Protein 3GR3 (pdb70)

Sequence (436 aa):
APIIDIFQSSSILSRKSIRAFTDQPVTQETIREEILKLAARAPSGTNLQPWQVIVLTGKILQQKVGQELSSSQLVLSGIKKGEREYHYYPRRQWREPYLLSSRRRRRKVGLDLYKSLGIQKGDQEKLHHQKAKNFLFYGAPVGLLFTIIDDHDEGSSWLDLGFQTILAARGFGLDTCAQAAFADYHKKQIRSSLLSVPSDRHIICCGALGYRDNAPPENNFEETEREPPIDNFVHFIKKSYPAPIDIFQSSSILSRKSIRAFTDDQPVTQETIREEILKLAARAPSGTNLQPWQVIVLTGKILQKVGQELSQLVLSGIKGEREYHYYPRRQWREPYLLSSRRRRRKVGLDLYKKSLLGIQKGDQQEKLHQKAKNFLFYGAPVGLLFTIIDDHDEGSSWLDLGFQTILAARGFGLDTCAQAAFADYHKQIRSSLLSVPSDRHIICCGALGYRDNAPENNFETEREPIIDNNFFVHFIKSYP

Structure (mmCIF, N/CA/C/O backbone):
data_3GR3
#
_entry.id   3GR3
#
_cell.length_a   47.064
_cell.length_b   94.778
_cell.length_c   103.945
_cell.angle_alpha   90.000
_cell.angle_beta   90.000
_cell.angle_gamma   90.000
#
_symmetry.space_group_name_H-M   'P 21 21 21'
#
loop_
_entity.id
_entity.type
_entity.pdbx_description
1 polymer Nitroreductase
2 non-polymer 'FLAVIN MONONUCLEOTIDE'
3 non-polymer 'UNKNOWN LIGAND'
4 non-polymer 'CHLORIDE ION'
5 non-polymer 1,2-ETHANEDIOL
6 non-polymer 'ACETATE ION'
7 water water
#
loop_
_atom_site.group_PDB
_atom_site.id
_atom_site.type_symbol
_atom_site.label_atom_id
_atom_site.label_alt_id
_atom_site.label_comp_id
_atom_site.label_asym_id
_atom_site.label_entity_id
_atom_site.label_seq_id
_atom_site.pdbx_PDB_ins_code
_atom_site.Cartn_x
_atom_site.Cartn_y
_atom_site.Cartn_z
_atom_site.occupancy
_atom_site.B_iso_or_equiv
_atom_site.auth_seq_id
_atom_site.auth_comp_id
_atom_site.auth_asym_id
_atom_site.auth_atom_id
_atom_site.pdbx_PDB_model_num
ATOM 1 N N . ALA A 1 5 ? 5.124 37.401 15.405 1.00 46.78 4 ALA A N 1
ATOM 2 C CA . ALA A 1 5 ? 6.337 37.573 16.270 1.00 46.47 4 ALA A CA 1
ATOM 3 C C . ALA A 1 5 ? 6.557 39.048 16.658 1.00 44.51 4 ALA A C 1
ATOM 4 O O . ALA A 1 5 ? 7.220 39.792 15.922 1.00 45.82 4 ALA A O 1
ATOM 6 N N . PRO A 1 6 ? 5.996 39.483 17.809 1.00 40.00 5 PRO A N 1
ATOM 7 C CA . PRO A 1 6 ? 6.294 40.849 18.218 1.00 35.17 5 PRO A CA 1
ATOM 8 C C . PRO A 1 6 ? 7.736 41.018 18.679 1.00 25.62 5 PRO A C 1
ATOM 9 O O . PRO A 1 6 ? 8.441 40.049 19.019 1.00 32.54 5 PRO A O 1
ATOM 13 N N . ILE A 1 7 ? 8.135 42.268 18.684 1.00 12.19 6 ILE A N 1
ATOM 14 C CA A ILE A 1 7 ? 9.477 42.606 19.135 0.50 6.87 6 ILE A CA 1
ATOM 15 C CA B ILE A 1 7 ? 9.412 42.769 19.156 0.50 7.00 6 ILE A CA 1
ATOM 16 C C . ILE A 1 7 ? 9.612 42.325 20.620 1.00 7.32 6 ILE A C 1
ATOM 17 O O . ILE A 1 7 ? 8.624 42.291 21.390 1.00 6.40 6 ILE A O 1
ATOM 26 N N . ASP A 1 8 ? 10.850 42.061 21.012 1.00 5.27 7 ASP A N 1
ATOM 27 C CA . ASP A 1 8 ? 11.094 41.656 22.390 1.00 6.53 7 ASP A CA 1
ATOM 28 C C . ASP A 1 8 ? 11.252 42.845 23.288 1.00 4.30 7 ASP A C 1
ATOM 29 O O . ASP A 1 8 ? 11.302 44.004 22.864 1.00 4.23 7 ASP A O 1
ATOM 34 N N . ILE A 1 9 ? 11.152 42.577 24.586 1.00 4.75 8 ILE A N 1
ATOM 35 C CA . ILE A 1 9 ? 11.217 43.644 25.542 1.00 4.48 8 ILE A CA 1
ATOM 36 C C . ILE A 1 9 ? 12.522 44.543 25.367 1.00 3.52 8 ILE A C 1
ATOM 37 O O . ILE A 1 9 ? 12.489 45.790 25.443 1.00 5.79 8 ILE A O 1
ATOM 42 N N . PHE A 1 10 ? 13.683 43.908 25.196 1.00 3.69 9 PHE A N 1
ATOM 43 C CA . PHE A 1 10 ? 14.922 44.634 25.060 1.00 3.77 9 PHE A CA 1
ATOM 44 C C . PHE A 1 10 ? 14.938 45.456 23.778 1.00 4.95 9 PHE A C 1
ATOM 45 O O . PHE A 1 10 ? 15.399 46.596 23.769 1.00 4.65 9 PHE A O 1
ATOM 53 N N . GLN A 1 11 ? 14.421 44.893 22.690 1.00 4.50 10 GLN A N 1
ATOM 54 C CA . GLN A 1 11 ? 14.298 45.619 21.431 1.00 3.93 10 GLN A CA 1
ATOM 55 C C . GLN A 1 11 ? 13.398 46.832 21.555 1.00 3.70 10 GLN A C 1
ATOM 56 O O . GLN A 1 11 ? 13.660 47.873 20.930 1.00 4.81 10 GLN A O 1
ATOM 62 N N . SER A 1 12 ? 1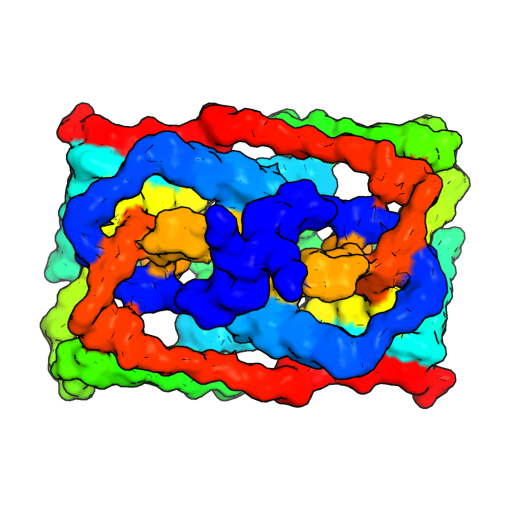2.333 46.720 22.330 1.00 3.77 11 SER A N 1
ATOM 63 C CA A SER A 1 12 ? 11.445 47.854 22.550 0.33 5.21 11 SER A CA 1
ATOM 64 C CA B SER A 1 12 ? 11.439 47.841 22.545 0.33 5.40 11 SER A CA 1
ATOM 65 C CA C SER A 1 12 ? 11.447 47.842 22.557 0.34 4.92 11 SER A CA 1
ATOM 66 C C . SER A 1 12 ? 12.172 48.960 23.303 1.00 5.15 11 SER A C 1
ATOM 67 O O . SER A 1 12 ? 12.116 50.129 22.901 1.00 4.76 11 SER A O 1
ATOM 74 N N . ILE A 1 13 ? 12.898 48.592 24.369 1.00 4.33 12 ILE A N 1
ATOM 75 C CA . ILE A 1 13 ? 13.593 49.585 25.186 1.00 4.31 12 ILE A CA 1
ATOM 76 C C . ILE A 1 13 ? 14.639 50.304 24.378 1.00 5.00 12 ILE A C 1
ATOM 77 O O . ILE A 1 13 ? 14.774 51.531 24.456 1.00 6.06 12 ILE A O 1
ATOM 82 N N . LEU A 1 14 ? 15.385 49.558 23.577 1.00 4.62 13 LEU A N 1
ATOM 83 C CA . LEU A 1 14 ? 16.575 50.111 22.889 1.00 4.48 13 LEU A CA 1
ATOM 84 C C . LEU A 1 14 ? 16.124 50.907 21.640 1.00 7.96 13 LEU A C 1
ATOM 85 O O . LEU A 1 14 ? 16.823 51.843 21.237 1.00 9.62 13 LEU A O 1
ATOM 90 N N . SER A 1 15 ? 15.003 50.525 21.007 1.00 4.25 14 SER A N 1
ATOM 91 C CA . SER A 1 15 ? 14.562 51.194 19.790 1.00 3.14 14 SER A CA 1
ATOM 92 C C . SER A 1 15 ? 13.674 52.412 20.015 1.00 4.69 14 SER A C 1
ATOM 93 O O . SER A 1 15 ? 13.512 53.242 19.087 1.00 6.13 14 SER A O 1
ATOM 96 N N . ARG A 1 16 ? 13.111 52.525 21.211 1.00 5.83 15 ARG A N 1
ATOM 97 C CA . ARG A 1 16 ? 12.344 53.711 21.564 1.00 4.56 15 ARG A CA 1
ATOM 98 C C . ARG A 1 16 ? 13.216 54.926 21.497 1.00 4.39 15 ARG A C 1
ATOM 99 O O . ARG A 1 16 ? 14.305 54.963 22.039 1.00 6.94 15 ARG A O 1
ATOM 107 N N . LYS A 1 17 ? 12.757 55.958 20.819 1.00 4.50 16 LYS A N 1
ATOM 108 C CA . LYS A 1 17 ? 13.394 57.275 20.873 1.00 4.61 16 LYS A CA 1
ATOM 109 C C . LYS A 1 17 ? 12.301 58.316 20.775 1.00 4.18 16 LYS A C 1
ATOM 110 O O . LYS A 1 17 ? 11.149 58.051 20.409 1.00 4.13 16 LYS A O 1
ATOM 116 N N . SER A 1 18 ? 12.650 59.568 21.113 1.00 2.00 17 SER A N 1
ATOM 117 C CA . SER A 1 18 ? 11.756 60.679 20.964 1.00 3.02 17 SER A CA 1
ATOM 118 C C . SER A 1 18 ? 11.718 61.047 19.476 1.00 5.24 17 SER A C 1
ATOM 119 O O . SER A 1 18 ? 12.737 61.476 18.889 1.00 6.24 17 SER A O 1
ATOM 122 N N . ILE A 1 19 ? 10.564 60.860 18.884 1.00 3.48 18 ILE A N 1
ATOM 123 C CA . ILE A 1 19 ? 10.316 61.136 17.454 1.00 3.92 18 ILE A CA 1
ATOM 124 C C . ILE A 1 19 ? 9.542 62.408 17.307 1.00 4.46 18 ILE A C 1
ATOM 125 O O . ILE A 1 19 ? 8.510 62.639 17.968 1.00 4.34 18 ILE A O 1
ATOM 130 N N . ARG A 1 20 ? 10.044 63.284 16.458 1.00 3.10 19 ARG A N 1
ATOM 131 C CA . ARG A 1 20 ? 9.546 64.647 16.302 1.00 3.28 19 ARG A CA 1
ATOM 132 C C . ARG A 1 20 ? 9.119 64.998 14.913 1.00 3.93 19 ARG A C 1
ATOM 133 O O . ARG A 1 20 ? 8.953 66.176 14.570 1.00 4.25 19 ARG A O 1
ATOM 141 N N . ALA A 1 21 ? 8.927 63.975 14.084 1.00 3.67 20 ALA A N 1
ATOM 142 C CA . ALA A 1 21 ? 8.350 64.148 12.770 1.00 2.24 20 ALA A CA 1
ATOM 143 C C . ALA A 1 21 ? 7.680 62.822 12.435 1.00 2.94 20 ALA A C 1
ATOM 144 O O . ALA A 1 21 ? 8.278 61.782 12.588 1.00 4.12 20 ALA A O 1
ATOM 146 N N . PHE A 1 22 ? 6.432 62.907 11.967 1.00 3.79 21 PHE A N 1
ATOM 147 C CA . PHE A 1 22 ? 5.566 61.744 11.722 1.00 5.00 21 PHE A CA 1
ATOM 148 C C . PHE A 1 22 ? 5.003 61.795 10.333 1.00 6.25 21 PHE A C 1
ATOM 149 O O . PHE A 1 22 ? 4.897 62.874 9.721 1.00 6.71 21 PHE A O 1
ATOM 157 N N . THR A 1 23 ? 4.668 60.623 9.789 1.00 4.35 22 THR A N 1
ATOM 158 C CA . THR A 1 23 ? 3.923 60.586 8.506 1.00 4.07 22 THR A CA 1
ATOM 159 C C . THR A 1 23 ? 2.432 60.798 8.790 1.00 5.35 22 THR A C 1
ATOM 160 O O . THR A 1 23 ? 2.006 60.829 9.981 1.00 4.66 22 THR A O 1
ATOM 164 N N . ASP A 1 24 ? 1.626 60.859 7.709 1.00 3.69 23 ASP A N 1
ATOM 165 C CA . ASP A 1 24 ? 0.187 60.928 7.862 1.00 2.88 23 ASP A CA 1
ATOM 166 C C . ASP A 1 24 ? -0.507 59.576 7.963 1.00 4.05 23 ASP A C 1
ATOM 167 O O . ASP A 1 24 ? -1.726 59.504 7.902 1.00 4.88 23 ASP A O 1
ATOM 172 N N . GLN A 1 25 ? 0.250 58.509 8.190 1.00 2.35 24 GLN A N 1
ATOM 173 C CA . GLN A 1 25 ? -0.350 57.183 8.342 1.00 2.39 24 GLN A CA 1
ATOM 174 C C . GLN A 1 25 ? -1.239 57.211 9.607 1.00 4.22 24 GLN A C 1
ATOM 175 O O . GLN A 1 25 ? -0.768 57.542 10.692 1.00 4.15 24 GLN A O 1
ATOM 181 N N . PRO A 1 26 ? -2.516 56.860 9.469 1.00 3.36 25 PRO A N 1
ATOM 182 C CA . PRO A 1 26 ? -3.393 56.935 10.652 1.00 4.11 25 PRO A CA 1
ATOM 183 C C . PRO A 1 26 ? -3.141 55.784 11.618 1.00 4.44 25 PRO A C 1
ATOM 184 O O . PRO A 1 26 ? -2.647 54.717 11.240 1.00 4.98 25 PRO A O 1
ATOM 188 N N . VAL A 1 27 ? -3.488 55.981 12.901 1.00 3.93 26 VAL A N 1
ATOM 189 C CA . VAL A 1 27 ? -3.436 54.899 13.919 1.00 3.93 26 VAL A CA 1
ATOM 190 C C . VAL A 1 27 ? -4.872 54.439 14.165 1.00 6.74 26 VAL A C 1
ATOM 191 O O . VAL A 1 27 ? -5.736 55.254 14.415 1.00 8.23 26 VAL A O 1
ATOM 195 N N . THR A 1 28 ? -5.136 53.152 13.998 1.00 4.66 27 THR A N 1
ATOM 196 C CA . THR A 1 28 ? -6.467 52.674 14.194 1.00 6.55 27 THR A CA 1
ATOM 197 C C . THR A 1 28 ? -6.902 52.848 15.660 1.00 7.65 27 THR A C 1
ATOM 198 O O . THR A 1 28 ? -6.095 52.775 16.616 1.00 6.07 27 THR A O 1
ATOM 202 N N . GLN A 1 29 ? -8.194 53.063 15.837 1.00 5.60 28 GLN A N 1
ATOM 203 C CA . GLN A 1 29 ? -8.765 53.196 17.172 1.00 7.64 28 GLN A CA 1
ATOM 204 C C . GLN A 1 29 ? -8.500 51.946 18.008 1.00 3.04 28 GLN A C 1
ATOM 205 O O . GLN A 1 29 ? -8.147 52.070 19.207 1.00 4.60 28 GLN A O 1
ATOM 211 N N . GLU A 1 30 ? -8.569 50.778 17.380 1.00 4.86 29 GLU A N 1
ATOM 212 C CA . GLU A 1 30 ? -8.299 49.530 18.105 1.00 4.29 29 GLU A CA 1
ATOM 213 C C . GLU A 1 30 ? -6.863 49.469 18.626 1.00 3.79 29 GLU A C 1
ATOM 214 O O . GLU A 1 30 ? -6.622 48.981 19.755 1.00 3.72 29 GLU A O 1
ATOM 217 N N . THR A 1 31 ? -5.900 49.935 17.828 1.00 2.50 30 THR A N 1
ATOM 218 C CA . THR A 1 31 ? -4.514 49.979 18.273 1.00 3.11 30 THR A CA 1
ATOM 219 C C . THR A 1 31 ? -4.326 50.969 19.456 1.00 2.14 30 THR A C 1
ATOM 220 O O . THR A 1 31 ? -3.622 50.656 20.423 1.00 2.07 30 THR A O 1
ATOM 224 N N . ILE A 1 32 ? -4.914 52.154 19.354 1.00 2.61 31 ILE A N 1
ATOM 225 C CA . ILE A 1 32 ? -4.838 53.115 20.455 1.00 2.93 31 ILE A CA 1
ATOM 226 C C . ILE A 1 32 ? -5.396 52.468 21.735 1.00 2.15 31 ILE A C 1
ATOM 227 O O . ILE A 1 32 ? -4.794 52.529 22.808 1.00 3.74 31 ILE A O 1
ATOM 232 N N . ARG A 1 33 ? -6.574 51.819 21.615 1.00 2.00 32 ARG A N 1
ATOM 233 C CA . ARG A 1 33 ? -7.214 51.172 22.781 1.00 2.59 32 ARG A CA 1
ATOM 234 C C . ARG A 1 33 ? -6.344 50.083 23.376 1.00 2.32 32 ARG A C 1
ATOM 235 O O . ARG A 1 33 ? -6.180 50.020 24.600 1.00 3.46 32 ARG A O 1
ATOM 243 N N . GLU A 1 34 ? -5.709 49.285 22.511 1.00 2.38 33 GLU A N 1
ATOM 244 C CA A GLU A 1 34 ? -4.871 48.211 23.041 0.55 2.00 33 GLU A CA 1
ATOM 245 C CA B GLU A 1 34 ? -4.817 48.195 22.953 0.45 2.00 33 GLU A CA 1
ATOM 246 C C . GLU A 1 34 ? -3.617 48.725 23.726 1.00 3.09 33 GLU A C 1
ATOM 247 O O . GLU A 1 34 ? -3.232 48.210 24.779 1.00 4.62 33 GLU A O 1
ATOM 258 N N . ILE A 1 35 ? -3.038 49.763 23.200 1.00 3.13 34 ILE A N 1
ATOM 259 C CA . ILE A 1 35 ? -1.893 50.407 23.834 1.00 2.51 34 ILE A CA 1
ATOM 260 C C . ILE A 1 35 ? -2.269 50.911 25.232 1.00 3.99 34 ILE A C 1
ATOM 261 O O . ILE A 1 35 ? -1.531 50.741 26.201 1.00 4.27 34 ILE A O 1
ATOM 266 N N . LEU A 1 36 ? -3.420 51.567 25.327 1.00 4.12 35 LEU A N 1
ATOM 267 C CA . LEU A 1 36 ? -3.837 52.126 26.611 1.00 3.97 35 LEU A CA 1
ATOM 268 C C . LEU A 1 36 ? -4.246 50.997 27.591 1.00 4.66 35 LEU A C 1
ATOM 269 O O . LEU A 1 36 ? -4.007 51.178 28.791 1.00 5.36 35 LEU A O 1
ATOM 274 N N . LYS A 1 37 ? -4.829 49.900 27.094 1.00 3.51 36 LYS A N 1
ATOM 275 C CA . LYS A 1 37 ? -5.146 48.772 28.000 1.00 4.18 36 LYS A CA 1
ATOM 276 C C . LYS A 1 37 ? -3.832 48.177 28.559 1.00 5.46 36 LYS A C 1
ATOM 277 O O . LYS A 1 37 ? -3.768 47.764 29.715 1.00 5.63 36 LYS A O 1
ATOM 283 N N . LEU A 1 38 ? -2.795 48.078 27.708 1.00 3.10 37 LEU A N 1
ATOM 284 C CA . LEU A 1 38 ? -1.495 47.602 28.174 1.00 2.80 37 LEU A CA 1
ATOM 285 C C . LEU A 1 38 ? -0.904 48.557 29.197 1.00 3.66 37 LEU A C 1
ATOM 286 O O . LEU A 1 38 ? -0.381 48.126 30.210 1.00 4.93 37 LEU A O 1
ATOM 291 N N . ALA A 1 39 ? -0.939 49.854 28.902 1.00 4.17 38 ALA A N 1
ATOM 292 C CA . ALA A 1 39 ? -0.363 50.842 29.813 1.00 4.61 38 ALA A CA 1
ATOM 293 C C . ALA A 1 39 ? -1.064 50.831 31.172 1.00 4.37 38 ALA A C 1
ATOM 294 O O . ALA A 1 39 ? -0.373 51.055 32.199 1.00 7.24 38 ALA A O 1
ATOM 296 N N . ALA A 1 40 ? -2.373 50.563 31.170 1.00 4.75 39 ALA A N 1
ATOM 297 C CA . ALA A 1 40 ? -3.174 50.529 32.430 1.00 4.02 39 ALA A CA 1
ATOM 298 C C . ALA A 1 40 ? -2.629 49.417 33.341 1.00 5.25 39 ALA A C 1
ATOM 299 O O . ALA A 1 40 ? -2.872 49.473 34.531 1.00 5.60 39 ALA A O 1
ATOM 301 N N . ARG A 1 41 ? -1.883 48.448 32.796 1.00 3.78 40 ARG A N 1
ATOM 302 C CA . ARG A 1 41 ? -1.234 47.404 33.622 1.00 3.17 40 ARG A CA 1
ATOM 303 C C . ARG A 1 41 ? 0.089 47.806 34.220 1.00 5.84 40 ARG A C 1
ATOM 304 O O . ARG A 1 41 ? 0.742 47.010 34.906 1.00 5.82 40 ARG A O 1
ATOM 312 N N . ALA A 1 42 ? 0.457 49.060 34.067 1.00 4.81 41 ALA A N 1
ATOM 313 C CA . ALA A 1 42 ? 1.530 49.656 34.889 1.00 4.53 41 ALA A CA 1
ATOM 314 C C . ALA A 1 42 ? 1.136 49.459 36.384 1.00 4.08 41 ALA A C 1
ATOM 315 O O . ALA A 1 42 ? -0.068 49.473 36.745 1.00 5.16 41 ALA A O 1
ATOM 317 N N . PRO A 1 43 ? 2.156 49.332 37.252 1.00 3.55 42 PRO A N 1
ATOM 318 C CA . PRO A 1 43 ? 1.891 49.384 38.668 1.00 2.44 42 PRO A CA 1
ATOM 319 C C . PRO A 1 43 ? 1.650 50.824 39.115 1.00 3.47 42 PRO A C 1
ATOM 320 O O . PRO A 1 43 ? 1.951 51.780 38.416 1.00 4.23 42 PRO A O 1
ATOM 324 N N . SER A 1 44 ? 1.056 50.980 40.295 1.00 3.34 43 SER A N 1
ATOM 325 C CA . SER A 1 44 ? 0.843 52.241 40.932 1.00 2.82 43 SER A CA 1
ATOM 326 C C . SER A 1 44 ? 0.673 52.000 42.426 1.00 3.16 43 SER A C 1
ATOM 327 O O . SER A 1 44 ? 0.258 50.927 42.879 1.00 3.00 43 SER A O 1
ATOM 330 N N . GLY A 1 45 ? 1.030 52.993 43.244 1.00 5.13 44 GLY A N 1
ATOM 331 C CA . GLY A 1 45 ? 0.887 52.838 44.702 1.00 5.03 44 GLY A CA 1
ATOM 332 C C . GLY A 1 45 ? -0.526 52.489 45.062 1.00 2.92 44 GLY A C 1
ATOM 333 O O . GLY A 1 45 ? -1.453 53.139 44.623 1.00 5.22 44 GLY A O 1
ATOM 334 N N . THR A 1 46 ? -0.678 51.445 45.882 1.00 2.72 45 THR A N 1
ATOM 335 C CA . THR A 1 46 ? -1.949 50.796 46.291 1.00 3.92 45 THR A CA 1
ATOM 336 C C . THR A 1 46 ? -2.943 50.679 45.115 1.00 4.11 45 THR A C 1
ATOM 337 O O . THR A 1 46 ? -4.120 50.786 45.318 1.00 4.37 45 THR A O 1
ATOM 341 N N . ASN A 1 47 ? -2.420 50.452 43.917 1.00 4.06 46 ASN A N 1
ATOM 342 C CA . ASN A 1 47 ? -3.225 50.270 42.709 1.00 3.74 46 ASN A CA 1
ATOM 343 C C . ASN A 1 47 ? -4.212 51.441 42.489 1.00 3.81 46 ASN A C 1
ATOM 344 O O . ASN A 1 47 ? -5.298 51.245 41.932 1.00 4.21 46 ASN A O 1
ATOM 349 N N . LEU A 1 48 ? -3.798 52.657 42.858 1.00 3.47 47 LEU A N 1
ATOM 350 C CA . LEU A 1 48 ? -4.679 53.786 42.695 1.00 2.17 47 LEU A CA 1
ATOM 351 C C . LEU A 1 48 ? -4.918 54.169 41.243 1.00 3.75 47 LEU A C 1
ATOM 352 O O . LEU A 1 48 ? -5.930 54.847 40.960 1.00 4.49 47 LEU A O 1
ATOM 357 N N . GLN A 1 49 ? -4.053 53.769 40.298 1.00 4.19 48 GLN A N 1
ATOM 358 C CA . GLN A 1 49 ? -4.226 54.064 38.886 1.00 3.83 48 GLN A CA 1
ATOM 359 C C . GLN A 1 49 ? -4.642 55.525 38.640 1.00 5.34 48 GLN A C 1
ATOM 360 O O . GLN A 1 49 ? -5.735 55.821 38.102 1.00 4.38 48 GLN A O 1
ATOM 366 N N . PRO A 1 50 ? -3.796 56.493 39.071 1.00 4.64 49 PRO A N 1
ATOM 367 C CA . PRO A 1 50 ? -4.277 57.868 39.026 1.00 5.08 49 PRO A CA 1
ATOM 368 C C . PRO A 1 50 ? -4.379 58.499 37.624 1.00 4.87 49 PRO A C 1
ATOM 369 O O . PRO A 1 50 ? -4.958 59.573 37.457 1.00 5.96 49 PRO A O 1
ATOM 373 N N . TRP A 1 51 ? -3.791 57.845 36.628 1.00 3.59 50 TRP A N 1
ATOM 374 C CA . TRP A 1 51 ? -3.728 58.365 35.274 1.00 3.02 50 TRP A CA 1
ATOM 375 C C . TRP A 1 51 ? -5.084 58.526 34.633 1.00 6.31 50 TRP A C 1
ATOM 376 O O . TRP A 1 51 ? -5.987 57.690 34.749 1.00 6.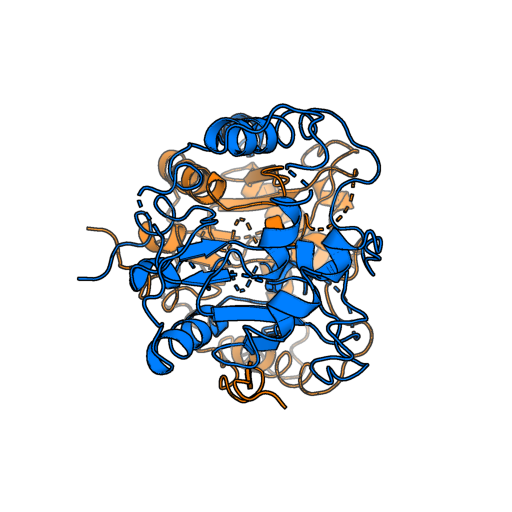22 50 TRP A O 1
ATOM 387 N N . GLN A 1 52 ? -5.235 59.644 33.931 1.00 4.18 51 GLN A N 1
ATOM 388 C CA . GLN A 1 52 ? -6.400 59.946 33.142 1.00 6.53 51 GLN A CA 1
ATOM 389 C C . GLN A 1 52 ? -5.848 60.407 31.806 1.00 5.52 51 GLN A C 1
ATOM 390 O O . GLN A 1 52 ? -4.852 61.145 31.761 1.00 4.17 51 GLN A O 1
ATOM 396 N N . VAL A 1 53 ? -6.475 59.992 30.701 1.00 5.11 52 VAL A N 1
ATOM 397 C CA . VAL A 1 53 ? -5.950 60.293 29.370 1.00 4.61 52 VAL A CA 1
ATOM 398 C C . VAL A 1 53 ? -7.026 60.948 28.523 1.00 4.84 52 VAL A C 1
ATOM 399 O O . VAL A 1 53 ? -8.173 60.522 28.543 1.00 6.09 52 VAL A O 1
ATOM 403 N N . ILE A 1 54 ? -6.626 61.946 27.744 1.00 2.60 53 ILE A N 1
ATOM 404 C CA . ILE A 1 54 ? -7.477 62.512 26.719 1.00 3.50 53 ILE A CA 1
ATOM 405 C C . ILE A 1 54 ? -6.774 62.184 25.376 1.00 4.44 53 ILE A C 1
ATOM 406 O O . ILE A 1 54 ? -5.588 62.495 25.184 1.00 3.92 53 ILE A O 1
ATOM 411 N N . VAL A 1 55 ? -7.514 61.572 24.474 1.00 3.47 54 VAL A N 1
ATOM 412 C CA . VAL A 1 55 ? -7.039 61.166 23.170 1.00 3.32 54 VAL A CA 1
ATOM 413 C C . VAL A 1 55 ? -7.634 62.080 22.108 1.00 4.65 54 VAL A C 1
ATOM 414 O O . VAL A 1 55 ? -8.870 62.136 21.943 1.00 6.27 54 VAL A O 1
ATOM 418 N N . LEU A 1 56 ? -6.786 62.798 21.386 1.00 3.12 55 LEU A N 1
ATOM 419 C CA . LEU A 1 56 ? -7.183 63.690 20.319 1.00 2.71 55 LEU A CA 1
ATOM 420 C C . LEU A 1 56 ? -6.774 63.092 18.965 1.00 3.12 55 LEU A C 1
ATOM 421 O O . LEU A 1 56 ? -5.604 62.764 18.756 1.00 3.59 55 LEU A O 1
ATOM 426 N N . THR A 1 57 ? -7.744 63.014 18.039 1.00 3.87 56 THR A N 1
ATOM 427 C CA . THR A 1 57 ? -7.471 62.667 16.646 1.00 3.33 56 THR A CA 1
ATOM 428 C C . THR A 1 57 ? -8.310 63.546 15.734 1.00 6.70 56 THR A C 1
ATOM 429 O O . THR A 1 57 ? -9.161 64.307 16.188 1.00 5.37 56 THR A O 1
ATOM 433 N N . GLY A 1 58 ? -8.055 63.483 14.430 1.00 5.20 57 GLY A N 1
ATOM 434 C CA . GLY A 1 58 ? -8.930 64.139 13.499 1.00 6.65 57 GLY A CA 1
ATOM 435 C C . GLY A 1 58 ? -9.015 65.661 13.673 1.00 5.47 57 GLY A C 1
ATOM 436 O O . GLY A 1 58 ? -8.023 66.347 13.926 1.00 6.65 57 GLY A O 1
ATOM 437 N N . LYS A 1 59 ? -10.214 66.172 13.481 1.00 4.42 58 LYS A N 1
ATOM 438 C CA . LYS A 1 59 ? -10.417 67.589 13.475 1.00 4.98 58 LYS A CA 1
ATOM 439 C C . LYS A 1 59 ? -10.063 68.320 14.770 1.00 2.40 58 LYS A C 1
ATOM 440 O O . LYS A 1 59 ? -9.525 69.418 14.750 1.00 2.91 58 LYS A O 1
ATOM 443 N N . ILE A 1 60 ? -10.373 67.676 15.883 1.00 3.10 59 ILE A N 1
ATOM 444 C CA . ILE A 1 60 ? -10.109 68.327 17.173 1.00 3.85 59 ILE A CA 1
ATOM 445 C C . ILE A 1 60 ? -8.581 68.358 17.429 1.00 2.00 59 ILE A C 1
ATOM 446 O O . ILE A 1 60 ? -8.083 69.333 17.984 1.00 3.75 59 ILE A O 1
ATOM 451 N N . LEU A 1 61 ? -7.865 67.326 17.013 1.00 2.74 60 LEU A N 1
ATOM 452 C CA . LEU A 1 61 ? -6.420 67.321 17.114 1.00 2.00 60 LEU A CA 1
ATOM 453 C C . LEU A 1 61 ? -5.849 68.471 16.306 1.00 2.71 60 LEU A C 1
ATOM 454 O O . LEU A 1 61 ? -4.948 69.220 16.760 1.00 2.00 60 LEU A O 1
ATOM 459 N N A GLN A 1 62 ? -6.350 68.667 15.086 0.50 2.70 61 GLN A N 1
ATOM 460 N N B GLN A 1 62 ? -6.360 68.641 15.083 0.50 2.69 61 GLN A N 1
ATOM 461 C CA A GLN A 1 62 ? -5.842 69.759 14.256 0.50 2.34 61 GLN A CA 1
ATOM 462 C CA B GLN A 1 62 ? -5.899 69.723 14.216 0.50 2.42 61 GLN A CA 1
ATOM 463 C C A GLN A 1 62 ? -6.173 71.112 14.892 0.50 4.33 61 GLN A C 1
ATOM 464 C C B GLN A 1 62 ? -6.176 71.077 14.873 0.50 4.21 61 GLN A C 1
ATOM 465 O O A GLN A 1 62 ? -5.332 72.024 14.956 0.50 6.95 61 GLN A O 1
ATOM 466 O O B GLN A 1 62 ? -5.293 71.948 14.929 0.50 6.88 61 GLN A O 1
ATOM 471 N N . LYS A 1 63 ? -7.399 71.241 15.383 1.00 3.98 62 LYS A N 1
ATOM 472 C CA . LYS A 1 63 ? -7.822 72.532 16.019 1.00 4.26 62 LYS A CA 1
ATOM 473 C C . LYS A 1 63 ? -6.976 72.846 17.223 1.00 4.40 62 LYS A C 1
ATOM 474 O O . LYS A 1 63 ? -6.467 73.978 17.359 1.00 4.08 62 LYS A O 1
ATOM 480 N N . VAL A 1 64 ? -6.876 71.909 18.140 1.00 3.01 63 VAL A N 1
ATOM 481 C CA . VAL A 1 64 ? -6.075 72.147 19.361 1.00 5.21 63 VAL A CA 1
ATOM 482 C C . VAL A 1 64 ? -4.634 72.484 18.990 1.00 4.10 63 VAL A C 1
ATOM 483 O O . VAL A 1 64 ? -4.043 73.464 19.494 1.00 3.70 63 VAL A O 1
ATOM 487 N N . GLY A 1 65 ? -4.031 71.714 18.097 1.00 3.22 64 GLY A N 1
ATOM 488 C CA . GLY A 1 65 ? -2.653 71.935 17.735 1.00 3.31 64 GLY A CA 1
ATOM 489 C C . GLY A 1 65 ? -2.452 73.253 17.084 1.00 3.03 64 GLY A C 1
ATOM 490 O O . GLY A 1 65 ? -1.502 73.973 17.413 1.00 3.27 64 GLY A O 1
ATOM 491 N N . GLN A 1 66 ? -3.330 73.603 16.136 1.00 2.23 65 GLN A N 1
ATOM 492 C CA . GLN A 1 66 ? -3.171 74.866 15.483 1.00 2.64 65 GLN A CA 1
ATOM 493 C C . GLN A 1 66 ? -3.394 76.039 16.428 1.00 3.83 65 GLN A C 1
ATOM 494 O O . GLN A 1 66 ? -2.648 77.032 16.372 1.00 4.43 65 GLN A O 1
ATOM 500 N N . GLU A 1 67 ? -4.350 75.943 17.331 1.00 2.00 66 GLU A N 1
ATOM 501 C CA . GLU A 1 67 ? -4.583 77.042 18.275 1.00 2.00 66 GLU A CA 1
ATOM 502 C C . GLU A 1 67 ? -3.370 77.224 19.209 1.00 2.61 66 GLU A C 1
ATOM 503 O O . GLU A 1 67 ? -2.926 78.348 19.465 1.00 3.93 66 GLU A O 1
ATOM 509 N N . LEU A 1 68 ? -2.867 76.125 19.756 1.00 2.00 67 LEU A N 1
ATOM 510 C CA . LEU A 1 68 ? -1.740 76.239 20.722 1.00 2.42 67 LEU A CA 1
ATOM 511 C C . LEU A 1 68 ? -0.438 76.689 20.043 1.00 5.18 67 LEU A C 1
ATOM 512 O O . LEU A 1 68 ? 0.326 77.495 20.586 1.00 3.05 67 LEU A O 1
ATOM 517 N N . SER A 1 69 ? -0.184 76.222 18.825 1.00 3.68 68 SER A N 1
ATOM 518 C CA A SER A 1 69 ? 0.979 76.673 18.049 0.34 3.29 68 SER A CA 1
ATOM 519 C CA B SER A 1 69 ? 0.978 76.689 18.047 0.33 3.63 68 SER A CA 1
ATOM 520 C CA C SER A 1 69 ? 1.016 76.683 18.129 0.33 3.39 68 SER A CA 1
ATOM 521 C C . SER A 1 69 ? 0.891 78.177 17.857 1.00 5.32 68 SER A C 1
ATOM 522 O O . SER A 1 69 ? 1.882 78.860 17.954 1.00 4.44 68 SER A O 1
ATOM 529 N N . GLN A 1 70 ? -0.313 78.685 17.562 1.00 4.71 69 GLN A N 1
ATOM 530 C CA . GLN A 1 70 ? -0.461 80.129 17.375 1.00 4.77 69 GLN A CA 1
ATOM 531 C C . GLN A 1 70 ? -0.158 80.878 18.664 1.00 5.60 69 GLN A C 1
ATOM 532 O O . GLN A 1 70 ? 0.319 82.026 18.588 1.00 5.39 69 GLN A O 1
ATOM 538 N N . LEU A 1 71 ? -0.463 80.337 19.829 1.00 4.13 70 LEU A N 1
ATOM 539 C CA . LEU A 1 71 ? -0.135 81.056 21.110 1.00 3.51 70 LEU A CA 1
ATOM 540 C C . LEU A 1 71 ? 1.395 81.261 21.159 1.00 3.39 70 LEU A C 1
ATOM 541 O O . LEU A 1 71 ? 1.856 82.363 21.468 1.00 4.43 70 LEU A O 1
ATOM 546 N N . VAL A 1 72 ? 2.189 80.219 20.864 1.00 2.00 71 VAL A N 1
ATOM 547 C CA . VAL A 1 72 ? 3.625 80.353 20.875 1.00 2.00 71 VAL A CA 1
ATOM 548 C C . VAL A 1 72 ? 4.105 81.384 19.891 1.00 2.14 71 VAL A C 1
ATOM 549 O O . VAL A 1 72 ? 4.903 82.270 20.195 1.00 2.00 71 VAL A O 1
ATOM 553 N N . LEU A 1 73 ? 3.616 81.274 18.659 1.00 2.00 72 LEU A N 1
ATOM 554 C CA . LEU A 1 73 ? 4.071 82.158 17.607 1.00 2.00 72 LEU A CA 1
ATOM 555 C C . LEU A 1 73 ? 3.642 83.588 17.821 1.00 2.26 72 LEU A C 1
ATOM 556 O O . LEU A 1 73 ? 4.317 84.486 17.326 1.00 3.42 72 LEU A O 1
ATOM 561 N N . SER A 1 74 ? 2.545 83.796 18.544 1.00 2.00 73 SER A N 1
ATOM 562 C CA . SER A 1 74 ? 2.086 85.106 18.904 1.00 2.00 73 SER A CA 1
ATOM 563 C C . SER A 1 74 ? 2.849 85.724 20.065 1.00 2.00 73 SER A C 1
ATOM 564 O O . SER A 1 74 ? 2.645 86.902 20.329 1.00 2.86 73 SER A O 1
ATOM 567 N N . GLY A 1 75 ? 3.689 84.947 20.737 1.00 2.94 74 GLY A N 1
ATOM 568 C CA . GLY A 1 75 ? 4.484 85.499 21.851 1.00 3.40 74 GLY A CA 1
ATOM 569 C C . GLY A 1 75 ? 3.798 85.430 23.194 1.00 4.54 74 GLY A C 1
ATOM 570 O O . GLY A 1 75 ? 4.166 86.154 24.102 1.00 4.97 74 GLY A O 1
ATOM 571 N N . ILE A 1 76 ? 2.772 84.601 23.322 1.00 2.00 75 ILE A N 1
ATOM 572 C CA . ILE A 1 76 ? 2.064 84.439 24.592 1.00 2.75 75 ILE A CA 1
ATOM 573 C C . ILE A 1 76 ? 2.941 83.505 25.424 1.00 2.62 75 ILE A C 1
ATOM 574 O O . ILE A 1 76 ? 3.212 82.392 24.977 1.00 3.53 75 ILE A O 1
ATOM 579 N N . LYS A 1 77 ? 3.424 83.983 26.560 1.00 4.57 76 LYS A N 1
ATOM 580 C CA A LYS A 1 77 ? 4.312 83.208 27.433 0.50 5.85 76 LYS A CA 1
ATOM 581 C CA B LYS A 1 77 ? 4.317 83.161 27.380 0.50 6.04 76 LYS A CA 1
ATOM 582 C C . LYS A 1 77 ? 3.577 82.060 28.104 1.00 6.73 76 LYS A C 1
ATOM 583 O O . LYS A 1 77 ? 2.398 82.181 28.483 1.00 6.74 76 LYS A O 1
ATOM 594 N N . GLY A 1 78 ? 4.285 80.957 28.256 1.00 5.45 77 GLY A N 1
ATOM 595 C CA . GLY A 1 78 ? 3.733 79.833 28.967 1.00 7.11 77 GLY A CA 1
ATOM 596 C C . GLY A 1 78 ? 3.588 80.152 30.429 1.00 7.11 77 GLY A C 1
ATOM 597 O O . GLY A 1 78 ? 4.347 80.981 30.977 1.00 8.27 77 GLY A O 1
ATOM 598 N N . GLU A 1 79 ? 2.630 79.495 31.081 1.00 8.92 78 GLU A N 1
ATOM 599 C CA . GLU A 1 79 ? 2.420 79.635 32.513 1.00 10.40 78 GLU A CA 1
ATOM 600 C C . GLU A 1 79 ? 2.116 78.271 33.082 1.00 8.36 78 GLU A C 1
ATOM 601 O O . GLU A 1 79 ? 1.007 77.797 32.924 1.00 8.44 78 GLU A O 1
ATOM 607 N N . ARG A 1 80 ? 3.106 77.637 33.712 1.00 7.70 79 ARG A N 1
ATOM 608 C CA . ARG A 1 80 ? 2.911 76.293 34.233 1.00 7.50 79 ARG A CA 1
ATOM 609 C C . ARG A 1 80 ? 2.427 76.323 35.669 1.00 6.66 79 ARG A C 1
ATOM 610 O O . ARG A 1 80 ? 2.793 77.224 36.417 1.00 7.96 79 ARG A O 1
ATOM 618 N N . GLU A 1 81 ? 1.685 75.279 36.048 1.00 5.37 80 GLU A N 1
ATOM 619 C CA . GLU A 1 81 ? 1.152 75.119 37.423 1.00 5.06 80 GLU A CA 1
ATOM 620 C C . GLU A 1 81 ? 2.193 74.569 38.392 1.00 5.50 80 GLU A C 1
ATOM 621 O O . GLU A 1 81 ? 2.103 74.754 39.609 1.00 4.69 80 GLU A O 1
ATOM 627 N N . TYR A 1 82 ? 3.108 73.825 37.821 1.00 2.58 81 TYR A N 1
ATOM 628 C CA . TYR A 1 82 ? 4.147 73.083 38.556 1.00 3.05 81 TYR A CA 1
ATOM 629 C C . TYR A 1 82 ? 5.506 73.418 37.984 1.00 3.16 81 TYR A C 1
ATOM 630 O O . TYR A 1 82 ? 5.661 73.838 36.831 1.00 2.44 81 TYR A O 1
ATOM 639 N N . HIS A 1 83 ? 6.507 73.163 38.813 1.00 4.56 82 HIS A N 1
ATOM 640 C CA . HIS A 1 83 ? 7.910 73.223 38.381 1.00 5.49 82 HIS A CA 1
ATOM 641 C C . HIS A 1 83 ? 8.324 71.876 37.867 1.00 3.72 82 HIS A C 1
ATOM 642 O O . HIS A 1 83 ? 8.329 70.900 38.604 1.00 3.02 82 HIS A O 1
ATOM 649 N N . TYR A 1 84 ? 8.702 71.810 36.602 1.00 3.99 83 TYR A N 1
ATOM 650 C CA . TYR A 1 84 ? 9.098 70.531 35.992 1.00 4.80 83 TYR A CA 1
ATOM 651 C C . TYR A 1 84 ? 10.621 70.348 36.052 1.00 2.00 83 TYR A C 1
ATOM 652 O O . TYR A 1 84 ? 11.126 69.299 36.419 1.00 3.43 83 TYR A O 1
ATOM 661 N N . TYR A 1 85 ? 11.337 71.406 35.689 1.00 3.74 84 TYR A N 1
ATOM 662 C CA . TYR A 1 85 ? 12.783 71.391 35.590 1.00 6.05 84 TYR A CA 1
ATOM 663 C C . TYR A 1 85 ? 13.379 72.133 36.757 1.00 5.48 84 TYR A C 1
ATOM 664 O O . TYR A 1 85 ? 12.725 72.947 37.414 1.00 5.39 84 TYR A O 1
ATOM 673 N N . PRO A 1 86 ? 14.677 71.919 36.994 1.00 7.97 85 PRO A N 1
ATOM 674 C CA . PRO A 1 86 ? 15.342 72.626 38.073 1.00 7.59 85 PRO A CA 1
ATOM 675 C C . PRO A 1 86 ? 15.186 74.149 37.983 1.00 10.10 85 PRO A C 1
ATOM 676 O O . PRO A 1 86 ? 15.161 74.704 36.875 1.00 7.00 85 PRO A O 1
ATOM 680 N N . ARG A 1 87 ? 15.017 74.788 39.139 1.00 10.62 86 ARG A N 1
ATOM 681 C CA A ARG A 1 87 ? 14.984 76.242 39.203 0.55 13.98 86 ARG A CA 1
ATOM 682 C CA B ARG A 1 87 ? 14.989 76.249 39.247 0.45 13.24 86 ARG A CA 1
ATOM 683 C C . ARG A 1 87 ? 16.423 76.752 39.183 1.00 14.74 86 ARG A C 1
ATOM 684 O O . ARG A 1 87 ? 16.701 77.804 38.590 1.00 15.85 86 ARG A O 1
ATOM 699 N N . GLN A 1 88 ? 17.318 76.013 39.853 1.00 16.65 87 GLN A N 1
ATOM 700 C CA . GLN A 1 88 ? 18.759 76.279 39.851 1.00 18.45 87 GLN A CA 1
ATOM 701 C C . GLN A 1 88 ? 19.410 75.243 38.944 1.00 17.69 87 GLN A C 1
ATOM 702 O O . GLN A 1 88 ? 19.492 74.040 39.287 1.00 20.45 87 GLN A O 1
ATOM 704 N N . TRP A 1 89 ? 19.833 75.719 37.774 1.00 17.41 88 TRP A N 1
ATOM 705 C CA . TRP A 1 89 ? 20.540 74.891 36.796 1.00 15.79 88 TRP A CA 1
ATOM 706 C C . TRP A 1 89 ? 22.027 74.801 37.119 1.00 11.63 88 TRP A C 1
ATOM 707 O O . TRP A 1 89 ? 22.701 75.809 37.371 1.00 12.17 88 TRP A O 1
ATOM 718 N N . ARG A 1 90 ? 22.536 73.585 37.105 1.00 6.95 89 ARG A N 1
ATOM 719 C CA . ARG A 1 90 ? 23.950 73.348 37.338 1.00 8.28 89 ARG A CA 1
ATOM 720 C C . ARG A 1 90 ? 24.418 72.037 36.725 1.00 5.08 89 ARG A C 1
ATOM 721 O O . ARG A 1 90 ? 23.619 71.256 36.216 1.00 3.81 89 ARG A O 1
ATOM 725 N N . GLU 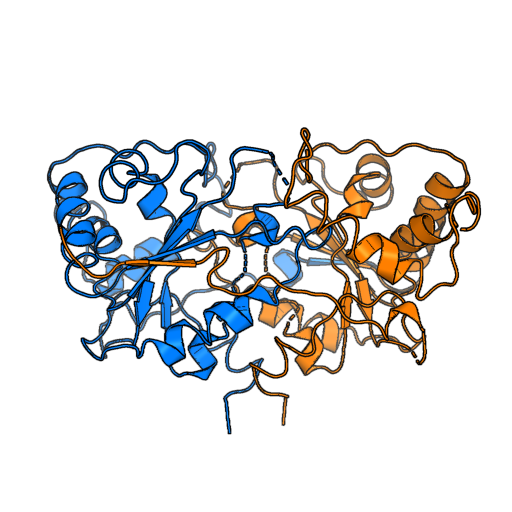A 1 91 ? 25.725 71.813 36.732 1.00 2.00 90 GLU A N 1
ATOM 726 C CA . GLU A 1 91 ? 26.283 70.570 36.176 1.00 3.11 90 GLU A CA 1
ATOM 727 C C . GLU A 1 91 ? 25.994 69.404 37.108 1.00 7.40 90 GLU A C 1
ATOM 728 O O . GLU A 1 91 ? 25.892 69.620 38.315 1.00 5.61 90 GLU A O 1
ATOM 734 N N . PRO A 1 92 ? 25.848 68.166 36.553 1.00 5.53 91 PRO A N 1
ATOM 735 C CA . PRO A 1 92 ? 26.001 67.768 35.140 1.00 7.13 91 PRO A CA 1
ATOM 736 C C . PRO A 1 92 ? 24.740 67.943 34.286 1.00 4.76 91 PRO A C 1
ATOM 737 O O . PRO A 1 92 ? 24.737 67.605 33.090 1.00 4.42 91 PRO A O 1
ATOM 741 N N . TYR A 1 93 ? 23.682 68.493 34.886 1.00 5.43 92 TYR A N 1
ATOM 742 C CA . TYR A 1 93 ? 22.381 68.594 34.241 1.00 5.76 92 TYR A CA 1
ATOM 743 C C . TYR A 1 93 ? 22.455 69.614 33.094 1.00 5.87 92 TYR A C 1
ATOM 744 O O . TYR A 1 93 ? 21.904 69.368 32.013 1.00 4.17 92 TYR A O 1
ATOM 753 N N A LEU A 1 94 ? 23.125 70.739 33.334 0.50 4.64 93 LEU A N 1
ATOM 754 N N B LEU A 1 94 ? 23.154 70.725 33.300 0.50 4.74 93 LEU A N 1
ATOM 755 C CA A LEU A 1 94 ? 23.405 71.736 32.294 0.50 6.27 93 LEU A CA 1
ATOM 756 C CA B LEU A 1 94 ? 23.335 71.742 32.253 0.50 6.43 93 LEU A CA 1
ATOM 757 C C A LEU A 1 94 ? 23.878 71.081 31.002 0.50 5.37 93 LEU A C 1
ATOM 758 C C B LEU A 1 94 ? 23.945 71.165 30.963 0.50 5.47 93 LEU A C 1
ATOM 759 O O A LEU A 1 94 ? 23.231 71.221 29.948 0.50 4.09 93 LEU A O 1
ATOM 760 O O B LEU A 1 94 ? 23.476 71.469 29.855 0.50 5.15 93 LEU A O 1
ATOM 769 N N . SER A 1 95 ? 24.980 70.339 31.104 1.00 3.44 94 SER A N 1
ATOM 770 C CA A SER A 1 95 ? 25.612 69.732 29.913 0.60 3.48 94 SER A CA 1
ATOM 771 C CA B SER A 1 95 ? 25.618 69.703 29.931 0.40 3.32 94 SER A CA 1
ATOM 772 C C . SER A 1 95 ? 24.695 68.716 29.203 1.00 2.31 94 SER A C 1
ATOM 773 O O . SER A 1 95 ? 24.698 68.629 27.974 1.00 3.96 94 SER A O 1
ATOM 778 N N . ARG A 1 96 ? 23.900 67.949 29.965 1.00 2.00 95 ARG A N 1
ATOM 779 C CA . ARG A 1 96 ? 23.013 66.974 29.368 1.00 3.06 95 ARG A CA 1
ATOM 780 C C . ARG A 1 96 ? 21.980 67.680 28.517 1.00 3.39 95 ARG A C 1
ATOM 781 O O . ARG A 1 96 ? 21.687 67.249 27.383 1.00 4.81 95 ARG A O 1
ATOM 789 N N . ARG A 1 97 ? 21.379 68.707 29.088 1.00 3.82 96 ARG A N 1
ATOM 790 C CA A ARG A 1 97 ? 20.347 69.504 28.400 0.55 3.97 96 ARG A CA 1
ATOM 791 C CA B ARG A 1 97 ? 20.353 69.511 28.405 0.45 4.63 96 ARG A CA 1
ATOM 792 C C . ARG A 1 97 ? 20.932 70.176 27.153 1.00 5.45 96 ARG A C 1
ATOM 793 O O . ARG A 1 97 ? 20.315 70.145 26.055 1.00 5.81 96 ARG A O 1
ATOM 808 N N . ARG A 1 98 ? 22.102 70.765 27.325 1.00 4.58 97 ARG A N 1
ATOM 809 C CA A ARG A 1 98 ? 22.781 71.486 26.238 0.60 5.94 97 ARG A CA 1
ATOM 810 C CA B ARG A 1 98 ? 22.740 71.486 26.231 0.40 5.92 97 ARG A CA 1
ATOM 811 C C . ARG A 1 98 ? 23.080 70.560 25.064 1.00 5.41 97 ARG A C 1
ATOM 812 O O . ARG A 1 98 ? 22.831 70.904 23.905 1.00 3.67 97 ARG A O 1
ATOM 827 N N . LYS A 1 99 ? 23.579 69.365 25.349 1.00 4.35 98 LYS A N 1
ATOM 828 C CA . LYS A 1 99 ? 23.895 68.430 24.273 1.00 3.74 98 LYS A CA 1
ATOM 829 C C . LYS A 1 99 ? 22.698 67.985 23.427 1.00 4.78 98 LYS A C 1
ATOM 830 O O . LYS A 1 99 ? 22.771 68.019 22.193 1.00 4.68 98 LYS A O 1
ATOM 836 N N . VAL A 1 100 ? 21.596 67.555 24.046 1.00 4.98 99 VAL A N 1
ATOM 837 C CA . VAL A 1 100 ? 20.459 67.112 23.246 1.00 5.13 99 VAL A CA 1
ATOM 838 C C . VAL A 1 100 ? 19.832 68.277 22.498 1.00 5.74 99 VAL A C 1
ATOM 839 O O . VAL A 1 100 ? 19.348 68.102 21.383 1.00 5.20 99 VAL A O 1
ATOM 843 N N . GLY A 1 101 ? 19.859 69.476 23.065 1.00 4.59 100 GLY A N 1
ATOM 844 C CA . GLY A 1 101 ? 19.265 70.638 22.405 1.00 6.18 100 GLY A CA 1
ATOM 845 C C . GLY A 1 101 ? 20.119 71.040 21.217 1.00 6.94 100 GLY A C 1
ATOM 846 O O . GLY A 1 101 ? 19.583 71.272 20.132 1.00 5.38 100 GLY A O 1
ATOM 847 N N . LEU A 1 102 ? 21.435 71.063 21.408 1.00 6.30 101 LEU A N 1
ATOM 848 C CA . LEU A 1 102 ? 22.371 71.360 20.288 1.00 7.74 101 LEU A CA 1
ATOM 849 C C . LEU A 1 102 ? 22.308 70.310 19.186 1.00 6.11 101 LEU A C 1
ATOM 850 O O . LEU A 1 102 ? 22.308 70.667 18.004 1.00 5.86 101 LEU A O 1
ATOM 855 N N . ASP A 1 103 ? 22.211 69.036 19.557 1.00 4.26 102 ASP A N 1
ATOM 856 C CA . ASP A 1 103 ? 22.067 67.975 18.559 1.00 4.23 102 ASP A CA 1
ATOM 857 C C . ASP A 1 103 ? 20.757 68.044 17.776 1.00 3.89 102 ASP A C 1
ATOM 858 O O . ASP A 1 103 ? 20.745 67.899 16.544 1.00 4.67 102 ASP A O 1
ATOM 863 N N . LEU A 1 104 ? 19.648 68.356 18.464 1.00 3.92 103 LEU A N 1
ATOM 864 C CA . LEU A 1 104 ? 18.415 68.590 17.749 1.00 4.26 103 LEU A CA 1
ATOM 865 C C . LEU A 1 104 ? 18.545 69.777 16.785 1.00 3.61 103 LEU A C 1
ATOM 866 O O . LEU A 1 104 ? 18.174 69.654 15.604 1.00 5.43 103 LEU A O 1
ATOM 871 N N . TYR A 1 105 ? 19.078 70.894 17.255 1.00 2.00 104 TYR A N 1
ATOM 872 C CA . TYR A 1 105 ? 19.190 72.055 16.387 1.00 2.00 104 TYR A CA 1
ATOM 873 C C . TYR A 1 105 ? 20.112 71.762 15.205 1.00 3.55 104 TYR A C 1
ATOM 874 O O . TYR A 1 105 ? 19.835 72.150 14.063 1.00 3.86 104 TYR A O 1
ATOM 883 N N . LYS A 1 106 ? 21.191 71.046 15.448 1.00 2.94 105 LYS A N 1
ATOM 884 C CA . LYS A 1 106 ? 22.124 70.737 14.349 1.00 3.65 105 LYS A CA 1
ATOM 885 C C . LYS A 1 106 ? 21.422 69.895 13.273 1.00 4.94 105 LYS A C 1
ATOM 886 O O . LYS A 1 106 ? 21.586 70.120 12.070 1.00 5.38 105 LYS A O 1
ATOM 890 N N . SER A 1 107 ? 20.586 68.938 13.707 1.00 3.81 106 SER A N 1
ATOM 891 C CA . SER A 1 107 ? 19.859 68.113 12.744 1.00 2.79 106 SER A CA 1
ATOM 892 C C . SER A 1 107 ? 18.912 68.925 11.862 1.00 3.19 106 SER A C 1
ATOM 893 O O . SER A 1 107 ? 18.648 68.552 10.740 1.00 5.53 106 SER A O 1
ATOM 896 N N . LEU A 1 108 ? 18.426 70.037 12.410 1.00 3.53 107 LEU A N 1
ATOM 897 C CA . LEU A 1 108 ? 17.478 70.917 11.739 1.00 3.68 107 LEU A CA 1
ATOM 898 C C . LEU A 1 108 ? 18.113 72.127 11.082 1.00 4.27 107 LEU A C 1
ATOM 899 O O . LEU A 1 108 ? 17.393 72.936 10.484 1.00 6.54 107 LEU A O 1
ATOM 904 N N . GLY A 1 109 ? 19.431 72.261 11.169 1.00 3.64 108 GLY A N 1
ATOM 905 C CA . GLY A 1 109 ? 20.118 73.426 10.622 1.00 4.06 108 GLY A CA 1
ATOM 906 C C . GLY A 1 109 ? 19.834 74.744 11.311 1.00 5.85 108 GLY A C 1
ATOM 907 O O . GLY A 1 109 ? 19.899 75.788 10.688 1.00 6.71 108 GLY A O 1
ATOM 908 N N . ILE A 1 110 ? 19.519 74.692 12.592 1.00 3.77 109 ILE A N 1
ATOM 909 C CA . ILE A 1 110 ? 19.212 75.897 13.373 1.00 2.30 109 ILE A CA 1
ATOM 910 C C . ILE A 1 110 ? 20.473 76.351 14.092 1.00 3.15 109 ILE A C 1
ATOM 911 O O . ILE A 1 110 ? 20.997 75.607 14.946 1.00 4.21 109 ILE A O 1
ATOM 916 N N . GLN A 1 111 ? 20.877 77.580 13.864 1.00 3.14 110 GLN A N 1
ATOM 917 C CA . GLN A 1 111 ? 21.992 78.138 14.659 1.00 5.83 110 GLN A CA 1
ATOM 918 C C . GLN A 1 111 ? 21.517 78.634 16.012 1.00 6.72 110 GLN A C 1
ATOM 919 O O . GLN A 1 111 ? 20.492 79.225 16.105 1.00 3.72 110 GLN A O 1
ATOM 925 N N . LYS A 1 112 ? 22.299 78.409 17.068 1.00 12.00 111 LYS A N 1
ATOM 926 C CA . LYS A 1 112 ? 21.880 78.838 18.395 1.00 11.37 111 LYS A CA 1
ATOM 927 C C . LYS A 1 112 ? 21.696 80.367 18.314 1.00 6.50 111 LYS A C 1
ATOM 928 O O . LYS A 1 112 ? 22.489 81.075 17.690 1.00 8.38 111 LYS A O 1
ATOM 930 N N . GLY A 1 113 ? 20.579 80.823 18.876 1.00 6.36 112 GLY A N 1
ATOM 931 C CA . GLY A 1 113 ? 20.311 82.268 18.933 1.00 5.47 112 GLY A CA 1
ATOM 932 C C . GLY A 1 113 ? 19.452 82.770 17.776 1.00 3.46 112 GLY A C 1
ATOM 933 O O . GLY A 1 113 ? 19.041 83.918 17.827 1.00 3.52 112 GLY A O 1
ATOM 934 N N . ASP A 1 114 ? 19.187 81.932 16.759 1.00 3.14 113 ASP A N 1
ATOM 935 C CA . ASP A 1 114 ? 18.271 82.295 15.649 1.00 2.61 113 ASP A CA 1
ATOM 936 C C . ASP A 1 114 ? 16.876 82.193 16.209 1.00 3.28 113 ASP A C 1
ATOM 937 O O . ASP A 1 114 ? 16.283 81.117 16.193 1.00 3.48 113 ASP A O 1
ATOM 942 N N . GLN A 1 115 ? 16.304 83.278 16.699 1.00 2.48 114 GLN A N 1
ATOM 943 C CA . GLN A 1 115 ? 15.097 83.196 17.451 1.00 4.39 114 GLN A CA 1
ATOM 944 C C . GLN A 1 115 ? 13.891 82.831 16.610 1.00 3.04 114 GLN A C 1
ATOM 945 O O . GLN A 1 115 ? 13.017 82.127 17.064 1.00 3.48 114 GLN A O 1
ATOM 951 N N . GLU A 1 116 ? 13.862 83.267 15.357 1.00 2.88 115 GLU A N 1
ATOM 952 C CA . GLU A 1 116 ? 12.750 82.890 14.482 1.00 3.91 115 GLU A CA 1
ATOM 953 C C . GLU A 1 116 ? 12.698 81.401 14.265 1.00 4.25 115 GLU A C 1
ATOM 954 O O . GLU A 1 116 ? 11.647 80.775 14.392 1.00 4.22 115 GLU A O 1
ATOM 960 N N . LYS A 1 117 ? 13.834 80.795 13.939 1.00 2.94 116 LYS A N 1
ATOM 961 C CA . LYS A 1 117 ? 13.845 79.358 13.774 1.00 3.69 116 LYS A CA 1
ATOM 962 C C . LYS A 1 117 ? 13.553 78.612 15.050 1.00 4.15 116 LYS A C 1
ATOM 963 O O . LYS A 1 117 ? 12.859 77.582 15.064 1.00 4.35 116 LYS A O 1
ATOM 977 N N . LEU A 1 119 ? 11.762 79.570 17.543 1.00 2.15 118 LEU A N 1
ATOM 978 C CA . LEU A 1 119 ? 10.346 79.704 17.878 1.00 2.04 118 LEU A CA 1
ATOM 979 C C . LEU A 1 119 ? 9.504 78.787 17.019 1.00 3.49 118 LEU A C 1
ATOM 980 O O . LEU A 1 119 ? 8.534 78.212 17.512 1.00 4.87 118 LEU A O 1
ATOM 985 N N . HIS A 1 120 ? 9.785 78.732 15.712 1.00 4.01 119 HIS A N 1
ATOM 986 C CA A HIS A 1 120 ? 9.113 77.839 14.712 0.45 3.50 119 HIS A CA 1
ATOM 987 C CA B HIS A 1 120 ? 9.028 77.838 14.849 0.55 3.90 119 HIS A CA 1
ATOM 988 C C . HIS A 1 120 ? 9.198 76.400 15.224 1.00 6.48 119 HIS A C 1
ATOM 989 O O . HIS A 1 120 ? 8.236 75.636 15.211 1.00 8.32 119 HIS A O 1
ATOM 1002 N N . GLN A 1 121 ? 10.393 76.017 15.641 1.00 2.86 120 GLN A N 1
ATOM 1003 C CA . GLN A 1 121 ? 10.604 74.638 16.095 1.00 4.10 120 GLN A CA 1
ATOM 1004 C C . GLN A 1 121 ? 9.879 74.376 17.420 1.00 5.21 120 GLN A C 1
ATOM 1005 O O . GLN A 1 121 ? 9.219 73.321 17.624 1.00 5.66 120 GLN A O 1
ATOM 1011 N N . LYS A 1 122 ? 9.962 75.291 18.366 1.00 3.00 121 LYS A N 1
ATOM 1012 C CA . LYS A 1 122 ? 9.238 75.191 19.613 1.00 3.43 121 LYS A CA 1
ATOM 1013 C C . LYS A 1 122 ? 7.744 75.018 19.342 1.00 3.06 121 LYS A C 1
ATOM 1014 O O . LYS A 1 122 ? 7.060 74.167 19.954 1.00 2.08 121 LYS A O 1
ATOM 1020 N N . ALA A 1 123 ? 7.179 75.805 18.429 1.00 2.00 122 ALA A N 1
ATOM 1021 C CA . ALA A 1 123 ? 5.762 75.775 18.153 1.00 2.00 122 ALA A CA 1
ATOM 1022 C C . ALA A 1 123 ? 5.309 74.405 17.668 1.00 2.00 122 ALA A C 1
ATOM 1023 O O . ALA A 1 123 ? 4.147 74.026 17.901 1.00 2.00 122 ALA A O 1
ATOM 1025 N N . LYS A 1 124 ? 6.205 73.685 16.964 1.00 2.00 123 LYS A N 1
ATOM 1026 C CA . LYS A 1 124 ? 5.838 72.357 16.481 1.00 2.00 123 LYS A CA 1
ATOM 1027 C C . LYS A 1 124 ? 5.482 71.395 17.573 1.00 2.00 123 LYS A C 1
ATOM 1028 O O . LYS A 1 124 ? 4.723 70.475 17.346 1.00 2.00 123 LYS A O 1
ATOM 1034 N N . ASN A 1 125 ? 6.027 71.601 18.774 1.00 2.51 124 ASN A N 1
ATOM 1035 C CA . ASN A 1 125 ? 5.594 70.795 19.928 1.00 4.07 124 ASN A CA 1
ATOM 1036 C C . ASN A 1 125 ? 4.065 70.727 20.039 1.00 3.24 124 ASN A C 1
ATOM 1037 O O . ASN A 1 125 ? 3.488 69.682 20.326 1.00 3.22 124 ASN A O 1
ATOM 1042 N N . PHE A 1 126 ? 3.419 71.864 19.867 1.00 2.99 125 PHE A N 1
ATOM 1043 C CA . PHE A 1 126 ? 1.994 72.023 20.205 1.00 3.17 125 PHE A CA 1
ATOM 1044 C C . PHE A 1 126 ? 1.101 71.403 19.149 1.00 3.81 125 PHE A C 1
ATOM 1045 O O . PHE A 1 126 ? -0.052 71.158 19.453 1.00 5.91 125 PHE A O 1
ATOM 1053 N N . LEU A 1 127 ? 1.681 71.044 17.993 1.00 3.84 126 LEU A N 1
ATOM 1054 C CA . LEU A 1 127 ? 1.025 70.211 16.976 1.00 6.03 126 LEU A CA 1
ATOM 1055 C C . LEU A 1 127 ? 1.286 68.746 17.256 1.00 4.46 126 LEU A C 1
ATOM 1056 O O . LEU A 1 127 ? 1.071 67.895 16.373 1.00 4.67 126 LEU A O 1
ATOM 1061 N N . PHE A 1 128 ? 1.807 68.395 18.432 1.00 3.37 127 PHE A N 1
ATOM 1062 C CA . PHE A 1 128 ? 2.307 67.042 18.715 1.00 3.21 127 PHE A CA 1
ATOM 1063 C C . PHE A 1 128 ? 3.260 66.607 17.593 1.00 3.49 127 PHE A C 1
ATOM 1064 O O . PHE A 1 128 ? 3.252 65.460 17.133 1.00 3.80 127 PHE A O 1
ATOM 1072 N N . TYR A 1 129 ? 4.079 67.545 17.115 1.00 3.67 128 TYR A N 1
ATOM 1073 C CA . TYR A 1 129 ? 5.052 67.252 16.086 1.00 2.00 128 TYR A CA 1
ATOM 1074 C C . TYR A 1 129 ? 4.414 66.664 14.816 1.00 4.18 128 TYR A C 1
ATOM 1075 O O . TYR A 1 129 ? 5.092 65.984 14.049 1.00 5.60 128 TYR A O 1
ATOM 1084 N N . GLY A 1 130 ? 3.132 66.984 14.586 1.00 3.20 129 GLY A N 1
ATOM 1085 C CA . GLY A 1 130 ? 2.434 66.499 13.414 1.00 4.10 129 GLY A CA 1
ATOM 1086 C C . GLY A 1 130 ? 1.933 65.090 13.502 1.00 4.79 129 GLY A C 1
ATOM 1087 O O . GLY A 1 130 ? 1.571 64.486 12.453 1.00 4.98 129 GLY A O 1
ATOM 1088 N N . ALA A 1 131 ? 1.983 64.491 14.679 1.00 4.14 130 ALA A N 1
ATOM 1089 C CA . ALA A 1 131 ? 1.464 63.126 14.871 1.00 2.43 130 ALA A CA 1
ATOM 1090 C C . ALA A 1 131 ? -0.011 63.028 14.623 1.00 4.31 130 ALA A C 1
ATOM 1091 O O . ALA A 1 131 ? -0.749 64.013 14.810 1.00 4.36 130 ALA A O 1
ATOM 1093 N N . PRO A 1 132 ? -0.504 61.853 14.217 1.00 2.66 131 PRO A N 1
ATOM 1094 C CA . PRO A 1 132 ? -1.934 61.659 14.044 1.00 3.57 131 PRO A CA 1
ATOM 1095 C C . PRO A 1 132 ? -2.774 61.421 15.316 1.00 3.69 131 PRO A C 1
ATOM 1096 O O . PRO A 1 132 ? -4.019 61.381 15.255 1.00 4.11 131 PRO A O 1
ATOM 1100 N N . VAL A 1 133 ? -2.070 61.223 16.438 1.00 3.57 132 VAL A N 1
ATOM 1101 C CA . VAL A 1 133 ? -2.691 61.080 17.732 1.00 3.84 132 VAL A CA 1
ATOM 1102 C C . VAL A 1 133 ? -1.951 61.956 18.731 1.00 2.00 132 VAL A C 1
ATOM 1103 O O . VAL A 1 133 ? -0.713 61.961 18.812 1.00 3.97 132 VAL A O 1
ATOM 1107 N N . GLY A 1 134 ? -2.709 62.757 19.460 1.00 2.71 133 GLY A N 1
ATOM 1108 C CA . GLY A 1 134 ? -2.199 63.523 20.573 1.00 3.74 133 GLY A CA 1
ATOM 1109 C C . GLY A 1 134 ? -2.820 63.063 21.883 1.00 2.57 133 GLY A C 1
ATOM 1110 O O . GLY A 1 134 ? -4.033 62.922 21.995 1.00 5.49 133 GLY A O 1
ATOM 1111 N N . LEU A 1 135 ? -1.938 62.779 22.845 1.00 3.10 134 LEU A N 1
ATOM 1112 C CA . LEU A 1 135 ? -2.364 62.340 24.169 1.00 4.04 134 LEU A CA 1
ATOM 1113 C C . LEU A 1 135 ? -2.103 63.429 25.205 1.00 3.55 134 LEU A C 1
ATOM 1114 O O . LEU A 1 135 ? -1.042 64.047 25.183 1.00 3.59 134 LEU A O 1
ATOM 1119 N N . LEU A 1 136 ? -3.066 63.716 26.077 1.00 2.78 135 LEU A N 1
ATOM 1120 C CA . LEU A 1 136 ? -2.861 64.603 27.204 1.00 2.79 135 LEU A CA 1
ATOM 1121 C C . LEU A 1 136 ? -3.157 63.789 28.461 1.00 5.15 135 LEU A C 1
ATOM 1122 O O . LEU A 1 136 ? -4.100 62.998 28.488 1.00 5.53 135 LEU A O 1
ATOM 1127 N N . PHE A 1 137 ? -2.341 63.996 29.480 1.00 2.52 136 PHE A N 1
ATOM 1128 C CA . PHE A 1 137 ? -2.464 63.279 30.728 1.00 5.06 136 PHE A CA 1
ATOM 1129 C C . PHE A 1 137 ? -2.863 64.205 31.837 1.00 4.26 136 PHE A C 1
ATOM 1130 O O . PHE A 1 137 ? -2.263 65.276 32.014 1.00 4.29 136 PHE A O 1
ATOM 1138 N N . THR A 1 138 ? -3.852 63.812 32.615 1.00 4.36 137 THR A N 1
ATOM 1139 C CA . THR A 1 138 ? -4.323 64.585 33.745 1.00 3.77 137 THR A CA 1
ATOM 1140 C C . THR A 1 138 ? -4.351 63.682 34.978 1.00 4.97 137 THR A C 1
ATOM 1141 O O . THR A 1 138 ? -4.430 62.456 34.862 1.00 4.44 137 THR A O 1
ATOM 1145 N N . ILE A 1 139 ? -4.387 64.323 36.136 1.00 3.43 138 ILE A N 1
ATOM 1146 C CA A ILE A 1 139 ? -4.593 63.600 37.410 0.70 5.06 138 ILE A CA 1
ATOM 1147 C CA B ILE A 1 139 ? -4.468 63.653 37.446 0.30 4.94 138 ILE A CA 1
ATOM 1148 C C . ILE A 1 139 ? -5.460 64.441 38.319 1.00 3.65 138 ILE A C 1
ATOM 1149 O O . ILE A 1 139 ? -5.535 65.675 38.219 1.00 3.66 138 ILE A O 1
ATOM 1158 N N . ASP A 1 140 ? -6.182 63.766 39.210 1.00 3.27 139 ASP A N 1
ATOM 1159 C CA A ASP A 1 140 ? -7.074 64.402 40.138 0.50 3.94 139 ASP A CA 1
ATOM 1160 C CA B ASP A 1 140 ? -7.092 64.470 40.094 0.50 3.79 139 ASP A CA 1
ATOM 1161 C C . ASP A 1 140 ? -6.329 65.360 41.094 1.00 6.69 139 ASP A C 1
ATOM 1162 O O . ASP A 1 140 ? -5.231 65.084 41.501 1.00 4.57 139 ASP A O 1
ATOM 1171 N N . HIS A 1 141 ? -6.963 66.455 41.465 1.00 6.83 140 HIS A N 1
ATOM 1172 C CA . HIS A 1 141 ? -6.349 67.411 42.394 1.00 7.53 140 HIS A CA 1
ATOM 1173 C C . HIS A 1 141 ? -5.992 66.839 43.794 1.00 6.63 140 HIS A C 1
ATOM 1174 O O . HIS A 1 141 ? -5.146 67.397 44.461 1.00 10.60 140 HIS A O 1
ATOM 1181 N N . ASP A 1 142 ? -6.621 65.750 44.235 1.00 10.10 141 ASP A N 1
ATOM 1182 C CA . ASP A 1 142 ? -6.312 65.216 45.584 1.00 11.62 141 ASP A CA 1
ATOM 1183 C C . ASP A 1 142 ? -5.022 64.381 45.546 1.00 10.90 141 ASP A C 1
ATOM 1184 O O . ASP A 1 142 ? -4.525 63.960 46.606 1.00 10.11 141 ASP A O 1
ATOM 1197 N N . GLU A 1 144 ? -1.109 63.248 45.298 1.00 5.06 143 GLU A N 1
ATOM 1198 C CA . GLU A 1 144 ? 0.163 63.806 45.800 1.00 5.90 143 GLU A CA 1
ATOM 1199 C C . GLU A 1 144 ? 1.348 63.293 44.927 1.00 8.65 143 GLU A C 1
ATOM 1200 O O . GLU A 1 144 ? 1.166 62.777 43.831 1.00 4.27 143 GLU A O 1
ATOM 1219 N N . GLY A 1 146 ? 3.463 60.812 44.891 1.00 10.78 145 GLY A N 1
ATOM 1220 C CA . GLY A 1 146 ? 3.524 59.451 44.444 1.00 12.69 145 GLY A CA 1
ATOM 1221 C C . GLY A 1 146 ? 2.888 59.241 43.111 1.00 8.51 145 GLY A C 1
ATOM 1222 O O . GLY A 1 146 ? 3.267 58.372 42.301 1.00 10.31 145 GLY A O 1
ATOM 1223 N N . SER A 1 147 ? 1.813 59.975 42.858 1.00 5.27 146 SER A N 1
ATOM 1224 C CA A SER A 1 147 ? 1.085 59.756 41.632 0.55 4.43 146 SER A CA 1
ATOM 1225 C CA B SER A 1 147 ? 1.050 59.809 41.626 0.45 5.60 146 SER A CA 1
ATOM 1226 C C . SER A 1 147 ? 1.885 60.182 40.409 1.00 5.31 146 SER A C 1
ATOM 1227 O O . SER A 1 147 ? 1.589 59.771 39.308 1.00 4.78 146 SER A O 1
ATOM 1232 N N . TRP A 1 148 ? 2.905 61.027 40.604 1.00 3.95 147 TRP A N 1
ATOM 1233 C CA . TRP A 1 148 ? 3.784 61.395 39.497 1.00 3.49 147 TRP A CA 1
ATOM 1234 C C . TRP A 1 148 ? 4.718 60.253 39.139 1.00 3.35 147 TRP A C 1
ATOM 1235 O O . TRP A 1 148 ? 4.968 60.038 37.959 1.00 5.18 147 TRP A O 1
ATOM 1246 N N . LEU A 1 149 ? 5.147 59.441 40.130 1.00 4.64 148 LEU A N 1
ATOM 1247 C CA . LEU A 1 149 ? 5.895 58.229 39.812 1.00 4.54 148 LEU A CA 1
ATOM 1248 C C . LEU A 1 149 ? 5.009 57.302 38.972 1.00 4.54 148 LEU A C 1
ATOM 1249 O O . LEU A 1 149 ? 5.436 56.728 37.934 1.00 4.54 148 LEU A O 1
ATOM 1254 N N . ASP A 1 150 ? 3.774 57.128 39.455 1.00 4.52 149 ASP A N 1
ATOM 1255 C CA . ASP A 1 150 ? 2.808 56.263 38.820 1.00 3.65 149 ASP A CA 1
ATOM 1256 C C . ASP A 1 150 ? 2.588 56.693 37.346 1.00 4.35 149 ASP A C 1
ATOM 1257 O O . ASP A 1 150 ? 2.504 55.876 36.408 1.00 4.44 149 ASP A O 1
ATOM 1262 N N . LEU A 1 151 ? 2.351 57.995 37.167 1.00 2.72 150 LEU A N 1
ATOM 1263 C CA . LEU A 1 151 ? 2.124 58.533 35.833 1.00 2.62 150 LEU A CA 1
ATOM 1264 C C . LEU A 1 151 ? 3.314 58.277 34.903 1.00 3.76 150 LEU A C 1
ATOM 1265 O O . LEU A 1 151 ? 3.162 57.906 33.714 1.00 4.18 150 LEU A O 1
ATOM 1270 N N . GLY A 1 152 ? 4.557 58.442 35.408 1.00 2.97 151 GLY A N 1
ATOM 1271 C CA . GLY A 1 152 ? 5.746 58.117 34.596 1.00 2.00 151 GLY A CA 1
ATOM 1272 C C . GLY A 1 152 ? 5.788 56.668 34.217 1.00 2.00 151 GLY A C 1
ATOM 1273 O O . GLY A 1 152 ? 6.125 56.344 33.066 1.00 4.01 151 GLY A O 1
ATOM 1282 N N . PHE A 1 154 ? 3.176 54.669 33.840 1.00 3.98 153 PHE A N 1
ATOM 1283 C CA . PHE A 1 154 ? 2.131 54.531 32.812 1.00 3.56 153 PHE A CA 1
ATOM 1284 C C . PHE A 1 154 ? 2.611 55.066 31.439 1.00 3.67 153 PHE A C 1
ATOM 1285 O O . PHE A 1 154 ? 2.486 54.379 30.422 1.00 3.86 153 PHE A O 1
ATOM 1301 N N . GLN A 1 156 ? 5.734 55.520 30.275 1.00 3.48 155 GLN A N 1
ATOM 1302 C CA . GLN A 1 156 ? 6.783 54.671 29.703 1.00 3.94 155 GLN A CA 1
ATOM 1303 C C . GLN A 1 156 ? 6.152 53.378 29.161 1.00 4.00 155 GLN A C 1
ATOM 1304 O O . GLN A 1 156 ? 6.605 52.826 28.139 1.00 4.33 155 GLN A O 1
ATOM 1310 N N . THR A 1 157 ? 5.126 52.858 29.807 1.00 2.79 156 THR A N 1
ATOM 1311 C CA . THR A 1 157 ? 4.484 51.664 29.320 1.00 2.50 156 THR A CA 1
ATOM 1312 C C . THR A 1 157 ? 3.845 51.921 27.952 1.00 2.30 156 THR A C 1
ATOM 1313 O O . THR A 1 157 ? 3.908 51.096 27.044 1.00 3.47 156 THR A O 1
ATOM 1317 N N . ILE A 1 158 ? 3.212 53.095 27.782 1.00 2.93 157 ILE A N 1
ATOM 1318 C CA . ILE A 1 158 ? 2.694 53.491 26.457 1.00 2.66 157 ILE A CA 1
ATOM 1319 C C . ILE A 1 158 ? 3.837 53.461 25.407 1.00 3.34 157 ILE A C 1
ATOM 1320 O O . ILE A 1 158 ? 3.694 52.909 24.311 1.00 4.39 157 ILE A O 1
ATOM 1333 N N . LEU A 1 160 ? 6.785 52.019 25.352 1.00 2.46 159 LEU A N 1
ATOM 1334 C CA . LEU A 1 160 ? 7.274 50.731 25.030 1.00 2.57 159 LEU A CA 1
ATOM 1335 C C . LEU A 1 160 ? 6.278 49.850 24.316 1.00 2.00 159 LEU A C 1
ATOM 1336 O O . LEU A 1 160 ? 6.630 49.152 23.354 1.00 3.12 159 LEU A O 1
ATOM 1341 N N . ALA A 1 161 ? 5.064 49.863 24.775 1.00 4.04 160 ALA A N 1
ATOM 1342 C CA . ALA A 1 161 ? 3.994 49.148 24.102 1.00 3.49 160 ALA A CA 1
ATOM 1343 C C . ALA A 1 161 ? 3.860 49.584 22.628 1.00 4.31 160 ALA A C 1
ATOM 1344 O O . ALA A 1 161 ? 3.645 48.759 21.731 1.00 4.14 160 ALA A O 1
ATOM 1346 N N . ALA A 1 162 ? 3.990 50.893 22.395 1.00 3.80 161 ALA A N 1
ATOM 1347 C CA . ALA A 1 162 ? 3.872 51.435 21.033 1.00 4.02 161 ALA A CA 1
ATOM 1348 C C . ALA A 1 162 ? 4.873 50.789 20.116 1.00 3.57 161 ALA A C 1
ATOM 1349 O O . ALA A 1 162 ? 4.570 50.461 18.952 1.00 2.97 161 ALA A O 1
ATOM 1351 N N . ARG A 1 163 ? 6.065 50.498 20.628 1.00 4.71 162 ARG A N 1
ATOM 1352 C CA . ARG A 1 163 ? 7.102 49.838 19.783 1.00 4.28 162 ARG A CA 1
ATOM 1353 C C . ARG A 1 163 ? 6.676 48.463 19.308 1.00 5.36 162 ARG A C 1
ATOM 1354 O O . ARG A 1 163 ? 7.028 47.995 18.244 1.00 5.08 162 ARG A O 1
ATOM 1362 N N . GLY A 1 164 ? 5.838 47.790 20.116 1.00 3.73 163 GLY A N 1
ATOM 1363 C CA . GLY A 1 164 ? 5.219 46.532 19.749 1.00 3.83 163 GLY A CA 1
ATOM 1364 C C . GLY A 1 164 ? 4.344 46.548 18.523 1.00 2.77 163 GLY A C 1
ATOM 1365 O O . GLY A 1 164 ? 4.070 45.520 17.908 1.00 5.63 163 GLY A O 1
ATOM 1366 N N . PHE A 1 165 ? 3.841 47.748 18.187 1.00 2.61 164 PHE A N 1
ATOM 1367 C CA . PHE A 1 165 ? 3.020 47.984 17.041 1.00 3.41 164 PHE A CA 1
ATOM 1368 C C . PHE A 1 165 ? 3.759 48.713 15.933 1.00 4.97 164 PHE A C 1
ATOM 1369 O O . PHE A 1 165 ? 3.141 49.157 14.991 1.00 6.55 164 PHE A O 1
ATOM 1377 N N . GLY A 1 166 ? 5.065 48.912 16.107 1.00 3.19 165 GLY A N 1
ATOM 1378 C CA . GLY A 1 166 ? 5.815 49.660 15.109 1.00 3.17 165 GLY A CA 1
ATOM 1379 C C . GLY A 1 166 ? 5.534 51.149 15.156 1.00 3.32 165 GLY A C 1
ATOM 1380 O O . GLY A 1 166 ? 5.751 51.845 14.142 1.00 3.46 165 GLY A O 1
ATOM 1381 N N . LEU A 1 167 ? 4.963 51.616 16.259 1.00 2.89 166 LEU A N 1
ATOM 1382 C CA . LEU A 1 167 ? 4.678 53.017 16.525 1.00 2.01 166 LEU A CA 1
ATOM 1383 C C . LEU A 1 167 ? 5.780 53.720 17.291 1.00 3.25 166 LEU A C 1
ATOM 1384 O O . LEU A 1 167 ? 6.637 53.070 17.959 1.00 4.34 166 LEU A O 1
ATOM 1389 N N . ASP A 1 168 ? 5.753 55.053 17.244 1.00 2.60 167 ASP A N 1
ATOM 1390 C CA . ASP A 1 168 ? 6.666 55.903 17.960 1.00 3.48 167 ASP A CA 1
ATOM 1391 C C . ASP A 1 168 ? 5.946 56.980 18.746 1.00 3.72 167 ASP A C 1
ATOM 1392 O O . ASP A 1 168 ? 4.773 57.237 18.537 1.00 4.13 167 ASP A O 1
ATOM 1397 N N . THR A 1 169 ? 6.697 57.547 19.684 1.00 3.46 168 THR A N 1
ATOM 1398 C CA . THR A 1 169 ? 6.166 58.543 20.585 1.00 2.50 168 THR A CA 1
ATOM 1399 C C . THR A 1 169 ? 7.174 59.693 20.769 1.00 2.47 168 THR A C 1
ATOM 1400 O O . THR A 1 169 ? 8.384 59.558 20.532 1.00 3.35 168 THR A O 1
ATOM 1404 N N . CYS A 1 170 ? 6.657 60.794 21.367 1.00 2.73 169 CYS A N 1
ATOM 1405 C CA . CYS A 1 170 ? 7.481 61.805 22.049 1.00 3.39 169 CYS A CA 1
ATOM 1406 C C . CYS A 1 170 ? 6.753 62.272 23.286 1.00 2.71 169 CYS A C 1
ATOM 1407 O O . CYS A 1 170 ? 5.663 62.815 23.178 1.00 3.70 169 CYS A O 1
ATOM 1410 N N . ALA A 1 171 ? 7.326 62.035 24.466 1.00 3.68 170 ALA A N 1
ATOM 1411 C CA . ALA A 1 171 ? 6.796 62.655 25.695 1.00 5.07 170 ALA A CA 1
ATOM 1412 C C . ALA A 1 171 ? 6.991 64.127 25.602 1.00 4.35 170 ALA A C 1
ATOM 1413 O O . ALA A 1 171 ? 8.027 64.608 25.105 1.00 4.46 170 ALA A O 1
ATOM 1415 N N . GLN A 1 172 ? 5.991 64.897 26.057 1.00 2.92 171 GLN A N 1
ATOM 1416 C CA . GLN A 1 172 ? 6.015 66.344 25.910 1.00 3.94 171 GLN A CA 1
ATOM 1417 C C . GLN A 1 172 ? 5.479 67.107 27.150 1.00 3.42 171 GLN A C 1
ATOM 1418 O O . GLN A 1 172 ? 4.280 67.266 27.275 1.00 5.82 171 GLN A O 1
ATOM 1424 N N . ALA A 1 173 ? 6.387 67.666 27.930 1.00 3.96 172 ALA A N 1
ATOM 1425 C CA . ALA A 1 173 ? 5.981 68.602 28.982 1.00 3.74 172 ALA A CA 1
ATOM 1426 C C . ALA A 1 173 ? 5.546 69.930 28.440 1.00 4.05 172 ALA A C 1
ATOM 1427 O O . ALA A 1 173 ? 4.933 70.710 29.172 1.00 4.10 172 ALA A O 1
ATOM 1429 N N . ALA A 1 174 ? 5.856 70.253 27.176 1.00 3.39 173 ALA A N 1
ATOM 1430 C CA . ALA A 1 174 ? 5.508 71.551 26.598 1.00 3.53 173 ALA A CA 1
ATOM 1431 C C . ALA A 1 174 ? 4.076 71.948 26.875 1.00 3.47 173 ALA A C 1
ATOM 1432 O O . ALA A 1 174 ? 3.791 73.114 27.109 1.00 4.46 173 ALA A O 1
ATOM 1434 N N . PHE A 1 175 ? 3.156 70.990 26.765 1.00 4.81 174 PHE A N 1
ATOM 1435 C CA . PHE A 1 175 ? 1.723 71.285 26.921 1.00 3.80 174 PHE A CA 1
ATOM 1436 C C . PHE A 1 175 ? 1.375 71.947 28.250 1.00 5.07 174 PHE A C 1
ATOM 1437 O O . PHE A 1 175 ? 0.388 72.693 28.334 1.00 4.80 174 PHE A O 1
ATOM 1445 N N . ALA A 1 176 ? 2.183 71.680 29.279 1.00 4.71 175 ALA A N 1
ATOM 1446 C CA . ALA A 1 176 ? 1.940 72.308 30.617 1.00 4.07 175 ALA A CA 1
ATOM 1447 C C . ALA A 1 176 ? 1.926 73.819 30.534 1.00 6.33 175 ALA A C 1
ATOM 1448 O O . ALA A 1 176 ? 1.304 74.501 31.367 1.00 6.72 175 ALA A O 1
ATOM 1450 N N . ASP A 1 177 ? 2.634 74.381 29.553 1.00 3.43 176 ASP A N 1
ATOM 1451 C CA . ASP A 1 177 ? 2.706 75.822 29.333 1.00 3.74 176 ASP A CA 1
ATOM 1452 C C . ASP A 1 177 ? 1.341 76.477 29.164 1.00 4.25 176 ASP A C 1
ATOM 1453 O O . ASP A 1 177 ? 1.184 77.647 29.535 1.00 5.54 176 ASP A O 1
ATOM 1458 N N . TYR A 1 178 ? 0.410 75.750 28.528 1.00 3.09 177 TYR A N 1
ATOM 1459 C CA . TYR A 1 178 ? -0.898 76.305 28.154 1.00 4.00 177 TYR A CA 1
ATOM 1460 C C . TYR A 1 178 ? -2.016 75.495 28.719 1.00 5.93 177 TYR A C 1
ATOM 1461 O O . TYR A 1 178 ? -3.074 75.328 28.106 1.00 5.48 177 TYR A O 1
ATOM 1470 N N . HIS A 1 179 ? -1.843 75.064 29.962 1.00 4.86 178 HIS A N 1
ATOM 1471 C CA . HIS A 1 179 ? -2.911 74.333 30.636 1.00 7.82 178 HIS A CA 1
ATOM 1472 C C . HIS A 1 179 ? -4.230 75.122 30.707 1.00 5.27 178 HIS A C 1
ATOM 1473 O O . HIS A 1 179 ? -5.319 74.521 30.542 1.00 6.24 178 HIS A O 1
ATOM 1480 N N . LYS A 1 180 ? -4.186 76.443 30.880 1.00 5.90 179 LYS A N 1
ATOM 1481 C CA A LYS A 1 180 ? -5.421 77.206 30.923 0.60 5.44 179 LYS A CA 1
ATOM 1482 C CA B LYS A 1 180 ? -5.411 77.248 30.892 0.40 6.47 179 LYS A CA 1
ATOM 1483 C C . LYS A 1 180 ? -6.190 77.120 29.601 1.00 5.84 179 LYS A C 1
ATOM 1484 O O . LYS A 1 180 ? -7.396 76.902 29.609 1.00 4.36 179 LYS A O 1
ATOM 1495 N N . GLN A 1 181 ? -5.505 77.320 28.463 1.00 4.95 180 GLN A N 1
ATOM 1496 C CA . GLN A 1 181 ? -6.186 77.206 27.172 1.00 5.00 180 GLN A CA 1
ATOM 1497 C C . GLN A 1 181 ? -6.630 75.808 26.825 1.00 3.93 180 GLN A C 1
ATOM 1498 O O . GLN A 1 181 ? -7.673 75.601 26.212 1.00 6.39 180 GLN A O 1
ATOM 1504 N N . ILE A 1 182 ? -5.849 74.820 27.220 1.00 4.60 181 ILE A N 1
ATOM 1505 C CA . ILE A 1 182 ? -6.244 73.446 26.992 1.00 4.72 181 ILE A CA 1
ATOM 1506 C C . ILE A 1 182 ? -7.543 73.127 27.756 1.00 2.98 181 ILE A C 1
ATOM 1507 O O . ILE A 1 182 ? -8.457 72.492 27.224 1.00 5.83 181 ILE A O 1
ATOM 1512 N N . ARG A 1 183 ? -7.585 73.584 29.004 1.00 4.79 182 ARG A N 1
ATOM 1513 C CA . ARG A 1 183 ? -8.764 73.398 29.861 1.00 6.47 182 ARG A CA 1
ATOM 1514 C C . ARG A 1 183 ? -9.993 73.992 29.178 1.00 5.13 182 ARG A C 1
ATOM 1515 O O . ARG A 1 183 ? -11.041 73.365 29.101 1.00 6.68 182 ARG A O 1
ATOM 1523 N N . SER A 1 184 ? -9.853 75.208 28.644 1.00 5.57 183 SER A N 1
ATOM 1524 C CA A SER A 1 184 ? -10.947 75.854 27.921 0.80 7.20 183 SER A CA 1
ATOM 1525 C CA B SER A 1 184 ? -10.961 75.844 27.929 0.20 5.65 183 SER A CA 1
ATOM 1526 C C . SER A 1 184 ? -11.345 75.087 26.649 1.00 6.24 183 SER A C 1
ATOM 1527 O O . SER A 1 184 ? -12.520 74.816 26.411 1.00 8.85 183 SER A O 1
ATOM 1532 N N . LEU A 1 185 ? -10.352 74.710 25.832 1.00 5.84 184 LEU A N 1
ATOM 1533 C CA . LEU A 1 185 ? -10.626 74.047 24.551 1.00 5.45 184 LEU A CA 1
ATOM 1534 C C . LEU A 1 185 ? -11.349 72.712 24.700 1.00 4.69 184 LEU A C 1
ATOM 1535 O O . LEU A 1 185 ? -12.209 72.348 23.870 1.00 7.12 184 LEU A O 1
ATOM 1540 N N . LEU A 1 186 ? -10.963 71.957 25.727 1.00 3.78 185 LEU A N 1
ATOM 1541 C CA . LEU A 1 186 ? -11.446 70.588 25.907 1.00 4.49 185 LEU A CA 1
ATOM 1542 C C . LEU A 1 186 ? -12.411 70.386 27.092 1.00 5.41 185 LEU A C 1
ATOM 1543 O O . LEU A 1 186 ? -12.790 69.237 27.423 1.00 8.16 185 LEU A O 1
ATOM 1548 N N . SER A 1 187 ? -12.793 71.486 27.734 1.00 6.17 186 SER A N 1
ATOM 1549 C CA . SER A 1 187 ? -13.714 71.457 28.886 1.00 5.57 186 SER A CA 1
ATOM 1550 C C . SER A 1 187 ? -13.227 70.483 29.941 1.00 2.85 186 SER A C 1
ATOM 1551 O O . SER A 1 187 ? -13.955 69.590 30.410 1.00 4.46 186 SER A O 1
ATOM 1554 N N . VAL A 1 188 ? -11.944 70.608 30.286 1.00 3.50 187 VAL A N 1
ATOM 1555 C CA . VAL A 1 188 ? -11.375 69.686 31.272 1.00 4.03 187 VAL A CA 1
ATOM 1556 C C . VAL A 1 188 ? -11.936 70.075 32.668 1.00 4.88 187 VAL A C 1
ATOM 1557 O O . VAL A 1 188 ? -11.803 71.210 33.080 1.00 5.80 187 VAL A O 1
ATOM 1561 N N . PRO A 1 189 ? -12.492 69.110 33.392 1.00 3.98 188 PRO A N 1
ATOM 1562 C CA . PRO A 1 189 ? -13.084 69.416 34.695 1.00 7.57 188 PRO A CA 1
ATOM 1563 C C . PRO A 1 189 ? -12.056 70.066 35.639 1.00 9.91 188 PRO A C 1
ATOM 1564 O O . PRO A 1 189 ? -10.868 69.723 35.648 1.00 7.28 188 PRO A O 1
ATOM 1568 N N . SER A 1 190 ? -12.538 70.999 36.444 1.00 10.42 189 SER A N 1
ATOM 1569 C CA . SER A 1 190 ? -11.668 71.850 37.250 1.00 11.93 189 SER A CA 1
ATOM 1570 C C . SER A 1 190 ? -10.862 71.039 38.260 1.00 12.47 189 SER A C 1
ATOM 1571 O O . SER A 1 190 ? -9.770 71.460 38.615 1.00 15.34 189 SER A O 1
ATOM 1574 N N . ASP A 1 191 ? -11.360 69.875 38.690 1.00 8.75 190 ASP A N 1
ATOM 1575 C CA . ASP A 1 191 ? -10.643 69.064 39.672 1.00 9.76 190 ASP A CA 1
ATOM 1576 C C . ASP A 1 191 ? -9.529 68.185 39.094 1.00 8.15 190 ASP A C 1
ATOM 1577 O O . ASP A 1 191 ? -8.888 67.442 39.837 1.00 10.35 190 ASP A O 1
ATOM 1582 N N . ARG A 1 192 ? -9.290 68.285 37.790 1.00 6.51 191 ARG A N 1
ATOM 1583 C CA . ARG A 1 192 ? -8.222 67.570 37.117 1.00 7.31 191 ARG A CA 1
ATOM 1584 C C . ARG A 1 192 ? -7.151 68.536 36.708 1.00 8.29 191 ARG A C 1
ATOM 1585 O O . ARG A 1 192 ? -7.455 69.648 36.227 1.00 10.04 191 ARG A O 1
ATOM 1593 N N . HIS A 1 193 ? -5.896 68.138 36.875 1.00 5.27 192 HIS A N 1
ATOM 1594 C CA . HIS A 1 193 ? -4.788 68.966 36.432 1.00 6.40 192 HIS A CA 1
ATOM 1595 C C . HIS A 1 193 ? -4.082 68.349 35.238 1.00 4.52 192 HIS A C 1
ATOM 1596 O O . HIS A 1 193 ? -3.804 67.191 35.256 1.00 4.02 192 HIS A O 1
ATOM 1603 N N . ILE A 1 194 ? -3.774 69.151 34.213 1.00 2.00 193 ILE A N 1
ATOM 1604 C CA . ILE A 1 194 ? -3.063 68.737 33.054 1.00 3.92 193 ILE A CA 1
ATOM 1605 C C . ILE A 1 194 ? -1.585 68.664 33.409 1.00 3.66 193 ILE A C 1
ATOM 1606 O O . ILE A 1 194 ? -1.019 69.620 33.915 1.00 7.65 193 ILE A O 1
ATOM 1611 N N . ILE A 1 195 ? -0.989 67.490 33.270 1.00 3.10 194 ILE A N 1
ATOM 1612 C CA . ILE A 1 195 ? 0.417 67.322 33.636 1.00 2.69 194 ILE A CA 1
ATOM 1613 C C . ILE A 1 195 ? 1.355 67.413 32.416 1.00 5.61 194 ILE A C 1
ATOM 1614 O O . ILE A 1 195 ? 2.373 68.094 32.474 1.00 7.44 194 ILE A O 1
ATOM 1619 N N . CYS A 1 196 ? 1.000 66.769 31.320 1.00 5.62 195 CYS A N 1
ATOM 1620 C CA A CYS A 1 196 ? 1.853 66.771 30.121 0.70 5.05 195 CYS A CA 1
ATOM 1621 C CA B CYS A 1 196 ? 1.960 66.481 30.231 0.30 6.46 195 CYS A CA 1
ATOM 1622 C C . CYS A 1 196 ? 1.154 66.027 29.014 1.00 5.88 195 CYS A C 1
ATOM 1623 O O . CYS A 1 196 ? -0.008 65.632 29.149 1.00 5.86 195 CYS A O 1
ATOM 1628 N N . GLY A 1 197 ? 1.798 66.019 27.842 1.00 2.30 196 GLY A N 1
ATOM 1629 C CA . GLY A 1 197 ? 1.245 65.335 26.700 1.00 2.71 196 GLY A CA 1
ATOM 1630 C C . GLY A 1 197 ? 2.233 64.336 26.102 1.00 3.17 196 GLY A C 1
ATOM 1631 O O . GLY A 1 197 ? 3.307 64.091 26.620 1.00 4.53 196 GLY A O 1
ATOM 1640 N N . ALA A 1 199 ? 2.990 62.771 21.901 1.00 3.80 198 ALA A N 1
ATOM 1641 C CA . ALA A 1 199 ? 2.717 62.472 20.477 1.00 3.07 198 ALA A CA 1
ATOM 1642 C C . ALA A 1 199 ? 2.794 60.970 20.261 1.00 3.69 198 ALA A C 1
ATOM 1643 O O . ALA A 1 199 ? 3.671 60.297 20.783 1.00 5.17 198 ALA A O 1
ATOM 1645 N N . LEU A 1 200 ? 1.902 60.450 19.397 1.00 3.41 199 LEU A N 1
ATOM 1646 C CA . LEU A 1 200 ? 1.876 59.032 19.015 1.00 3.07 199 LEU A CA 1
ATOM 1647 C C . LEU A 1 200 ? 1.574 58.896 17.521 1.00 2.09 199 LEU A C 1
ATOM 1648 O O . LEU A 1 200 ? 0.601 59.440 17.021 1.00 3.66 199 LEU A O 1
ATOM 1653 N N . GLY A 1 201 ? 2.414 58.100 16.852 1.00 3.25 200 GLY A N 1
ATOM 1654 C CA . GLY A 1 201 ? 2.286 58.003 15.417 1.00 3.13 200 GLY A CA 1
ATOM 1655 C C . GLY A 1 201 ? 3.426 57.246 14.786 1.00 3.97 200 GLY A C 1
ATOM 1656 O O . GLY A 1 201 ? 4.311 56.736 15.486 1.00 3.70 200 GLY A O 1
ATOM 1657 N N . TYR A 1 202 ? 3.374 57.122 13.459 1.00 2.31 201 TYR A N 1
ATOM 1658 C CA . TYR A 1 202 ? 4.391 56.407 12.707 1.00 3.00 201 TYR A CA 1
ATOM 1659 C C . TYR A 1 202 ? 5.475 57.401 12.311 1.00 2.47 201 TYR A C 1
ATOM 1660 O O . TYR A 1 202 ? 5.160 58.458 11.740 1.00 3.84 201 TYR A O 1
ATOM 1669 N N . ARG A 1 203 ? 6.738 57.104 12.643 1.00 4.32 202 ARG A N 1
ATOM 1670 C CA . ARG A 1 203 ? 7.797 58.060 12.378 1.00 5.02 202 ARG A CA 1
ATOM 1671 C C . ARG A 1 203 ? 7.999 58.325 10.892 1.00 3.42 202 ARG A C 1
ATOM 1672 O O . ARG A 1 203 ? 7.851 57.450 10.050 1.00 3.69 202 ARG A O 1
ATOM 1680 N N . ASP A 1 204 ? 8.377 59.544 10.575 1.00 3.48 203 ASP A N 1
ATOM 1681 C CA . ASP A 1 204 ? 8.932 59.919 9.287 1.00 2.94 203 ASP A CA 1
ATOM 1682 C C . ASP A 1 204 ? 10.374 59.501 9.311 1.00 7.37 203 ASP A C 1
ATOM 1683 O O . ASP A 1 204 ? 11.249 60.150 9.860 1.00 5.80 203 ASP A O 1
ATOM 1701 N N . ASN A 1 206 ? 12.968 59.312 7.449 1.00 6.37 205 ASN A N 1
ATOM 1702 C CA . ASN A 1 206 ? 14.074 60.068 6.898 1.00 8.05 205 ASN A CA 1
ATOM 1703 C C . ASN A 1 206 ? 14.177 61.540 7.362 1.00 7.31 205 ASN A C 1
ATOM 1704 O O . ASN A 1 206 ? 15.067 62.237 6.953 1.00 8.25 205 ASN A O 1
ATOM 1709 N N . ALA A 1 207 ? 13.260 61.986 8.199 1.00 4.09 206 ALA A N 1
ATOM 1710 C CA . ALA A 1 207 ? 13.385 63.341 8.776 1.00 3.02 206 ALA A CA 1
ATOM 1711 C C . ALA A 1 207 ? 14.701 63.412 9.566 1.00 2.54 206 ALA A C 1
ATOM 1712 O O . ALA A 1 207 ? 14.936 62.550 10.395 1.00 2.90 206 ALA A O 1
ATOM 1714 N N . PRO A 1 208 ? 15.525 64.457 9.381 1.00 2.00 207 PRO A N 1
ATOM 1715 C CA A PRO A 1 208 ? 16.838 64.458 10.027 0.50 3.04 207 PRO A CA 1
ATOM 1716 C CA B PRO A 1 208 ? 16.832 64.462 10.033 0.50 3.62 207 PRO A CA 1
ATOM 1717 C C . PRO A 1 208 ? 16.733 64.499 11.559 1.00 3.23 207 PRO A C 1
ATOM 1718 O O . PRO A 1 208 ? 17.618 63.951 12.251 1.00 4.31 207 PRO A O 1
ATOM 1725 N N . GLU A 1 209 ? 15.687 65.134 12.081 1.00 2.43 208 GLU A N 1
ATOM 1726 C CA . GLU A 1 209 ? 15.494 65.163 13.523 1.00 3.01 208 GLU A CA 1
ATOM 1727 C C . GLU A 1 209 ? 15.187 63.838 14.136 1.00 3.11 208 GLU A C 1
ATOM 1728 O O . GLU A 1 209 ? 15.276 63.706 15.347 1.00 3.49 208 GLU A O 1
ATOM 1734 N N . ASN A 1 210 ? 14.865 62.840 13.307 1.00 2.00 209 ASN A N 1
ATOM 1735 C CA . ASN A 1 210 ? 14.628 61.466 13.801 1.00 2.68 209 ASN A CA 1
ATOM 1736 C C . ASN A 1 210 ? 15.869 60.586 13.668 1.00 3.57 209 ASN A C 1
ATOM 1737 O O . ASN A 1 210 ? 15.770 59.396 13.932 1.00 5.03 209 ASN A O 1
ATOM 1742 N N . ASN A 1 211 ? 16.996 61.165 13.246 1.00 2.00 210 ASN A N 1
ATOM 1743 C CA . ASN A 1 211 ? 18.207 60.428 12.944 1.00 2.34 210 ASN A CA 1
ATOM 1744 C C . ASN A 1 211 ? 19.444 60.931 13.612 1.00 2.00 210 ASN A C 1
ATOM 1745 O O . ASN A 1 211 ? 20.541 60.860 13.031 1.00 4.57 210 ASN A O 1
ATOM 1750 N N . PHE A 1 212 ? 19.308 61.469 14.801 1.00 2.79 211 PHE A N 1
ATOM 1751 C CA . PHE A 1 212 ? 20.503 61.715 15.648 1.00 4.41 211 PHE A CA 1
ATOM 1752 C C . PHE A 1 212 ? 20.421 60.853 16.876 1.00 5.17 211 PHE A C 1
ATOM 1753 O O . PHE A 1 212 ? 19.355 60.315 17.237 1.00 5.54 211 PHE A O 1
ATOM 1761 N N . GLU A 1 213 ? 21.561 60.719 17.539 1.00 5.34 212 GLU A N 1
ATOM 1762 C CA A GLU A 1 213 ? 21.708 59.848 18.691 0.55 5.23 212 GLU A CA 1
ATOM 1763 C CA B GLU A 1 213 ? 21.669 59.852 18.702 0.45 5.62 212 GLU A CA 1
ATOM 1764 C C . GLU A 1 213 ? 21.668 60.670 19.987 1.00 4.41 212 GLU A C 1
ATOM 1765 O O . GLU A 1 213 ? 22.114 61.832 19.981 1.00 7.74 212 GLU A O 1
ATOM 1776 N N . THR A 1 214 ? 21.158 60.076 21.063 1.00 4.44 213 THR A N 1
ATOM 1777 C CA . THR A 1 214 ? 21.265 60.630 22.396 1.00 5.12 213 THR A CA 1
ATOM 1778 C C . THR A 1 214 ? 22.221 59.748 23.225 1.00 5.44 213 THR A C 1
ATOM 1779 O O . THR A 1 214 ? 22.214 58.523 23.093 1.00 7.65 213 THR A O 1
ATOM 1783 N N . GLU A 1 215 ? 22.975 60.378 24.099 1.00 4.76 214 GLU A N 1
ATOM 1784 C CA . GLU A 1 215 ? 23.845 59.672 25.017 1.00 5.36 214 GLU A CA 1
ATOM 1785 C C . GLU A 1 215 ? 23.099 59.293 26.280 1.00 5.77 214 GLU A C 1
ATOM 1786 O O . GLU A 1 215 ? 22.067 59.851 26.597 1.00 3.35 214 GLU A O 1
ATOM 1792 N N . ARG A 1 216 ? 23.677 58.364 27.028 1.00 5.10 215 ARG A N 1
ATOM 1793 C CA . ARG A 1 216 ? 23.293 58.152 28.408 1.00 4.84 215 ARG A CA 1
ATOM 1794 C C . ARG A 1 216 ? 24.574 57.988 29.231 1.00 3.59 215 ARG A C 1
ATOM 1795 O O . ARG A 1 216 ? 25.600 57.478 28.751 1.00 5.23 215 ARG A O 1
ATOM 1803 N N . GLU A 1 217 ? 24.470 58.369 30.496 1.00 3.19 216 GLU A N 1
ATOM 1804 C CA . GLU A 1 217 ? 25.540 58.172 31.470 1.00 4.95 216 GLU A CA 1
ATOM 1805 C C . GLU A 1 217 ? 25.832 56.691 31.658 1.00 3.41 216 GLU A C 1
ATOM 1806 O O . GLU A 1 217 ? 24.909 55.882 31.748 1.00 4.94 216 GLU A O 1
ATOM 1812 N N . PRO A 1 218 ? 27.131 56.354 31.730 1.00 2.82 217 PRO A N 1
ATOM 1813 C CA A PRO A 1 218 ? 27.515 55.007 32.166 0.50 2.93 217 PRO A CA 1
ATOM 1814 C CA B PRO A 1 218 ? 27.469 54.998 32.147 0.50 3.38 217 PRO A CA 1
ATOM 1815 C C . PRO A 1 218 ? 26.917 54.688 33.522 1.00 4.99 217 PRO A C 1
ATOM 1816 O O . PRO A 1 218 ? 26.873 55.569 34.398 1.00 3.64 217 PRO A O 1
ATOM 1823 N N . ILE A 1 219 ? 26.451 53.457 33.705 1.00 4.23 218 ILE A N 1
ATOM 1824 C CA . ILE A 1 219 ? 25.744 53.132 34.937 1.00 2.49 218 ILE A CA 1
ATOM 1825 C C . ILE A 1 219 ? 26.574 53.361 36.202 1.00 4.14 218 ILE A C 1
ATOM 1826 O O . ILE A 1 219 ? 26.028 53.750 37.202 1.00 4.78 218 ILE A O 1
ATOM 1831 N N . ASP A 1 220 ? 27.881 53.166 36.156 1.00 2.59 219 ASP A N 1
ATOM 1832 C CA . ASP A 1 220 ? 28.688 53.397 37.385 1.00 3.73 219 ASP A CA 1
ATOM 1833 C C . ASP A 1 220 ? 28.771 54.870 37.764 1.00 5.90 219 ASP A C 1
ATOM 1834 O O . ASP A 1 220 ? 29.209 55.147 38.889 1.00 7.29 219 ASP A O 1
ATOM 1839 N N . ASN A 1 221 ? 28.337 55.785 36.889 1.00 5.67 220 ASN A N 1
ATOM 1840 C CA . ASN A 1 221 ? 28.215 57.223 37.225 1.00 6.68 220 ASN A CA 1
ATOM 1841 C C . ASN A 1 221 ? 27.019 57.500 38.091 1.00 7.49 220 ASN A C 1
ATOM 1842 O O . ASN A 1 221 ? 27.016 58.519 38.756 1.00 10.89 220 ASN A O 1
ATOM 1847 N N . PHE A 1 222 ? 25.983 56.642 38.082 1.00 3.40 221 PHE A N 1
ATOM 1848 C CA . PHE A 1 222 ? 24.764 56.930 38.858 1.00 4.27 221 PHE A CA 1
ATOM 1849 C C . PHE A 1 222 ? 24.303 55.770 39.756 1.00 5.65 221 PHE A C 1
ATOM 1850 O O . PHE A 1 222 ? 23.345 55.923 40.509 1.00 5.56 221 PHE A O 1
ATOM 1858 N N . VAL A 1 223 ? 25.028 54.653 39.730 1.00 3.35 222 VAL A N 1
ATOM 1859 C CA . VAL A 1 223 ? 24.718 53.482 40.584 1.00 3.02 222 VAL A CA 1
ATOM 1860 C C . VAL A 1 223 ? 25.874 53.232 41.556 1.00 3.77 222 VAL A C 1
ATOM 1861 O O . VAL A 1 223 ? 27.055 53.177 41.162 1.00 5.23 222 VAL A O 1
ATOM 1865 N N . HIS A 1 224 ? 25.533 53.057 42.823 1.00 2.65 223 HIS A N 1
ATOM 1866 C CA . HIS A 1 224 ? 26.465 52.630 43.845 1.00 6.25 223 HIS A CA 1
ATOM 1867 C C . HIS A 1 224 ? 26.044 51.224 44.252 1.00 3.86 223 HIS A C 1
ATOM 1868 O O . HIS A 1 224 ? 24.943 50.987 44.793 1.00 4.23 223 HIS A O 1
ATOM 1875 N N . PHE A 1 225 ? 26.937 50.276 43.995 1.00 2.88 224 PHE A N 1
ATOM 1876 C CA . PHE A 1 225 ? 26.759 48.875 44.333 1.00 3.67 224 PHE A CA 1
ATOM 1877 C C . PHE A 1 225 ? 27.437 48.661 45.690 1.00 4.59 224 PHE A C 1
ATOM 1878 O O . PHE A 1 225 ? 28.585 49.023 45.886 1.00 4.91 224 PHE A O 1
ATOM 1886 N N . ILE A 1 226 ? 26.687 48.119 46.632 1.00 2.70 225 ILE A N 1
ATOM 1887 C CA . ILE A 1 226 ? 27.201 47.832 47.966 1.00 3.70 225 ILE A CA 1
ATOM 1888 C C . ILE A 1 226 ? 26.891 46.383 48.350 1.00 2.62 225 ILE A C 1
ATOM 1889 O O . ILE A 1 226 ? 25.739 45.916 48.125 1.00 2.82 225 ILE A O 1
ATOM 1894 N N . LYS A 1 227 ? 27.887 45.690 48.934 1.00 3.83 226 LYS A N 1
ATOM 1895 C CA A LYS A 1 227 ? 27.676 44.313 49.414 0.50 4.06 226 LYS A CA 1
ATOM 1896 C CA B LYS A 1 227 ? 27.752 44.295 49.375 0.50 3.64 226 LYS A CA 1
ATOM 1897 C C . LYS A 1 227 ? 28.190 44.083 50.838 1.00 4.80 226 LYS A C 1
ATOM 1898 O O . LYS A 1 227 ? 27.582 43.343 51.592 1.00 3.60 226 LYS A O 1
ATOM 1905 N N . SER A 1 228 ? 29.282 44.727 51.200 1.00 9.19 227 SER A N 1
ATOM 1906 C CA . SER A 1 228 ? 29.964 44.394 52.464 1.00 9.79 227 SER A CA 1
ATOM 1907 C C . SER A 1 228 ? 29.416 45.188 53.616 1.00 12.79 227 SER A C 1
ATOM 1908 O O . SER A 1 228 ? 28.980 46.323 53.460 1.00 13.62 227 SER A O 1
ATOM 1911 N N . TYR A 1 229 ? 29.415 44.540 54.777 1.00 17.13 228 TYR A N 1
ATOM 1912 C CA . TYR A 1 229 ? 29.035 45.167 56.040 1.00 18.89 228 TYR A CA 1
ATOM 1913 C C . TYR A 1 229 ? 29.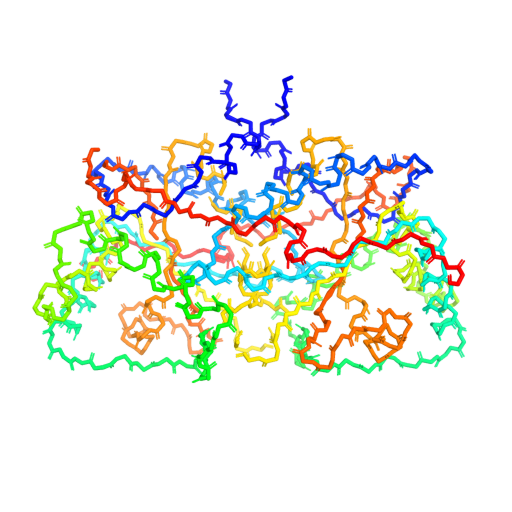674 44.344 57.139 1.00 22.70 228 TYR A C 1
ATOM 1914 O O . TYR A 1 229 ? 29.473 43.119 57.142 1.00 23.37 228 TYR A O 1
ATOM 1923 N N . PRO A 1 230 ? 30.353 45.004 58.112 1.00 29.20 229 PRO A N 1
ATOM 1924 C CA . PRO A 1 230 ? 30.541 46.476 58.297 1.00 31.53 229 PRO A CA 1
ATOM 1925 C C . PRO A 1 230 ? 31.302 47.229 57.200 1.00 32.93 229 PRO A C 1
ATOM 1926 O O . PRO A 1 230 ? 32.037 46.626 56.432 1.00 34.71 229 PRO A O 1
ATOM 1930 N N . ALA B 1 5 ? 16.100 33.753 23.028 1.00 31.99 4 ALA B N 1
ATOM 1931 C CA . ALA B 1 5 ? 14.897 34.452 22.472 1.00 30.63 4 ALA B CA 1
ATOM 1932 C C . ALA B 1 5 ? 14.110 35.096 23.613 1.00 27.04 4 ALA B C 1
ATOM 1933 O O . ALA B 1 5 ? 13.265 34.435 24.226 1.00 29.91 4 ALA B O 1
ATOM 1935 N N . PRO B 1 6 ? 14.378 36.386 23.921 1.00 21.94 5 PRO B N 1
ATOM 1936 C CA . PRO B 1 6 ? 13.658 37.006 25.038 1.00 15.50 5 PRO B CA 1
ATOM 1937 C C . PRO B 1 6 ? 12.160 37.120 24.805 1.00 10.22 5 PRO B C 1
ATOM 1938 O O . PRO B 1 6 ? 11.699 37.166 23.648 1.00 9.66 5 PRO B O 1
ATOM 1942 N N . ILE B 1 7 ? 11.404 37.192 25.902 1.00 9.11 6 ILE B N 1
ATOM 1943 C CA . ILE B 1 7 ? 9.934 37.371 25.812 1.00 6.05 6 ILE B CA 1
ATOM 1944 C C . ILE B 1 7 ? 9.557 38.685 25.106 1.00 6.60 6 ILE B C 1
ATOM 1945 O O . ILE B 1 7 ? 10.363 39.643 25.079 1.00 7.38 6 ILE B O 1
ATOM 1950 N N . ASP B 1 8 ? 8.349 38.712 24.519 1.00 7.41 7 ASP B N 1
ATOM 1951 C CA . ASP B 1 8 ? 7.935 39.892 23.769 1.00 4.34 7 ASP B CA 1
ATOM 1952 C C . ASP B 1 8 ? 7.455 40.990 24.696 1.00 5.39 7 ASP B C 1
ATOM 1953 O O . ASP B 1 8 ? 7.189 40.804 25.885 1.00 5.47 7 ASP B O 1
ATOM 1958 N N . ILE B 1 9 ? 7.415 42.187 24.138 1.00 2.66 8 ILE B N 1
ATOM 1959 C CA . ILE B 1 9 ? 7.056 43.325 24.923 1.00 3.08 8 ILE B CA 1
ATOM 1960 C C . ILE B 1 9 ? 5.730 43.196 25.629 1.00 4.63 8 ILE B C 1
ATOM 1961 O O . ILE B 1 9 ? 5.597 43.573 26.789 1.00 4.61 8 ILE B O 1
ATOM 1966 N N . PHE B 1 10 ? 4.728 42.658 24.935 1.00 4.16 9 PHE B N 1
ATOM 1967 C CA . PHE B 1 10 ? 3.406 42.572 25.564 1.00 4.28 9 PHE B CA 1
ATOM 1968 C C . PHE B 1 10 ? 3.385 41.573 26.733 1.00 4.08 9 PHE B C 1
ATOM 1969 O O . PHE B 1 10 ? 2.771 41.812 27.786 1.00 5.49 9 PHE 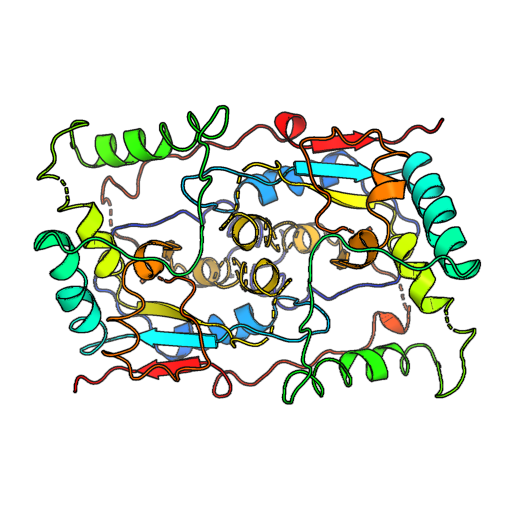B O 1
ATOM 1977 N N . GLN B 1 11 ? 4.055 40.456 26.547 1.00 3.63 10 GLN B N 1
ATOM 1978 C CA . GLN B 1 11 ? 4.182 39.482 27.622 1.00 3.10 10 GLN B CA 1
ATOM 1979 C C . GLN B 1 11 ? 4.881 40.068 28.845 1.00 4.32 10 GLN B C 1
ATOM 1980 O O . GLN B 1 11 ? 4.540 39.755 29.990 1.00 4.84 10 GLN B O 1
ATOM 1986 N N . SER B 1 12 ? 5.923 40.894 28.608 1.00 3.58 11 SER B N 1
ATOM 1987 C CA A SER B 1 12 ? 6.629 41.569 29.716 0.25 3.28 11 SER B CA 1
ATOM 1988 C CA B SER B 1 12 ? 6.631 41.574 29.694 0.25 3.59 11 SER B CA 1
ATOM 1989 C CA C SER B 1 12 ? 6.623 41.544 29.702 0.50 3.68 11 SER B CA 1
ATOM 1990 C C . SER B 1 12 ? 5.662 42.457 30.491 1.00 4.82 11 SER B C 1
ATOM 1991 O O . SER B 1 12 ? 5.601 42.392 31.735 1.00 5.51 11 SER B O 1
ATOM 1998 N N . ILE B 1 13 ? 4.907 43.284 29.771 1.00 4.59 12 ILE B N 1
ATOM 1999 C CA . ILE B 1 13 ? 3.990 44.216 30.405 1.00 3.45 12 ILE B CA 1
ATOM 2000 C C . ILE B 1 13 ? 2.944 43.492 31.219 1.00 4.07 12 ILE B C 1
ATOM 2001 O O . ILE B 1 13 ? 2.629 43.848 32.344 1.00 4.70 12 ILE B O 1
ATOM 2006 N N . LEU B 1 14 ? 2.360 42.445 30.648 1.00 3.41 13 LEU B N 1
ATOM 2007 C CA . LEU B 1 14 ? 1.233 41.773 31.285 1.00 4.21 13 LEU B CA 1
ATOM 2008 C C . LEU B 1 14 ? 1.630 40.774 32.375 1.00 4.39 13 LEU B C 1
ATOM 2009 O O . LEU B 1 14 ? 0.904 40.603 33.336 1.00 4.34 13 LEU B O 1
ATOM 2014 N N . SER B 1 15 ? 2.810 40.148 32.208 1.00 4.49 14 SER B N 1
ATOM 2015 C CA . SER B 1 15 ? 3.254 39.170 33.213 1.00 3.04 14 SER B CA 1
ATOM 2016 C C . SER B 1 15 ? 3.883 39.807 34.447 1.00 4.77 14 SER B C 1
ATOM 2017 O O . SER B 1 15 ? 3.988 39.141 35.469 1.00 5.12 14 SER B O 1
ATOM 2020 N N . ARG B 1 16 ? 4.298 41.055 34.360 1.00 4.73 15 ARG B N 1
ATOM 2021 C CA . ARG B 1 16 ? 4.839 41.810 35.524 1.00 5.34 15 ARG B CA 1
ATOM 2022 C C . ARG B 1 16 ? 3.742 41.848 36.584 1.00 5.76 15 ARG B C 1
ATOM 2023 O O . ARG B 1 16 ? 2.592 42.141 36.282 1.00 6.69 15 ARG B O 1
ATOM 2031 N N . LYS B 1 17 ? 4.122 41.561 37.806 1.00 3.70 16 LYS B N 1
ATOM 2032 C CA . LYS B 1 17 ? 3.231 41.779 38.964 1.00 4.96 16 LYS B CA 1
ATOM 2033 C C . LYS B 1 17 ? 4.125 42.089 40.128 1.00 3.48 16 LYS B C 1
ATOM 2034 O O . LYS B 1 17 ? 5.354 41.902 40.120 1.00 4.09 16 LYS B O 1
ATOM 2040 N N . SER B 1 18 ? 3.524 42.639 41.182 1.00 3.61 17 SER B N 1
ATOM 2041 C CA . SER B 1 18 ? 4.263 42.902 42.400 1.00 3.80 17 SER B CA 1
ATOM 2042 C C . SER B 1 18 ? 4.450 41.629 43.149 1.00 3.99 17 SER B C 1
ATOM 2043 O O . SER B 1 18 ? 3.481 41.000 43.573 1.00 6.61 17 SER B O 1
ATOM 2046 N N . ILE B 1 19 ? 5.686 41.180 43.239 1.00 2.50 18 ILE B N 1
ATOM 2047 C CA . ILE B 1 19 ? 6.011 39.907 43.870 1.00 3.21 18 ILE B CA 1
ATOM 2048 C C . ILE B 1 19 ? 6.548 40.177 45.273 1.00 4.46 18 ILE B C 1
ATOM 2049 O O . ILE B 1 19 ? 7.429 41.040 45.471 1.00 4.52 18 ILE B O 1
ATOM 2054 N N . ARG B 1 20 ? 5.984 39.447 46.255 1.00 4.03 19 ARG B N 1
ATOM 2055 C CA . ARG B 1 20 ? 6.259 39.687 47.656 1.00 5.65 19 ARG B CA 1
ATOM 2056 C C . ARG B 1 20 ? 6.801 38.472 48.402 1.00 4.00 19 ARG B C 1
ATOM 2057 O O . ARG B 1 20 ? 6.805 38.430 49.636 1.00 4.00 19 ARG B O 1
ATOM 2065 N N . ALA B 1 21 ? 7.353 37.541 47.616 1.00 2.84 20 ALA B N 1
ATOM 2066 C CA . ALA B 1 21 ? 8.032 36.389 48.143 1.00 2.87 20 ALA B CA 1
ATOM 2067 C C . ALA B 1 21 ? 8.953 35.868 47.020 1.00 4.47 20 ALA B C 1
ATOM 2068 O O . ALA B 1 21 ? 8.549 35.708 45.883 1.00 4.85 20 ALA B O 1
ATOM 2070 N N . PHE B 1 22 ? 10.199 35.631 47.394 1.00 3.91 21 PHE B N 1
ATOM 2071 C CA . PHE B 1 22 ? 11.275 35.289 46.461 1.00 4.81 21 PHE B CA 1
ATOM 2072 C C . PHE B 1 22 ? 11.974 34.028 46.879 1.00 4.25 21 PHE B C 1
ATOM 2073 O O . PHE B 1 22 ? 11.981 33.662 48.056 1.00 5.27 21 PHE B O 1
ATOM 2081 N N . THR B 1 23 ? 12.599 33.345 45.921 1.00 4.60 22 THR B N 1
ATOM 2082 C CA . THR B 1 23 ? 13.447 32.218 46.206 1.00 2.05 22 THR B CA 1
ATOM 2083 C C . THR B 1 23 ? 14.817 32.728 46.721 1.00 3.71 22 THR B C 1
ATOM 2084 O O . THR B 1 23 ? 15.112 33.932 46.641 1.00 4.58 22 THR B O 1
ATOM 2088 N N . ASP B 1 24 ? 15.621 31.794 47.206 1.00 5.23 23 ASP B N 1
ATOM 2089 C CA A ASP B 1 24 ? 16.968 32.151 47.642 0.60 6.87 23 ASP B CA 1
ATOM 2090 C CA B ASP B 1 24 ? 16.965 32.077 47.664 0.40 4.28 23 ASP B CA 1
ATOM 2091 C C . ASP B 1 24 ? 17.989 32.183 46.507 1.00 5.48 23 ASP B C 1
ATOM 2092 O O . ASP B 1 24 ? 19.185 32.371 46.753 1.00 6.93 23 ASP B O 1
ATOM 2101 N N . GLN B 1 25 ? 17.541 32.098 45.247 1.00 3.62 24 GLN B N 1
ATOM 2102 C CA . GLN B 1 25 ? 18.504 32.173 44.138 1.00 5.68 24 GLN B CA 1
ATOM 2103 C C . GLN B 1 25 ? 19.059 33.588 44.001 1.00 5.78 24 GLN B C 1
ATOM 2104 O O . GLN B 1 25 ? 18.297 34.527 43.819 1.00 4.62 24 GLN B O 1
ATOM 2110 N N . PRO B 1 26 ? 20.386 33.750 44.036 1.00 5.27 25 PRO B N 1
ATOM 2111 C CA . PRO B 1 26 ? 20.911 35.098 43.820 1.00 6.03 25 PRO B CA 1
ATOM 2112 C C . PRO B 1 26 ? 20.849 35.537 42.360 1.00 4.78 25 PRO B C 1
ATOM 2113 O O . PRO B 1 26 ? 20.698 34.730 41.449 1.00 6.71 25 PRO B O 1
ATOM 2117 N N . VAL B 1 27 ? 20.913 36.842 42.213 1.00 5.07 26 VAL B N 1
ATOM 2118 C CA . VAL B 1 27 ? 20.989 37.469 40.861 1.00 3.81 26 VAL B CA 1
ATOM 2119 C C . VAL B 1 27 ? 22.430 37.889 40.642 1.00 4.56 26 VAL B C 1
ATOM 2120 O O . VAL B 1 27 ? 23.041 38.583 41.480 1.00 6.25 26 VAL B O 1
ATOM 2124 N N . THR B 1 28 ? 22.964 37.491 39.507 1.00 2.93 27 THR B N 1
ATOM 2125 C CA . THR B 1 28 ? 24.341 37.875 39.173 1.00 4.22 27 THR B CA 1
ATOM 2126 C C . THR B 1 28 ? 24.479 39.380 39.030 1.00 3.51 27 THR B C 1
ATOM 2127 O O . THR B 1 28 ? 23.560 40.076 38.595 1.00 3.95 27 THR B O 1
ATOM 2131 N N . GLN B 1 29 ? 25.668 39.871 39.389 1.00 4.16 28 GLN B N 1
ATOM 2132 C CA . GLN B 1 29 ? 25.956 41.268 39.185 1.00 6.87 28 GLN B CA 1
ATOM 2133 C C . GLN B 1 29 ? 25.832 41.595 37.705 1.00 3.25 28 GLN B C 1
ATOM 2134 O O . GLN B 1 29 ? 25.389 42.723 37.386 1.00 4.18 28 GLN B O 1
ATOM 2140 N N . GLU B 1 30 ? 26.228 40.690 36.819 1.00 3.34 29 GLU B N 1
ATOM 2141 C CA . GLU B 1 30 ? 26.122 40.952 35.379 1.00 2.96 29 GLU B CA 1
ATOM 2142 C C . GLU B 1 30 ? 24.675 41.217 34.971 1.00 3.59 29 GLU B C 1
ATOM 2143 O O . GLU B 1 30 ? 24.382 42.155 34.177 1.00 4.74 29 GLU B O 1
ATOM 2149 N N . THR B 1 31 ? 23.752 40.435 35.490 1.00 4.49 30 THR B N 1
ATOM 2150 C CA . THR B 1 31 ? 22.335 40.637 35.160 1.00 5.45 30 THR B CA 1
ATOM 2151 C C . THR B 1 31 ? 21.779 41.940 35.742 1.00 3.46 30 THR B C 1
ATOM 2152 O O . THR B 1 31 ? 21.057 42.691 35.033 1.00 4.29 30 THR B O 1
ATOM 2156 N N . ILE B 1 32 ? 22.198 42.296 36.956 1.00 2.71 31 ILE B N 1
ATOM 2157 C CA . ILE B 1 32 ? 21.760 43.563 37.547 1.00 2.55 31 ILE B CA 1
ATOM 2158 C C . ILE B 1 32 ? 22.261 44.710 36.677 1.00 2.81 31 ILE B C 1
ATOM 2159 O O . ILE B 1 32 ? 21.485 45.644 36.344 1.00 3.22 31 ILE B O 1
ATOM 2164 N N . ARG B 1 33 ? 23.526 44.633 36.258 1.00 2.03 32 ARG B N 1
ATOM 2165 C CA . ARG B 1 33 ? 24.119 45.696 35.433 1.00 2.06 32 ARG B CA 1
ATOM 2166 C C . ARG B 1 33 ? 23.380 45.806 34.106 1.00 3.99 32 ARG B C 1
ATOM 2167 O O . ARG B 1 33 ? 23.081 46.933 33.651 1.00 4.83 32 ARG B O 1
ATOM 2175 N N . GLU B 1 34 ? 23.083 44.685 33.470 1.00 3.90 33 GLU B N 1
ATOM 2176 C CA A GLU B 1 34 ? 22.367 44.691 32.205 0.50 4.83 33 GLU B CA 1
ATOM 2177 C CA B GLU B 1 34 ? 22.382 44.767 32.200 0.50 5.23 33 GLU B CA 1
ATOM 2178 C C . GLU B 1 34 ? 20.990 45.368 32.315 1.00 4.50 33 GLU B C 1
ATOM 2179 O O . GLU B 1 34 ? 20.594 46.135 31.440 1.00 5.06 33 GLU B O 1
ATOM 2190 N N . ILE B 1 35 ? 20.277 45.030 33.386 1.00 2.83 34 ILE B N 1
ATOM 2191 C CA . ILE B 1 35 ? 18.967 45.597 33.654 1.00 2.86 34 ILE B CA 1
ATOM 2192 C C . ILE B 1 35 ? 19.087 47.112 33.784 1.00 4.79 34 ILE B C 1
ATOM 2193 O O . ILE B 1 35 ? 18.290 47.858 33.223 1.00 3.97 34 ILE B O 1
ATOM 2198 N N . LEU B 1 36 ? 20.058 47.567 34.565 1.00 2.67 35 LEU B N 1
ATOM 2199 C CA . LEU B 1 36 ? 20.253 49.005 34.786 1.00 4.36 35 LEU B CA 1
ATOM 2200 C C . LEU B 1 36 ? 20.718 49.726 33.520 1.00 5.94 35 LEU B C 1
ATOM 2201 O O . LEU B 1 36 ? 20.323 50.870 33.313 1.00 4.03 35 LEU B O 1
ATOM 2206 N N . LYS B 1 37 ? 21.517 49.097 32.672 1.00 3.87 36 LYS B N 1
ATOM 2207 C CA . LYS B 1 37 ? 21.913 49.683 31.375 1.00 4.40 36 LYS B CA 1
ATOM 2208 C C . LYS B 1 37 ? 20.709 49.881 30.465 1.00 3.34 36 LYS B C 1
ATOM 2209 O O . LYS B 1 37 ? 20.604 50.875 29.737 1.00 4.62 36 LYS B O 1
ATOM 2215 N N . LEU B 1 38 ? 19.773 48.924 30.515 1.00 2.84 37 LEU B N 1
ATOM 2216 C CA . LEU B 1 38 ? 18.542 49.072 29.742 1.00 3.67 37 LEU B CA 1
ATOM 2217 C C . LEU B 1 38 ? 17.696 50.196 30.321 1.00 3.48 37 LEU B C 1
ATOM 2218 O O . LEU B 1 38 ? 17.152 51.042 29.579 1.00 3.62 37 LEU B O 1
ATOM 2223 N N . ALA B 1 39 ? 17.553 50.212 31.643 1.00 3.71 38 ALA B N 1
ATOM 2224 C CA . ALA B 1 39 ? 16.769 51.240 32.304 1.00 3.62 38 ALA B CA 1
ATOM 2225 C C . ALA B 1 39 ? 17.318 52.643 32.039 1.00 4.00 38 ALA B C 1
ATOM 2226 O O . ALA B 1 39 ? 16.543 53.565 31.916 1.00 5.29 38 ALA B O 1
ATOM 2228 N N . ALA B 1 40 ? 18.628 52.754 31.898 1.00 2.57 39 ALA B N 1
ATOM 2229 C CA . ALA B 1 40 ? 19.278 54.051 31.615 1.00 3.96 39 ALA B CA 1
ATOM 2230 C C . ALA B 1 40 ? 18.738 54.646 30.323 1.00 4.75 39 ALA B C 1
ATOM 2231 O O . ALA B 1 40 ? 18.816 55.865 30.111 1.00 4.58 39 ALA B O 1
ATOM 2233 N N . ARG B 1 41 ? 18.234 53.817 29.420 1.00 3.02 40 ARG B N 1
ATOM 2234 C CA . ARG B 1 41 ? 17.664 54.262 28.147 1.00 3.54 40 ARG B CA 1
ATOM 2235 C C . ARG B 1 41 ? 16.206 54.767 28.238 1.00 2.69 40 ARG B C 1
ATOM 2236 O O . ARG B 1 41 ? 15.598 55.091 27.202 1.00 5.08 40 ARG B O 1
ATOM 2244 N N . ALA B 1 42 ? 15.623 54.810 29.430 1.00 3.11 41 ALA B N 1
ATOM 2245 C CA . ALA B 1 42 ? 14.426 55.559 29.594 1.00 3.14 41 ALA B CA 1
ATOM 2246 C C . ALA B 1 42 ? 14.634 56.969 29.126 1.00 3.03 41 ALA B C 1
ATOM 2247 O O . ALA B 1 42 ? 15.745 57.518 29.233 1.00 4.76 41 ALA B O 1
ATOM 2249 N N . PRO B 1 43 ? 13.556 57.598 28.693 1.00 2.86 42 PRO B N 1
ATOM 2250 C CA . PRO B 1 43 ? 13.565 59.018 28.389 1.00 2.82 42 PRO B CA 1
ATOM 2251 C C . PRO B 1 43 ? 13.448 59.823 29.697 1.00 3.15 42 PRO B C 1
ATOM 2252 O O . PRO B 1 43 ? 13.089 59.304 30.749 1.00 4.07 42 PRO B O 1
ATOM 2256 N N . SER B 1 44 ? 13.842 61.092 29.586 1.00 2.71 43 SER B N 1
ATOM 2257 C CA . SER B 1 44 ? 13.772 62.045 30.697 1.00 2.89 43 SER B CA 1
ATOM 2258 C C . SER B 1 44 ? 13.708 63.424 30.129 1.00 4.51 43 SER B C 1
ATOM 2259 O O . SER B 1 44 ? 14.221 63.693 29.046 1.00 4.23 43 SER B O 1
ATOM 2262 N N . GLY B 1 45 ? 13.089 64.374 30.838 1.00 3.66 44 GLY B N 1
ATOM 2263 C CA . GLY B 1 45 ? 13.067 65.747 30.297 1.00 3.93 44 GLY B CA 1
ATOM 2264 C C . GLY B 1 45 ? 14.465 66.278 30.071 1.00 3.75 44 GLY B C 1
ATOM 2265 O O . GLY B 1 45 ? 15.347 66.180 30.948 1.00 4.75 44 GLY B O 1
ATOM 2266 N N . THR B 1 46 ? 14.653 66.832 28.860 1.00 2.71 45 THR B N 1
ATOM 2267 C CA . THR B 1 46 ? 15.947 67.315 28.336 1.00 4.00 45 THR B CA 1
ATOM 2268 C C . THR B 1 46 ? 17.091 66.326 28.660 1.00 2.41 45 THR B C 1
ATOM 2269 O O . THR B 1 46 ? 18.260 66.741 28.833 1.00 4.09 45 THR B O 1
ATOM 2273 N N . ASN B 1 47 ? 16.770 65.033 28.655 1.00 3.03 46 ASN B N 1
ATOM 2274 C CA . ASN B 1 47 ? 17.786 63.976 28.903 1.00 3.30 46 ASN B CA 1
ATOM 2275 C C . ASN B 1 47 ? 18.581 64.184 30.221 1.00 3.76 46 ASN B C 1
ATOM 2276 O O . ASN B 1 47 ? 19.751 63.821 30.331 1.00 4.60 46 ASN B O 1
ATOM 2281 N N . LEU B 1 48 ? 17.916 64.777 31.214 1.00 3.87 47 LEU B N 1
ATOM 2282 C CA . LEU B 1 48 ? 18.576 65.051 32.514 1.00 5.35 47 LEU B CA 1
ATOM 2283 C C . LEU B 1 48 ? 18.976 63.789 33.270 1.00 4.97 47 LEU B C 1
ATOM 2284 O O . LEU B 1 48 ? 19.891 63.858 34.086 1.00 5.44 47 LEU B O 1
ATOM 2289 N N . GLN B 1 49 ? 18.283 62.6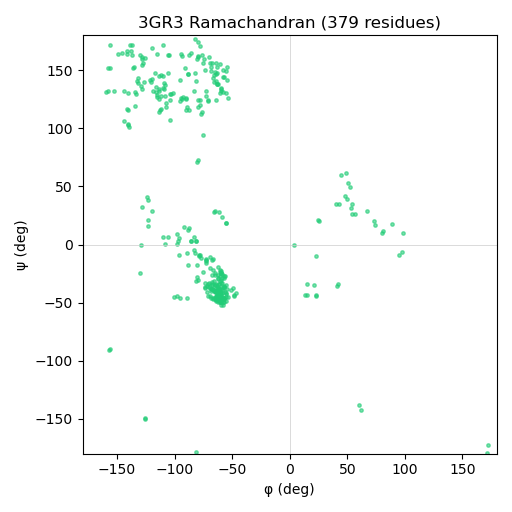82 33.039 1.00 3.30 48 GLN B N 1
ATOM 2290 C CA . GLN B 1 49 ? 18.617 61.395 33.672 1.00 3.78 48 GLN B CA 1
ATOM 2291 C C . GLN B 1 49 ? 18.805 61.595 35.192 1.00 4.51 48 GLN B C 1
ATOM 2292 O O . GLN B 1 49 ? 19.900 61.339 35.749 1.00 4.58 48 GLN B O 1
ATOM 2298 N N . PRO B 1 50 ? 17.739 62.036 35.901 1.00 3.00 49 PRO B N 1
ATOM 2299 C CA . PRO B 1 50 ? 17.917 62.353 37.328 1.00 2.44 49 PRO B CA 1
ATOM 2300 C C . PRO B 1 50 ? 18.092 61.156 38.249 1.00 6.08 49 PRO B C 1
ATOM 2301 O O . PRO B 1 50 ? 18.475 61.339 39.408 1.00 6.15 49 PRO B O 1
ATOM 2305 N N . TRP B 1 51 ? 17.791 59.973 37.752 1.00 3.92 50 TRP B N 1
ATOM 2306 C CA . TRP B 1 51 ? 17.822 58.798 38.579 1.00 5.07 50 TRP B CA 1
ATOM 2307 C C . TRP B 1 51 ? 19.216 58.473 39.122 1.00 4.69 50 TRP B C 1
ATOM 2308 O O . TRP B 1 51 ? 20.242 58.543 38.424 1.00 5.38 50 TRP B O 1
ATOM 2319 N N . GLN B 1 52 ? 19.260 58.082 40.395 1.00 3.13 51 GLN B N 1
ATOM 2320 C CA . GLN B 1 52 ? 20.441 57.550 41.050 1.00 4.89 51 GLN B CA 1
ATOM 2321 C C . GLN B 1 52 ? 19.999 56.271 41.785 1.00 4.28 51 GLN B C 1
ATOM 2322 O O . GLN B 1 52 ? 18.866 56.213 42.307 1.00 4.90 51 GLN B O 1
ATOM 2328 N N . VAL B 1 53 ? 20.851 55.279 41.798 1.00 5.24 52 VAL B N 1
ATOM 2329 C CA . VAL B 1 53 ? 20.423 53.979 42.354 1.00 4.68 52 VAL B CA 1
ATOM 2330 C C . VAL B 1 53 ? 21.503 53.459 43.326 1.00 4.28 52 VAL B C 1
ATOM 2331 O O . VAL B 1 53 ? 22.704 53.602 43.084 1.00 4.57 52 VAL B O 1
ATOM 2335 N N . ILE B 1 54 ? 21.071 52.861 44.435 1.00 4.08 53 ILE B N 1
ATOM 2336 C CA . ILE B 1 54 ? 21.926 52.122 45.353 1.00 2.55 53 ILE B CA 1
ATOM 2337 C C . ILE B 1 54 ? 21.460 50.677 45.228 1.00 3.40 53 ILE B C 1
ATOM 2338 O O . ILE B 1 54 ? 20.255 50.383 45.336 1.00 4.43 53 ILE B O 1
ATOM 2343 N N . VAL B 1 55 ? 22.408 49.794 44.919 1.00 3.98 54 VAL B N 1
ATOM 2344 C CA . VAL B 1 55 ? 22.120 48.374 44.770 1.00 2.53 54 VAL B CA 1
ATOM 2345 C C . VAL B 1 55 ? 22.710 47.656 45.983 1.00 4.27 54 VAL B C 1
ATOM 2346 O O . VAL B 1 55 ? 23.902 47.751 46.265 1.00 5.92 54 VAL B O 1
ATOM 2350 N N . LEU B 1 56 ? 21.842 46.967 46.712 1.00 3.14 55 LEU B N 1
ATOM 2351 C CA . LEU B 1 56 ? 22.216 46.231 47.924 1.00 4.70 55 LEU B CA 1
ATOM 2352 C C . LEU B 1 56 ? 22.098 44.739 47.691 1.00 4.35 55 LEU B C 1
ATOM 2353 O O . LEU B 1 56 ? 21.065 44.261 47.279 1.00 3.07 55 LEU B O 1
ATOM 2358 N N . THR B 1 57 ? 23.155 44.013 47.982 1.00 2.42 56 THR B N 1
ATOM 2359 C CA . THR B 1 57 ? 23.173 42.561 48.006 1.00 2.88 56 THR B CA 1
ATOM 2360 C C . THR B 1 57 ? 23.942 42.072 49.223 1.00 3.62 56 THR B C 1
ATOM 2361 O O . THR B 1 57 ? 24.641 42.855 49.931 1.00 2.66 56 THR B O 1
ATOM 2365 N N . GLY B 1 58 ? 23.888 40.773 49.454 1.00 4.57 57 GLY B N 1
ATOM 2366 C CA . GLY B 1 58 ? 24.782 40.137 50.417 1.00 5.06 57 GLY B CA 1
ATOM 2367 C C . GLY B 1 58 ? 24.628 40.698 51.835 1.00 4.18 57 GLY B C 1
ATOM 2368 O O . GLY B 1 58 ? 23.491 40.933 52.286 1.00 3.64 57 GLY B O 1
ATOM 2369 N N . LYS B 1 59 ? 25.738 40.902 52.515 1.00 5.51 58 LYS B N 1
ATOM 2370 C CA . LYS B 1 59 ? 25.716 41.261 53.907 1.00 4.30 58 LYS B CA 1
ATOM 2371 C C . LYS B 1 59 ? 25.031 42.587 54.192 1.00 4.23 58 LYS B C 1
ATOM 2372 O O . LYS B 1 59 ? 24.303 42.723 55.169 1.00 5.39 58 LYS B O 1
ATOM 2378 N N . ILE B 1 60 ? 25.268 43.590 53.329 1.00 3.13 59 ILE B N 1
ATOM 2379 C CA . ILE B 1 60 ? 24.654 44.878 53.587 1.00 4.72 59 ILE B CA 1
ATOM 2380 C C . ILE B 1 60 ? 23.130 44.804 53.360 1.00 2.75 59 ILE B C 1
ATOM 2381 O O . ILE B 1 60 ? 22.356 45.453 54.077 1.00 4.58 59 ILE B O 1
ATOM 2386 N N . LEU B 1 61 ? 22.685 44.033 52.368 1.00 3.52 60 LEU B N 1
ATOM 2387 C CA . LEU B 1 61 ? 21.253 43.859 52.180 1.00 4.15 60 LEU B CA 1
ATOM 2388 C C . LEU B 1 61 ? 20.608 43.223 53.439 1.00 4.36 60 LEU B C 1
ATOM 2389 O O . LEU B 1 61 ? 19.531 43.617 53.905 1.00 5.46 60 LEU B O 1
ATOM 2394 N N . GLN B 1 62 ? 21.282 42.206 53.937 1.00 4.41 61 GLN B N 1
ATOM 2395 C CA . GLN B 1 62 ? 20.810 41.531 55.160 1.00 4.45 61 GLN B CA 1
ATOM 2396 C C . GLN B 1 62 ? 20.717 42.503 56.323 1.00 3.71 61 GLN B C 1
ATOM 2397 O O . GLN B 1 62 ? 19.683 42.534 57.051 1.00 5.84 61 GLN B O 1
ATOM 2403 N N . LYS B 1 63 ? 21.757 43.338 56.486 1.00 5.24 62 LYS B N 1
ATOM 2404 C CA . LYS B 1 63 ? 21.811 44.292 57.578 1.00 3.42 62 LYS B CA 1
ATOM 2405 C C . LYS B 1 63 ? 20.749 45.370 57.466 1.00 4.93 62 LYS B C 1
ATOM 2406 O O . LYS B 1 63 ? 20.088 45.708 58.472 1.00 5.34 62 LYS B O 1
ATOM 2412 N N . VAL B 1 64 ? 20.571 45.949 56.288 1.00 4.67 63 VAL B N 1
ATOM 2413 C CA . VAL B 1 64 ? 19.515 46.932 56.111 1.00 6.58 63 VAL B CA 1
ATOM 2414 C C . VAL B 1 64 ? 18.155 46.354 56.440 1.00 5.30 63 VAL B C 1
ATOM 2415 O O . VAL B 1 64 ? 17.362 46.967 57.164 1.00 4.82 63 VAL B O 1
ATOM 2419 N N . GLY B 1 65 ? 17.877 45.161 55.933 1.00 5.00 64 GLY B N 1
ATOM 2420 C CA . GLY B 1 65 ? 16.616 44.507 56.202 1.00 4.40 64 GLY B CA 1
ATOM 2421 C C . GLY B 1 65 ? 16.406 44.255 57.685 1.00 4.21 64 GLY B C 1
ATOM 2422 O O . GLY B 1 65 ? 15.328 44.479 58.250 1.00 5.74 64 GLY B O 1
ATOM 2423 N N . GLN B 1 66 ? 17.433 43.773 58.344 1.00 5.01 65 GLN B N 1
ATOM 2424 C CA . GLN B 1 66 ? 17.377 43.558 59.782 1.00 4.65 65 GLN B CA 1
ATOM 2425 C C . GLN B 1 66 ? 17.097 44.823 60.556 1.00 3.01 65 GLN B C 1
ATOM 2426 O O . GLN B 1 66 ? 16.187 44.874 61.402 1.00 4.95 65 GLN B O 1
ATOM 2432 N N . GLU B 1 67 ? 17.880 45.872 60.286 1.00 4.46 66 GLU B N 1
ATOM 2433 C CA . GLU B 1 67 ? 17.697 47.109 61.022 1.00 4.36 66 GLU B CA 1
ATOM 2434 C C . GLU B 1 67 ? 16.285 47.687 60.822 1.00 5.47 66 GLU B C 1
ATOM 2435 O O . GLU B 1 67 ? 15.593 48.055 61.781 1.00 5.90 66 GLU B O 1
ATOM 2441 N N . LEU B 1 68 ? 15.869 47.785 59.549 1.00 4.30 67 LEU B N 1
ATOM 2442 C CA . LEU B 1 68 ? 14.603 48.470 59.274 1.00 6.28 67 LEU B CA 1
ATOM 2443 C C . LEU B 1 68 ? 13.396 47.624 59.723 1.00 4.07 67 LEU B C 1
ATOM 2444 O O . LEU B 1 68 ? 12.456 48.166 60.262 1.00 5.48 67 LEU B O 1
ATOM 2449 N N . SER B 1 69 ? 13.404 46.319 59.501 1.00 4.99 68 SER B N 1
ATOM 2450 C CA . SER B 1 69 ? 12.293 45.482 59.968 1.00 5.39 68 SER B CA 1
ATOM 2451 C C . SER B 1 69 ? 12.185 45.538 61.473 1.00 3.63 68 SER B C 1
ATOM 2452 O O . SER B 1 69 ? 11.082 45.529 62.033 1.00 5.26 68 SER B O 1
ATOM 2455 N N . GLN B 1 70 ? 13.323 45.581 62.191 1.00 4.44 69 GLN B N 1
ATOM 2456 C CA . GLN B 1 70 ? 13.266 45.703 63.640 1.00 4.28 69 GLN B CA 1
ATOM 2457 C C . GLN B 1 70 ? 12.681 47.041 64.113 1.00 5.39 69 GLN B C 1
ATOM 2458 O O . GLN B 1 70 ? 12.029 47.104 65.153 1.00 5.61 69 GLN B O 1
ATOM 2464 N N . LEU B 1 71 ? 12.893 48.120 63.348 1.00 5.36 70 LEU B N 1
ATOM 2465 C CA . LEU B 1 71 ? 12.198 49.366 63.695 1.00 5.34 70 LEU B CA 1
ATOM 2466 C C . LEU B 1 71 ? 10.692 49.146 63.672 1.00 5.41 70 LEU B C 1
ATOM 2467 O O . LEU B 1 71 ? 9.976 49.562 64.605 1.00 5.69 70 LEU B O 1
ATOM 2472 N N . VAL B 1 72 ? 10.183 48.514 62.609 1.00 4.77 71 VAL B N 1
ATOM 2473 C CA . VAL B 1 72 ? 8.741 48.242 62.516 1.00 4.63 71 VAL B CA 1
ATOM 2474 C C . VAL B 1 72 ? 8.242 47.382 63.727 1.00 4.02 71 VAL B C 1
ATOM 2475 O O . VAL B 1 72 ? 7.249 47.740 64.391 1.00 3.95 71 VAL B O 1
ATOM 2479 N N . LEU B 1 73 ? 8.917 46.277 63.966 1.00 5.94 72 LEU B N 1
ATOM 2480 C CA . LEU B 1 73 ? 8.485 45.341 64.998 1.00 4.73 72 LEU B CA 1
ATOM 2481 C C . LEU B 1 73 ? 8.601 45.913 66.374 1.00 7.83 72 LEU B C 1
ATOM 2482 O O . LEU B 1 73 ? 7.898 45.468 67.284 1.00 8.72 72 LEU B O 1
ATOM 2487 N N . SER B 1 74 ? 9.447 46.916 66.551 1.00 3.50 73 SER B N 1
ATOM 2488 C CA . SER B 1 74 ? 9.618 47.537 67.843 1.00 4.57 73 SER B CA 1
ATOM 2489 C C . SER B 1 74 ? 8.668 48.700 68.103 1.00 5.22 73 SER B C 1
ATOM 2490 O O . SER B 1 74 ? 8.622 49.194 69.209 1.00 5.31 73 SER B O 1
ATOM 2493 N N . GLY B 1 75 ? 7.902 49.117 67.080 1.00 4.99 74 GLY B N 1
ATOM 2494 C CA . GLY B 1 75 ? 6.960 50.220 67.253 1.00 4.02 74 GLY B CA 1
ATOM 2495 C C . GLY B 1 75 ? 7.446 51.570 66.790 1.00 3.93 74 GLY B C 1
ATOM 2496 O O . GLY B 1 75 ? 6.794 52.565 67.109 1.00 6.46 74 GLY B O 1
ATOM 2497 N N . ILE B 1 76 ? 8.573 51.651 66.083 1.00 5.64 75 ILE B N 1
ATOM 2498 C CA . ILE B 1 76 ? 9.102 52.961 65.700 1.00 5.37 75 ILE B CA 1
ATOM 2499 C C . ILE B 1 76 ? 8.346 53.473 64.485 1.00 8.38 75 ILE B C 1
ATOM 2500 O O . ILE B 1 76 ? 8.305 52.762 63.485 1.00 9.94 75 ILE B O 1
ATOM 2505 N N . LYS B 1 77 ? 7.764 54.654 64.557 1.00 2.00 76 LYS B N 1
ATOM 2506 C CA . LYS B 1 77 ? 6.891 55.134 63.487 1.00 2.00 76 LYS B CA 1
ATOM 2507 C C . LYS B 1 77 ? 7.726 55.726 62.365 1.00 2.00 76 LYS B C 1
ATOM 2508 O O . LYS B 1 77 ? 8.784 56.261 62.593 1.00 2.00 76 LYS B O 1
ATOM 2514 N N . GLY B 1 78 ? 7.232 55.591 61.151 1.00 2.00 77 GLY B N 1
ATOM 2515 C CA . GLY B 1 78 ? 7.856 56.218 59.988 1.00 2.00 77 GLY B CA 1
ATOM 2516 C C . GLY B 1 78 ? 7.718 57.727 59.982 1.00 2.83 77 GLY B C 1
ATOM 2517 O O . GLY B 1 78 ? 6.844 58.274 60.632 1.00 2.00 77 GLY B O 1
ATOM 2518 N N . GLU B 1 79 ? 8.620 58.397 59.283 1.00 2.00 78 GLU B N 1
ATOM 2519 C CA . GLU B 1 79 ? 8.544 59.860 59.088 1.00 3.91 78 GLU B CA 1
ATOM 2520 C C . GLU B 1 79 ? 8.975 60.093 57.645 1.00 2.29 78 GLU B C 1
ATOM 2521 O O . GLU B 1 79 ? 10.146 60.028 57.347 1.00 7.01 78 GLU B O 1
ATOM 2523 N N . ARG B 1 80 ? 8.008 60.341 56.765 1.00 4.69 79 ARG B N 1
ATOM 2524 C CA . ARG B 1 80 ? 8.277 60.567 55.340 1.00 3.80 79 ARG B CA 1
ATOM 2525 C C . ARG B 1 80 ? 8.552 62.032 55.088 1.00 5.11 79 ARG B C 1
ATOM 2526 O O . ARG B 1 80 ? 8.042 62.897 55.770 1.00 4.36 79 ARG B O 1
ATOM 2534 N N . GLU B 1 81 ? 9.405 62.322 54.141 1.00 4.90 80 GLU B N 1
ATOM 2535 C CA . GLU B 1 81 ? 9.642 63.715 53.867 1.00 5.71 80 GLU B CA 1
ATOM 2536 C C . GLU B 1 81 ? 8.813 64.263 52.727 1.00 3.58 80 GLU B C 1
ATOM 2537 O O . GLU B 1 81 ? 8.758 65.472 52.554 1.00 5.23 80 GLU B O 1
ATOM 2543 N N . TYR B 1 82 ? 8.130 63.369 52.011 1.00 2.00 81 TYR B N 1
ATOM 2544 C CA . TYR B 1 82 ? 7.143 63.748 50.984 1.00 2.45 81 TYR B CA 1
ATOM 2545 C C . TYR B 1 82 ? 5.807 63.083 51.269 1.00 2.71 81 TYR B C 1
ATOM 2546 O O . TYR B 1 82 ? 5.740 62.063 51.959 1.00 2.00 81 TYR B O 1
ATOM 2555 N N . HIS B 1 83 ? 4.752 63.638 50.677 1.00 7.11 82 HIS B N 1
ATOM 2556 C CA . HIS B 1 83 ? 3.448 62.989 50.627 1.00 8.16 82 HIS B CA 1
ATOM 2557 C C . HIS B 1 83 ? 3.354 62.145 49.380 1.00 9.32 82 HIS B C 1
ATOM 2558 O O . HIS B 1 83 ? 3.393 62.675 48.239 1.00 8.68 82 HIS B O 1
ATOM 2565 N N . TYR B 1 84 ? 3.240 60.833 49.555 1.00 6.99 83 TYR B N 1
ATOM 2566 C CA . TYR B 1 84 ? 3.141 59.935 48.422 1.00 5.75 83 TYR B CA 1
ATOM 2567 C C . TYR B 1 84 ? 1.703 59.744 48.029 1.00 6.55 83 TYR B C 1
ATOM 2568 O O . TYR B 1 84 ? 1.356 59.797 46.834 1.00 6.53 83 TYR B O 1
ATOM 2577 N N . TYR B 1 85 ? 0.868 59.512 49.033 1.00 8.04 84 TYR B N 1
ATOM 2578 C CA . TYR B 1 85 ? -0.560 59.185 48.865 1.00 7.44 84 TYR B CA 1
ATOM 2579 C C . TYR B 1 85 ? -1.446 60.368 49.206 1.00 6.38 84 TYR B C 1
ATOM 2580 O O . TYR B 1 85 ? -1.023 61.339 49.870 1.00 7.07 84 TYR B O 1
ATOM 2589 N N . PRO B 1 86 ? -2.716 60.295 48.758 1.00 9.00 85 PRO B N 1
ATOM 2590 C CA . PRO B 1 86 ? -3.599 61.394 49.031 1.00 9.18 85 PRO B CA 1
ATOM 2591 C C . PRO B 1 86 ? -3.763 61.690 50.536 1.00 11.08 85 PRO B C 1
ATOM 2592 O O . PRO B 1 86 ? -3.782 60.769 51.340 1.00 10.95 85 PRO B O 1
ATOM 2596 N N . ARG B 1 87 ? -3.887 62.960 50.873 1.00 10.83 86 ARG B N 1
ATOM 2597 C CA A ARG B 1 87 ? -4.167 63.365 52.251 0.35 13.11 86 ARG B CA 1
ATOM 2598 C CA B ARG B 1 87 ? -4.171 63.387 52.245 0.65 12.48 86 ARG B CA 1
ATOM 2599 C C . ARG B 1 87 ? -5.670 63.234 52.525 1.00 14.61 86 ARG B C 1
ATOM 2600 O O . ARG B 1 87 ? -6.083 63.009 53.670 1.00 18.52 86 ARG B O 1
ATOM 2615 N N . GLN B 1 88 ? -6.478 63.385 51.465 1.00 16.17 87 GLN B N 1
ATOM 2616 C CA . GLN B 1 88 ? -7.931 63.203 51.504 1.00 20.34 87 GLN B CA 1
ATOM 2617 C C . GLN B 1 88 ? -8.259 61.984 50.657 1.00 19.67 87 GLN B C 1
ATOM 2618 O O . GLN B 1 88 ? -8.054 61.994 49.432 1.00 24.30 87 GLN B O 1
ATOM 2621 N N . TRP B 1 89 ? -8.761 60.938 51.307 1.00 20.07 88 TRP B N 1
ATOM 2622 C CA . TRP B 1 89 ? -9.183 59.722 50.606 1.00 17.27 88 TRP B CA 1
ATOM 2623 C C . TRP B 1 89 ? -10.671 59.760 50.248 1.00 15.30 88 TRP B C 1
ATOM 2624 O O . TRP B 1 89 ? -11.527 60.014 51.123 1.00 14.47 88 TRP B O 1
ATOM 2635 N N . ARG B 1 90 ? -10.957 59.528 48.973 1.00 12.10 89 ARG B N 1
ATOM 2636 C CA . ARG B 1 90 ? -12.284 59.557 48.381 1.00 12.18 89 ARG B CA 1
ATOM 2637 C C . ARG B 1 90 ? -12.392 58.366 47.469 1.00 10.27 89 ARG B C 1
ATOM 2638 O O . ARG B 1 90 ? -11.356 57.817 47.054 1.00 10.31 89 ARG B O 1
ATOM 2642 N N . GLU B 1 91 ? -13.617 58.013 47.093 1.00 8.09 90 GLU B N 1
ATOM 2643 C CA . GLU B 1 91 ? -13.815 57.109 45.972 1.00 9.60 90 GLU B CA 1
ATOM 2644 C C . GLU B 1 91 ? -13.407 57.820 44.693 1.00 9.59 90 GLU B C 1
ATOM 2645 O O . GLU B 1 91 ? -13.511 59.034 44.587 1.00 9.80 90 GLU B O 1
ATOM 2651 N N . PRO B 1 92 ? -12.925 57.070 43.705 1.00 6.48 91 PRO B N 1
ATOM 2652 C CA . PRO B 1 92 ? -12.756 55.627 43.638 1.00 6.09 91 PRO B CA 1
ATOM 2653 C C . PRO B 1 92 ? -11.488 55.072 44.277 1.00 8.29 91 PRO B C 1
ATOM 2654 O O . PRO B 1 92 ? -11.306 53.874 44.313 1.00 8.63 91 PRO B O 1
ATOM 2658 N N . TYR B 1 93 ? -10.618 55.965 44.744 1.00 5.13 92 TYR B N 1
ATOM 2659 C CA . TYR B 1 93 ? -9.274 55.599 45.213 1.00 6.58 92 TYR B CA 1
ATOM 2660 C C . TYR B 1 93 ? -9.344 54.734 46.440 1.00 7.02 92 TYR B C 1
ATOM 2661 O O . TYR B 1 93 ? -8.620 53.747 46.564 1.00 5.69 92 TYR B O 1
ATOM 2670 N N . LEU B 1 94 ? -10.278 55.048 47.316 1.00 6.08 93 LEU B N 1
ATOM 2671 C CA A LEU B 1 94 ? -10.454 54.272 48.520 0.50 6.19 93 LEU B CA 1
ATOM 2672 C CA B LEU B 1 94 ? -10.469 54.268 48.527 0.50 6.17 93 LEU B CA 1
ATOM 2673 C C . LEU B 1 94 ? -10.736 52.814 48.202 1.00 7.31 93 LEU B C 1
ATOM 2674 O O . LEU B 1 94 ? -10.162 51.943 48.819 1.00 6.76 93 LEU B O 1
ATOM 2683 N N A SER B 1 95 ? -11.648 52.552 47.264 0.50 4.96 94 SER B N 1
ATOM 2684 N N B SER B 1 95 ? -11.636 52.549 47.257 0.50 5.23 94 SER B N 1
ATOM 2685 C CA A SER B 1 95 ? -11.991 51.157 46.933 0.50 4.91 94 SER B CA 1
ATOM 2686 C CA B SER B 1 95 ? -11.998 51.151 46.983 0.50 5.21 94 SER B CA 1
ATOM 2687 C C A SER B 1 95 ? -10.787 50.454 46.334 0.50 5.53 94 SER B C 1
ATOM 2688 C C B SER B 1 95 ? -10.879 50.424 46.238 0.50 5.16 94 SER B C 1
ATOM 2689 O O A SER B 1 95 ? -10.529 49.300 46.661 0.50 6.45 94 SER B O 1
ATOM 2690 O O B SER B 1 95 ? -10.786 49.207 46.365 0.50 2.00 94 SER B O 1
ATOM 2695 N N . ARG B 1 96 ? -10.063 51.136 45.453 1.00 3.47 95 ARG B N 1
ATOM 2696 C CA . ARG B 1 96 ? -8.917 50.494 44.790 1.00 5.22 95 ARG B CA 1
ATOM 2697 C C . ARG B 1 96 ? -7.893 50.027 45.809 1.00 4.93 95 ARG B C 1
ATOM 2698 O O . ARG B 1 96 ? -7.365 48.915 45.733 1.00 4.88 95 ARG B O 1
ATOM 2706 N N . ARG B 1 97 ? -7.580 50.909 46.758 1.00 2.69 96 ARG B N 1
ATOM 2707 C CA A ARG B 1 97 ? -6.635 50.570 47.836 0.60 3.00 96 ARG B CA 1
ATOM 2708 C CA B ARG B 1 97 ? -6.643 50.604 47.857 0.40 4.03 96 ARG B CA 1
ATOM 2709 C C . ARG B 1 97 ? -7.155 49.434 48.684 1.00 4.69 96 ARG B C 1
ATOM 2710 O O . ARG B 1 97 ? -6.409 48.466 49.003 1.00 5.11 96 ARG B O 1
ATOM 2725 N N . ARG B 1 98 ? -8.428 49.512 49.059 1.00 4.13 97 ARG B N 1
ATOM 2726 C CA A ARG B 1 98 ? -8.993 48.463 49.929 0.60 5.51 97 ARG B CA 1
ATOM 2727 C CA B ARG B 1 98 ? -9.042 48.475 49.918 0.40 5.48 97 ARG B CA 1
ATOM 2728 C C . ARG B 1 98 ? -9.006 47.100 49.256 1.00 6.89 97 ARG B C 1
ATOM 2729 O O . ARG B 1 98 ? -8.707 46.085 49.905 1.00 6.45 97 ARG B O 1
ATOM 2744 N N . LYS B 1 99 ? -9.331 47.057 47.974 1.00 3.74 98 LYS B N 1
ATOM 2745 C CA . LYS B 1 99 ? -9.396 45.773 47.283 1.00 6.07 98 LYS B CA 1
ATOM 2746 C C . LYS B 1 99 ? -8.031 45.110 47.224 1.00 6.45 98 LYS B C 1
ATOM 2747 O O . LYS B 1 99 ? -7.938 43.947 47.569 1.00 8.17 98 LYS B O 1
ATOM 2753 N N . VAL B 1 100 ? -6.965 45.812 46.812 1.00 6.61 99 VAL B N 1
ATOM 2754 C CA . VAL B 1 100 ? -5.665 45.111 46.750 1.00 5.55 99 VAL B CA 1
ATOM 2755 C C . VAL B 1 100 ? -5.190 44.689 48.167 1.00 7.36 99 VAL B C 1
ATOM 2756 O O . VAL B 1 100 ? -4.551 43.646 48.347 1.00 7.19 99 VAL B O 1
ATOM 2760 N N . GLY B 1 101 ? -5.481 45.498 49.162 1.00 9.32 100 GLY B N 1
ATOM 2761 C CA . GLY B 1 101 ? -5.082 45.185 50.519 1.00 10.58 100 GLY B CA 1
ATOM 2762 C C . GLY B 1 101 ? -5.825 43.965 51.039 1.00 7.47 100 GLY B C 1
ATOM 2763 O O . GLY B 1 101 ? -5.200 43.051 51.608 1.00 9.09 100 GLY B O 1
ATOM 2764 N N . LEU B 1 102 ? -7.143 43.935 50.847 1.00 8.01 101 LEU B N 1
ATOM 2765 C CA . LEU B 1 102 ? -7.916 42.792 51.246 1.00 6.88 101 LEU B CA 1
ATOM 2766 C C . LEU B 1 102 ? -7.508 41.552 50.476 1.00 7.45 101 LEU B C 1
ATOM 2767 O O . LEU B 1 102 ? -7.482 40.463 51.057 1.00 6.84 101 LEU B O 1
ATOM 2772 N N . ASP B 1 103 ? -7.146 41.695 49.208 1.00 8.12 102 ASP B N 1
ATOM 2773 C CA . ASP B 1 103 ? -6.775 40.443 48.467 1.00 7.79 102 ASP B CA 1
ATOM 2774 C C . ASP B 1 103 ? -5.408 39.926 48.920 1.00 6.70 102 ASP B C 1
ATOM 2775 O O . ASP B 1 103 ? -5.190 38.717 48.983 1.00 6.46 102 ASP B O 1
ATOM 2780 N N . LEU B 1 104 ? -4.462 40.827 49.209 1.00 6.38 103 LEU B N 1
ATOM 2781 C CA . LEU B 1 104 ? -3.179 40.407 49.770 1.00 5.66 103 LEU B CA 1
ATOM 2782 C C . LEU B 1 104 ? -3.387 39.674 51.096 1.00 6.09 103 LEU B C 1
ATOM 2783 O O . LEU B 1 104 ? -2.884 38.583 51.321 1.00 5.78 103 LEU B O 1
ATOM 2788 N N . TYR B 1 105 ? -4.171 40.274 51.982 1.00 5.92 104 TYR B N 1
ATOM 2789 C CA . TYR B 1 105 ? -4.440 39.653 53.282 1.00 6.38 104 TYR B CA 1
ATOM 2790 C C . TYR B 1 105 ? -5.118 38.325 53.143 1.00 5.90 104 TYR B C 1
ATOM 2791 O O . TYR B 1 105 ? -4.780 37.396 53.839 1.00 6.04 104 TYR B O 1
ATOM 2800 N N . LYS B 1 106 ? -6.071 38.230 52.230 1.00 5.58 105 LYS B N 1
ATOM 2801 C CA A LYS B 1 106 ? -6.781 36.968 51.976 0.50 5.69 105 LYS B CA 1
ATOM 2802 C CA B LYS B 1 106 ? -6.767 36.956 52.056 0.50 6.25 105 LYS B CA 1
ATOM 2803 C C . LYS B 1 106 ? -5.789 35.881 51.579 1.00 6.91 105 LYS B C 1
ATOM 2804 O O . LYS B 1 106 ? -5.809 34.755 52.079 1.00 7.57 105 LYS B O 1
ATOM 2815 N N . SER B 1 107 ? -4.867 36.237 50.675 1.00 4.73 106 SER B N 1
ATOM 2816 C CA . SER B 1 107 ? -3.883 35.257 50.193 1.00 5.27 106 SER B CA 1
ATOM 2817 C C . SER B 1 107 ? -3.017 34.707 51.309 1.00 6.21 106 SER B C 1
ATOM 2818 O O . SER B 1 107 ? -2.572 33.584 51.236 1.00 8.83 106 SER B O 1
ATOM 2821 N N A LEU B 1 108 ? -2.791 35.552 52.318 0.65 6.91 107 LEU B N 1
ATOM 2822 N N B LEU B 1 108 ? -2.761 35.509 52.339 0.35 7.26 107 LEU B N 1
ATOM 2823 C CA A LEU B 1 108 ? -1.911 35.290 53.467 0.65 6.29 107 LEU B CA 1
ATOM 2824 C CA B LEU B 1 108 ? -1.901 35.088 53.449 0.35 7.37 107 LEU B CA 1
ATOM 2825 C C A LEU B 1 108 ? -2.656 34.641 54.662 0.65 7.74 107 LEU B C 1
ATOM 2826 C C B LEU B 1 108 ? -2.667 34.753 54.719 0.35 7.49 107 LEU B C 1
ATOM 2827 O O A LEU B 1 108 ? -2.047 34.158 55.627 0.65 10.12 107 LEU B O 1
ATOM 2828 O O B LEU B 1 108 ? -2.082 34.645 55.801 0.35 7.84 107 LEU B O 1
ATOM 2837 N N . GLY B 1 109 ? -3.978 34.602 54.606 1.00 6.20 108 GLY B N 1
ATOM 2838 C CA . GLY B 1 109 ? -4.773 34.152 55.730 1.00 7.48 108 GLY B CA 1
ATOM 2839 C C . GLY B 1 109 ? -4.838 35.142 56.900 1.00 7.24 108 GLY B C 1
ATOM 2840 O O . GLY B 1 109 ? -5.020 34.725 58.035 1.00 9.60 108 GLY B O 1
ATOM 2841 N N . ILE B 1 110 ? -4.644 36.426 56.627 1.00 5.70 109 ILE B N 1
ATOM 2842 C CA . ILE B 1 110 ? -4.730 37.476 57.613 1.00 5.60 109 ILE B CA 1
ATOM 2843 C C . ILE B 1 110 ? -6.157 37.977 57.758 1.00 7.48 109 ILE B C 1
ATOM 2844 O O . ILE B 1 110 ? -6.724 38.571 56.829 1.00 8.60 109 ILE B O 1
ATOM 2849 N N . GLN B 1 111 ? -6.715 37.764 58.944 1.00 4.96 110 GLN B N 1
ATOM 2850 C CA . GLN B 1 111 ? -8.106 38.128 59.214 1.00 7.76 110 GLN B CA 1
ATOM 2851 C C . GLN B 1 111 ? -8.176 39.504 59.844 1.00 7.42 110 GLN B C 1
ATOM 2852 O O . GLN B 1 111 ? -7.172 40.005 60.357 1.00 10.82 110 GLN B O 1
ATOM 2858 N N . LYS B 1 112 ? -9.377 40.081 59.835 1.00 12.25 111 LYS B N 1
ATOM 2859 C CA . LYS B 1 112 ? -9.675 41.298 60.606 1.00 10.75 111 LYS B CA 1
ATOM 2860 C C . LYS B 1 112 ? -9.298 41.064 62.078 1.00 11.30 111 LYS B C 1
ATOM 2861 O O . LYS B 1 112 ? -9.690 40.060 62.681 1.00 12.74 111 LYS B O 1
ATOM 2863 N N . GLY B 1 113 ? -8.476 41.958 62.622 1.00 13.51 112 GLY B N 1
ATOM 2864 C CA . GLY B 1 113 ? -8.087 41.900 64.035 1.00 14.46 112 GLY B CA 1
ATOM 2865 C C . GLY B 1 113 ? -6.753 41.231 64.318 1.00 14.74 112 GLY B C 1
ATOM 2866 O O . GLY B 1 113 ? -6.296 41.231 65.464 1.00 12.01 112 GLY B O 1
ATOM 2867 N N . ASP B 1 114 ? -6.121 40.644 63.292 1.00 11.22 113 ASP B N 1
ATOM 2868 C CA . ASP B 1 114 ? -4.848 39.938 63.476 1.00 9.84 113 ASP B CA 1
ATOM 2869 C C . ASP B 1 114 ? -3.720 40.994 63.474 1.00 10.40 113 ASP B C 1
ATOM 2870 O O . ASP B 1 114 ? -2.950 41.074 62.513 1.00 9.34 113 ASP B O 1
ATOM 2875 N N A GLN B 1 115 ? -3.634 41.798 64.535 0.50 10.13 114 GLN B N 1
ATOM 2876 N N B GLN B 1 115 ? -3.662 41.793 64.548 0.50 9.33 114 GLN B N 1
ATOM 2877 C CA A GLN B 1 115 ? -2.720 42.941 64.548 0.50 9.75 114 GLN B CA 1
ATOM 2878 C CA B GLN B 1 115 ? -2.730 42.921 64.670 0.50 8.21 114 GLN B CA 1
ATOM 2879 C C A GLN B 1 115 ? -1.248 42.520 64.467 0.50 9.11 114 GLN B C 1
ATOM 2880 C C B GLN B 1 115 ? -1.281 42.498 64.461 0.50 8.28 114 GLN B C 1
ATOM 2881 O O A GLN B 1 115 ? -0.463 43.184 63.788 0.50 8.24 114 GLN B O 1
ATOM 2882 O O B GLN B 1 115 ? -0.555 43.126 63.694 0.50 7.39 114 GLN B O 1
ATOM 2893 N N . GLU B 1 116 ? -0.869 41.429 65.140 1.00 8.31 115 GLU B N 1
ATOM 2894 C CA . GLU B 1 116 ? 0.529 40.929 65.042 1.00 8.05 115 GLU B CA 1
ATOM 2895 C C . GLU B 1 116 ? 0.845 40.432 63.643 1.00 8.49 115 GLU B C 1
ATOM 2896 O O . GLU B 1 116 ? 1.907 40.699 63.131 1.00 7.00 115 GLU B O 1
ATOM 2899 N N . LYS B 1 117 ? -0.087 39.742 62.994 1.00 4.97 116 LYS B N 1
ATOM 2900 C CA . LYS B 1 117 ? 0.169 39.291 61.625 1.00 9.38 116 LYS B CA 1
ATOM 2901 C C . LYS B 1 117 ? 0.285 40.471 60.695 1.00 6.83 116 LYS B C 1
ATOM 2902 O O . LYS B 1 117 ? 1.094 40.474 59.774 1.00 8.52 116 LYS B O 1
ATOM 2916 N N . LEU B 1 119 ? 1.300 43.498 61.463 1.00 4.77 118 LEU B N 1
ATOM 2917 C CA . LEU B 1 119 ? 2.590 44.170 61.739 1.00 6.09 118 LEU B CA 1
ATOM 2918 C C . LEU B 1 119 ? 3.741 43.383 61.102 1.00 5.30 118 LEU B C 1
ATOM 2919 O O . LEU B 1 119 ? 4.647 43.954 60.464 1.00 5.80 118 LEU B O 1
ATOM 2924 N N . HIS B 1 120 ? 3.697 42.055 61.250 1.00 6.56 119 HIS B N 1
ATOM 2925 C CA . HIS B 1 120 ? 4.683 41.154 60.623 1.00 6.19 119 HIS B CA 1
ATOM 2926 C C . HIS B 1 120 ? 4.737 41.397 59.114 1.00 5.63 119 HIS B C 1
ATOM 2927 O O . HIS B 1 120 ? 5.802 41.529 58.511 1.00 6.47 119 HIS B O 1
ATOM 2934 N N . GLN B 1 121 ? 3.576 41.429 58.497 1.00 4.80 120 GLN B N 1
ATOM 2935 C CA . GLN B 1 121 ? 3.495 41.509 57.043 1.00 6.21 120 GLN B CA 1
ATOM 2936 C C . GLN B 1 121 ? 4.000 42.841 56.584 1.00 4.35 120 GLN B C 1
ATOM 2937 O O . GLN B 1 121 ? 4.730 42.932 55.586 1.00 6.46 120 GLN B O 1
ATOM 2943 N N . LYS B 1 122 ? 3.684 43.893 57.344 1.00 5.38 121 LYS B N 1
ATOM 2944 C CA . LYS B 1 122 ? 4.201 45.206 57.045 1.00 5.22 121 LYS B CA 1
ATOM 2945 C C . LYS B 1 122 ? 5.734 45.216 57.118 1.00 4.02 121 LYS B C 1
ATOM 2946 O O . LYS B 1 122 ? 6.427 45.793 56.241 1.00 2.86 121 LYS B O 1
ATOM 2952 N N . ALA B 1 123 ? 6.279 44.613 58.182 1.00 2.00 122 ALA B N 1
ATOM 2953 C CA . ALA B 1 123 ? 7.721 44.596 58.405 1.00 2.31 122 ALA B CA 1
ATOM 2954 C C . ALA B 1 123 ? 8.475 43.906 57.253 1.00 2.00 122 ALA B C 1
ATOM 2955 O O . ALA B 1 123 ? 9.590 44.234 56.976 1.00 2.00 122 ALA B O 1
ATOM 2957 N N . LYS B 1 124 ? 7.820 42.928 56.596 1.00 2.00 123 LYS B N 1
ATOM 2958 C CA . LYS B 1 124 ? 8.465 42.233 55.479 1.00 3.13 123 LYS B CA 1
ATOM 2959 C C . LYS B 1 124 ? 8.876 43.170 54.360 1.00 2.89 123 LYS B C 1
ATOM 2960 O O . LYS B 1 124 ? 9.830 42.902 53.629 1.00 2.51 123 LYS B O 1
ATOM 2966 N N . ASN B 1 125 ? 8.160 44.283 54.190 1.00 2.40 124 ASN B N 1
ATOM 2967 C CA . ASN B 1 125 ? 8.600 45.283 53.210 1.00 2.00 124 ASN B CA 1
ATOM 2968 C C . ASN B 1 125 ? 10.031 45.634 53.327 1.00 2.41 124 ASN B C 1
ATOM 2969 O O . ASN B 1 125 ? 10.737 45.776 52.363 1.00 2.85 124 ASN B O 1
ATOM 2974 N N . PHE B 1 126 ? 10.463 45.806 54.574 1.00 2.00 125 PHE B N 1
ATOM 2975 C CA . PHE B 1 126 ? 11.765 46.382 54.847 1.00 2.00 125 PHE B CA 1
ATOM 2976 C C . PHE B 1 126 ? 12.924 45.439 54.664 1.00 2.78 125 PHE B C 1
ATOM 2977 O O . PHE B 1 126 ? 14.059 45.855 54.648 1.00 5.05 125 PHE B O 1
ATOM 2985 N N . LEU B 1 127 ? 12.597 44.160 54.470 1.00 3.75 126 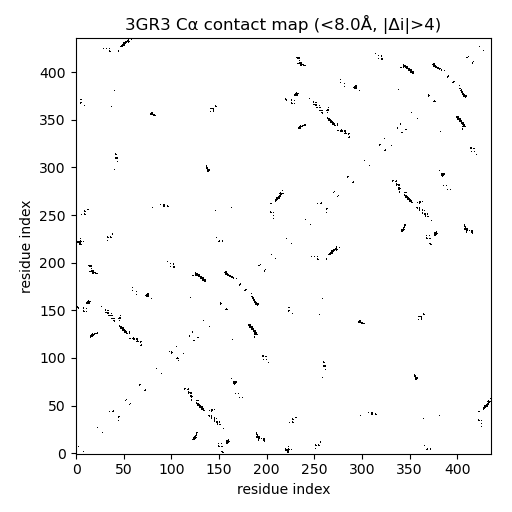LEU B N 1
ATOM 2986 C CA . LEU B 1 127 ? 13.508 43.115 53.975 1.00 5.71 126 LEU B CA 1
ATOM 2987 C C . LEU B 1 127 ? 13.464 42.958 52.474 1.00 2.75 126 LEU B C 1
ATOM 2988 O O . LEU B 1 127 ? 14.022 41.995 51.931 1.00 3.43 126 LEU B O 1
ATOM 2993 N N . PHE B 1 128 ? 12.892 43.917 51.779 1.00 2.00 127 PHE B N 1
ATOM 2994 C CA . PHE B 1 128 ? 12.591 43.791 50.336 1.00 2.00 127 PHE B CA 1
ATOM 2995 C C . PHE B 1 128 ? 11.892 42.424 50.099 1.00 2.00 127 PHE B C 1
ATOM 2996 O O . PHE B 1 128 ? 12.137 41.785 49.065 1.00 2.00 127 PHE B O 1
ATOM 3004 N N . TYR B 1 129 ? 10.978 42.052 50.985 1.00 2.00 128 TYR B N 1
ATOM 3005 C CA . TYR B 1 129 ? 10.247 40.816 50.852 1.00 2.00 128 TYR B CA 1
ATOM 3006 C C . TYR B 1 129 ? 11.157 39.597 50.701 1.00 2.00 128 TYR B C 1
ATOM 3007 O O . TYR B 1 129 ? 10.737 38.569 50.107 1.00 2.41 128 TYR B O 1
ATOM 3016 N N . GLY B 1 130 ? 12.369 39.675 51.220 1.00 2.01 129 GLY B N 1
ATOM 3017 C CA . GLY B 1 130 ? 13.290 38.556 51.124 1.00 2.00 129 GLY B CA 1
ATOM 3018 C C . GLY B 1 130 ? 14.026 38.408 49.813 1.00 2.21 129 GLY B C 1
ATOM 3019 O O . GLY B 1 130 ? 14.720 37.396 49.593 1.00 3.65 129 GLY B O 1
ATOM 3020 N N . ALA B 1 131 ? 13.957 39.412 48.956 1.00 2.00 130 ALA B N 1
ATOM 3021 C CA . ALA B 1 131 ? 14.643 39.351 47.654 1.00 2.00 130 ALA B CA 1
ATOM 3022 C C . ALA B 1 131 ? 16.136 39.364 47.852 1.00 2.00 130 ALA B C 1
ATOM 3023 O O . ALA B 1 131 ? 16.628 39.880 48.837 1.00 3.01 130 ALA B O 1
ATOM 3025 N N . PRO B 1 132 ? 16.921 38.839 46.882 1.00 2.00 131 PRO B N 1
ATOM 3026 C CA . PRO B 1 132 ? 18.366 38.832 46.944 1.00 2.00 131 PRO B CA 1
ATOM 3027 C C . PRO B 1 132 ? 18.991 40.147 46.498 1.00 2.00 131 PRO B C 1
ATOM 3028 O O . PRO B 1 132 ? 20.247 40.285 46.560 1.00 2.08 131 PRO B O 1
ATOM 3032 N N . VAL B 1 133 ? 18.190 41.050 45.976 1.00 2.00 132 VAL B N 1
ATOM 3033 C CA . VAL B 1 133 ? 18.659 42.375 45.564 1.00 2.00 132 VAL B CA 1
ATOM 3034 C C . VAL B 1 133 ? 17.664 43.381 46.084 1.00 2.01 132 VAL B C 1
ATOM 3035 O O . VAL B 1 133 ? 16.484 43.268 45.886 1.00 2.00 132 VAL B O 1
ATOM 3039 N N . GLY B 1 134 ? 18.166 44.419 46.729 1.00 2.00 133 GLY B N 1
ATOM 3040 C CA . GLY B 1 134 ? 17.313 45.549 47.093 1.00 2.49 133 GLY B CA 1
ATOM 3041 C C . GLY B 1 134 ? 17.861 46.786 46.399 1.00 2.00 133 GLY B C 1
ATOM 3042 O O . GLY B 1 134 ? 19.044 47.052 46.413 1.00 3.27 133 GLY B O 1
ATOM 3043 N N . LEU B 1 135 ? 16.984 47.551 45.756 1.00 2.00 134 LEU B N 1
ATOM 3044 C CA . LEU B 1 135 ? 17.298 48.815 45.087 1.00 2.00 134 LEU B CA 1
ATOM 3045 C C . LEU B 1 135 ? 16.708 49.971 45.884 1.00 2.00 134 LEU B C 1
ATOM 3046 O O . LEU B 1 135 ? 15.535 49.896 46.331 1.00 2.00 134 LEU B O 1
ATOM 3051 N N . LEU B 1 136 ? 17.491 51.035 46.029 1.00 2.00 135 LEU B N 1
ATOM 3052 C CA . LEU B 1 136 ? 16.960 52.307 46.504 1.00 2.00 135 LEU B CA 1
ATOM 3053 C C . LEU B 1 136 ? 17.217 53.390 45.465 1.00 2.00 135 LEU B C 1
ATOM 3054 O O . LEU B 1 136 ? 18.274 53.390 44.858 1.00 2.01 135 LEU B O 1
ATOM 3059 N N . PHE B 1 137 ? 16.250 54.290 45.282 1.00 2.00 136 PHE B N 1
ATOM 3060 C CA . PHE B 1 137 ? 16.335 55.351 44.263 1.00 2.00 136 PHE B CA 1
ATOM 3061 C C . PHE B 1 137 ? 16.411 56.684 44.980 1.00 3.16 136 PHE B C 1
ATOM 3062 O O . PHE B 1 137 ? 15.655 56.937 45.900 1.00 2.78 136 PHE B O 1
ATOM 3070 N N . THR B 1 138 ? 17.339 57.493 44.517 1.00 2.00 137 THR B N 1
ATOM 3071 C CA . THR B 1 138 ? 17.561 58.848 45.042 1.00 2.70 137 THR B CA 1
ATOM 3072 C C . THR B 1 138 ? 17.579 59.830 43.894 1.00 2.25 137 THR B C 1
ATOM 3073 O O . THR B 1 138 ? 17.836 59.451 42.725 1.00 2.00 137 THR B O 1
ATOM 3077 N N A ILE B 1 139 ? 17.299 61.093 44.200 0.70 2.00 138 ILE B N 1
ATOM 3078 N N B ILE B 1 139 ? 17.344 61.095 44.238 0.30 2.00 138 ILE B N 1
ATOM 3079 C CA A ILE B 1 139 ? 17.478 62.142 43.222 0.70 2.00 138 ILE B CA 1
ATOM 3080 C CA B ILE B 1 139 ? 17.313 62.194 43.294 0.30 2.00 138 ILE B CA 1
ATOM 3081 C C A ILE B 1 139 ? 18.044 63.380 43.922 0.70 2.00 138 ILE B C 1
ATOM 3082 C C B ILE B 1 139 ? 18.039 63.377 43.937 0.30 2.00 138 ILE B C 1
ATOM 3083 O O A ILE B 1 139 ? 17.857 63.570 45.105 0.70 2.00 138 ILE B O 1
ATOM 3084 O O B ILE B 1 139 ? 17.981 63.535 45.148 0.30 2.00 138 ILE B O 1
ATOM 3093 N N . ASP B 1 140 ? 18.725 64.193 43.145 1.00 2.00 139 ASP B N 1
ATOM 3094 C CA A ASP B 1 140 ? 19.395 65.397 43.661 0.65 2.00 139 ASP B CA 1
ATOM 3095 C CA B ASP B 1 140 ? 19.374 65.373 43.733 0.35 2.00 139 ASP B CA 1
ATOM 3096 C C . ASP B 1 140 ? 18.350 66.377 44.238 1.00 2.00 139 ASP B C 1
ATOM 3097 O O . ASP B 1 140 ? 17.258 66.527 43.698 1.00 2.00 139 ASP B O 1
ATOM 3106 N N . HIS B 1 141 ? 18.756 67.134 45.272 1.00 2.57 140 HIS B N 1
ATOM 3107 C CA . HIS B 1 141 ? 17.893 68.124 45.902 1.00 3.42 140 HIS B CA 1
ATOM 3108 C C . HIS B 1 141 ? 17.405 69.261 44.980 1.00 2.00 140 HIS B C 1
ATOM 3109 O O . HIS B 1 141 ? 16.354 69.811 45.251 1.00 9.24 140 HIS B O 1
ATOM 3116 N N . ASP B 1 142 ? 18.109 69.577 43.886 1.00 2.00 141 ASP B N 1
ATOM 3117 C CA . ASP B 1 142 ? 17.685 70.632 42.966 1.00 5.93 141 ASP B CA 1
ATOM 3118 C C . ASP B 1 142 ? 16.608 70.183 42.008 1.00 2.00 141 ASP B C 1
ATOM 3119 O O . ASP B 1 142 ? 16.076 71.019 41.274 1.00 5.65 141 ASP B O 1
ATOM 3132 N N . GLU B 1 144 ? 13.051 69.036 40.472 1.00 5.66 143 GLU B N 1
ATOM 3133 C CA . GLU B 1 144 ? 11.658 69.430 40.715 1.00 6.19 143 GLU B CA 1
ATOM 3134 C C . GLU B 1 144 ? 10.708 68.299 40.296 1.00 9.46 143 GLU B C 1
ATOM 3135 O O . GLU B 1 144 ? 11.135 67.148 40.082 1.00 7.42 143 GLU B O 1
ATOM 3154 N N . GLY B 1 146 ? 9.071 67.295 37.637 1.00 12.68 145 GLY B N 1
ATOM 3155 C CA . GLY B 1 146 ? 9.312 66.562 36.413 1.00 14.67 145 GLY B CA 1
ATOM 3156 C C . GLY B 1 146 ? 10.177 65.344 36.609 1.00 9.64 145 GLY B C 1
ATOM 3157 O O . GLY B 1 146 ? 10.071 64.333 35.902 1.00 9.99 145 GLY B O 1
ATOM 3158 N N . SER B 1 147 ? 11.119 65.438 37.541 1.00 6.22 146 SER B N 1
ATOM 3159 C CA A SER B 1 147 ? 12.026 64.343 37.742 0.60 5.86 146 SER B CA 1
ATOM 3160 C CA B SER B 1 147 ? 12.048 64.351 37.797 0.40 6.30 146 SER B CA 1
ATOM 3161 C C . SER B 1 147 ? 11.354 63.120 38.352 1.00 5.95 146 SER B C 1
ATOM 3162 O O . SER B 1 147 ? 11.863 62.043 38.243 1.00 6.66 146 SER B O 1
ATOM 3167 N N . TRP B 1 148 ? 10.194 63.326 38.963 1.00 5.01 147 TRP B N 1
ATOM 3168 C CA . TRP B 1 148 ? 9.419 62.204 39.501 1.00 4.15 147 TRP B CA 1
ATOM 3169 C C . TRP B 1 148 ? 8.777 61.438 38.326 1.00 4.64 147 TRP B C 1
ATOM 3170 O O . TRP B 1 148 ? 8.671 60.186 38.374 1.00 5.60 147 TRP B O 1
ATOM 3181 N N . LEU B 1 149 ? 8.327 62.143 37.275 1.00 4.58 148 LEU B N 1
ATOM 3182 C CA . LEU B 1 149 ? 7.870 61.437 36.054 1.00 4.18 148 LEU B CA 1
ATOM 3183 C C . LEU B 1 149 ? 9.001 60.598 35.528 1.00 3.89 148 LEU B C 1
ATOM 3184 O O . LEU B 1 149 ? 8.827 59.410 35.261 1.00 6.16 148 LEU B O 1
ATOM 3189 N N . ASP B 1 150 ? 10.175 61.214 35.391 1.00 5.28 149 ASP B N 1
ATOM 3190 C CA . ASP B 1 150 ? 11.377 60.579 34.830 1.00 5.31 149 ASP B CA 1
ATOM 3191 C C . ASP B 1 150 ? 11.719 59.320 35.646 1.00 3.74 149 ASP B C 1
ATOM 3192 O O . ASP B 1 150 ? 12.000 58.247 35.112 1.00 5.10 149 ASP B O 1
ATOM 3197 N N . LEU B 1 151 ? 11.691 59.452 36.975 1.00 4.72 150 LEU B N 1
ATOM 3198 C CA . LEU B 1 151 ? 12.099 58.326 37.865 1.00 4.67 150 LEU B CA 1
ATOM 3199 C C . LEU B 1 151 ? 11.097 57.187 37.676 1.00 4.92 150 LEU B C 1
ATOM 3200 O O . LEU B 1 151 ? 11.461 56.018 37.625 1.00 5.60 150 LEU B O 1
ATOM 3205 N N . GLY B 1 152 ? 9.796 57.504 37.548 1.00 4.62 151 GLY B N 1
ATOM 3206 C CA . GLY B 1 152 ? 8.804 56.486 37.292 1.00 5.68 151 GLY B CA 1
ATOM 3207 C C . GLY B 1 152 ? 9.072 55.722 36.015 1.00 5.05 151 GLY B C 1
ATOM 3208 O O . GLY B 1 152 ? 8.928 54.481 35.906 1.00 5.47 151 GLY B O 1
ATOM 3217 N N . PHE B 1 154 ? 11.949 55.367 34.516 1.00 4.49 153 PHE B N 1
ATOM 3218 C CA . PHE B 1 154 ? 13.133 54.541 34.759 1.00 4.41 153 PHE B CA 1
ATOM 3219 C C . PHE B 1 154 ? 12.771 53.269 35.527 1.00 5.23 153 PHE B C 1
ATOM 3220 O O . PHE B 1 154 ? 13.150 52.155 35.157 1.00 5.69 153 PHE B O 1
ATOM 3236 N N . GLN B 1 156 ? 9.826 51.731 35.864 1.00 5.77 155 GLN B N 1
ATOM 3237 C CA . GLN B 1 156 ? 9.051 50.752 35.115 1.00 3.97 155 GLN B CA 1
ATOM 3238 C C . GLN B 1 156 ? 9.961 50.069 34.082 1.00 4.77 155 GLN B C 1
ATOM 3239 O O . GLN B 1 156 ? 9.756 48.894 33.763 1.00 5.82 155 GLN B O 1
ATOM 3245 N N . THR B 1 157 ? 10.932 50.763 33.513 1.00 4.93 156 THR B N 1
ATOM 3246 C CA . THR B 1 157 ? 11.867 50.102 32.586 1.00 4.24 156 THR B CA 1
ATOM 3247 C C . THR B 1 157 ? 12.598 48.978 33.288 1.00 4.74 156 THR B C 1
ATOM 3248 O O . THR B 1 157 ? 12.790 47.912 32.708 1.00 5.17 156 THR B O 1
ATOM 3252 N N . ILE B 1 158 ? 13.032 49.213 34.515 1.00 4.44 157 ILE B N 1
ATOM 3253 C CA . ILE B 1 158 ? 13.643 48.098 35.315 1.00 3.97 157 ILE B CA 1
ATOM 3254 C C . ILE B 1 158 ? 12.702 46.924 35.412 1.00 4.45 157 ILE B C 1
ATOM 3255 O O . ILE B 1 158 ? 13.092 45.776 35.218 1.00 5.36 157 ILE B O 1
ATOM 3268 N N . LEU B 1 160 ? 10.096 46.011 33.712 1.00 3.95 159 LEU B N 1
ATOM 3269 C CA . LEU B 1 160 ? 9.833 45.311 32.471 1.00 4.62 159 LEU B CA 1
ATOM 3270 C C . LEU B 1 160 ? 11.073 44.576 31.954 1.00 3.54 159 LEU B C 1
ATOM 3271 O O . LEU B 1 160 ? 11.000 43.443 31.500 1.00 4.82 159 LEU B O 1
ATOM 3276 N N . ALA B 1 161 ? 12.252 45.220 32.001 1.00 4.17 160 ALA B N 1
ATOM 3277 C CA . ALA B 1 161 ? 13.482 44.541 31.631 1.00 4.15 160 ALA B CA 1
ATOM 3278 C C . ALA B 1 161 ? 13.707 43.304 32.477 1.00 3.57 160 ALA B C 1
ATOM 3279 O O . ALA B 1 161 ? 14.217 42.279 31.961 1.00 5.12 160 ALA B O 1
ATOM 3281 N N . ALA B 1 162 ? 13.386 43.398 33.758 1.00 4.50 161 ALA B N 1
ATOM 3282 C CA . ALA B 1 162 ? 13.582 42.255 34.647 1.00 4.62 161 ALA B CA 1
ATOM 3283 C C . ALA B 1 162 ? 12.858 41.023 34.116 1.00 4.40 161 ALA B C 1
ATOM 3284 O O . ALA B 1 162 ? 13.372 39.890 34.202 1.00 4.18 161 ALA B O 1
ATOM 3286 N N . ARG B 1 163 ? 11.634 41.214 33.628 1.00 5.94 162 ARG B N 1
ATOM 3287 C CA . ARG B 1 163 ? 10.853 40.085 33.089 1.00 4.38 162 ARG B CA 1
ATOM 3288 C C . ARG B 1 163 ? 11.611 39.405 31.975 1.00 3.66 162 ARG B C 1
ATOM 3289 O O . ARG B 1 163 ? 11.493 38.202 31.791 1.00 4.52 162 ARG B O 1
ATOM 3297 N N . GLY B 1 164 ? 12.341 40.164 31.158 1.00 5.61 163 GLY B N 1
ATOM 3298 C CA . GLY B 1 164 ? 13.164 39.580 30.121 1.00 5.43 163 GLY B CA 1
ATOM 3299 C C . GLY B 1 164 ? 14.264 38.624 30.528 1.00 4.89 163 GLY B C 1
ATOM 3300 O O . GLY B 1 164 ? 14.696 37.785 29.763 1.00 6.52 163 GLY B O 1
ATOM 3301 N N . PHE B 1 165 ? 14.700 38.787 31.779 1.00 5.46 164 PHE B N 1
ATOM 3302 C CA . PHE B 1 165 ? 15.652 37.926 32.423 1.00 4.97 164 PHE B CA 1
ATOM 3303 C C . PHE B 1 165 ? 15.038 36.871 33.321 1.00 3.91 164 PHE B C 1
ATOM 3304 O O . PHE B 1 165 ? 15.751 36.140 34.026 1.00 5.20 164 PHE B O 1
ATOM 3312 N N . GLY B 1 166 ? 13.708 36.744 33.253 1.00 4.21 165 GLY B N 1
ATOM 3313 C CA . GLY B 1 166 ? 13.039 35.786 34.122 1.00 4.87 165 GLY B CA 1
ATOM 3314 C C . GLY B 1 166 ? 12.976 36.208 35.579 1.00 4.09 165 GLY B C 1
ATOM 3315 O O . GLY B 1 166 ? 12.831 35.329 36.449 1.00 5.03 165 GLY B O 1
ATOM 3316 N N . LEU B 1 167 ? 13.128 37.501 35.843 1.00 2.91 166 LEU B N 1
ATOM 3317 C CA . LEU B 1 167 ? 13.161 38.029 37.189 1.00 2.83 166 LEU B CA 1
ATOM 3318 C C . LEU B 1 167 ? 11.896 38.842 37.464 1.00 4.43 166 LEU B C 1
ATOM 3319 O O . LEU B 1 167 ? 11.086 39.104 36.558 1.00 4.91 166 LEU B O 1
ATOM 3324 N N . ASP B 1 168 ? 11.736 39.228 38.729 1.00 3.87 167 ASP B N 1
ATOM 3325 C CA . ASP B 1 168 ? 10.534 39.945 39.179 1.00 4.29 167 ASP B CA 1
ATOM 3326 C C . ASP B 1 168 ? 10.899 40.994 40.176 1.00 3.99 167 ASP B C 1
ATOM 3327 O O . ASP B 1 168 ? 12.015 41.011 40.720 1.00 5.31 167 ASP B O 1
ATOM 3332 N N . THR B 1 169 ? 9.921 41.865 40.406 1.00 4.07 168 THR B N 1
ATOM 3333 C CA . THR B 1 169 ? 10.127 43.055 41.212 1.00 3.42 168 THR B CA 1
ATOM 3334 C C . THR B 1 169 ? 8.925 43.348 42.082 1.00 2.83 168 THR B C 1
ATOM 3335 O O . THR B 1 169 ? 7.820 42.835 41.868 1.00 4.46 168 THR B O 1
ATOM 3339 N N . CYS B 1 170 ? 9.158 44.206 43.067 1.00 4.17 169 CYS B N 1
ATOM 3340 C CA . CYS B 1 170 ? 8.072 44.935 43.751 1.00 3.79 169 CYS B CA 1
ATOM 3341 C C . CYS B 1 170 ? 8.537 46.351 44.009 1.00 5.56 169 CYS B C 1
ATOM 3342 O O . CYS B 1 170 ? 9.549 46.563 44.725 1.00 4.76 169 CYS B O 1
ATOM 3345 N N . ALA B 1 171 ? 7.879 47.336 43.387 1.00 5.02 170 ALA B N 1
ATOM 3346 C CA . ALA B 1 171 ? 8.162 48.740 43.744 1.00 4.37 170 ALA B CA 1
ATOM 3347 C C . ALA B 1 171 ? 7.697 48.963 45.171 1.00 4.83 170 ALA B C 1
ATOM 3348 O O . ALA B 1 171 ? 6.629 48.463 45.587 1.00 4.12 170 ALA B O 1
ATOM 3350 N N . GLN B 1 172 ? 8.454 49.777 45.906 1.00 4.87 171 GLN B N 1
ATOM 3351 C CA . GLN B 1 172 ? 8.140 49.956 47.352 1.00 5.76 171 GLN B CA 1
ATOM 3352 C C . GLN B 1 172 ? 8.384 51.358 47.868 1.00 5.37 171 GLN B C 1
ATOM 3353 O O . GLN B 1 172 ? 9.525 51.737 48.154 1.00 6.67 171 GLN B O 1
ATOM 3359 N N . ALA B 1 173 ? 7.303 52.073 48.092 1.00 3.98 172 ALA B N 1
ATOM 3360 C CA . ALA B 1 173 ? 7.410 53.350 48.765 1.00 4.54 172 ALA B CA 1
ATOM 3361 C C . ALA B 1 173 ? 7.697 53.223 50.237 1.00 4.29 172 ALA B C 1
ATOM 3362 O O . ALA B 1 173 ? 8.023 54.210 50.884 1.00 4.02 172 ALA B O 1
ATOM 3364 N N . ALA B 1 174 ? 7.558 52.017 50.795 1.00 3.75 173 ALA B N 1
ATOM 3365 C CA . ALA B 1 174 ? 7.695 51.809 52.227 1.00 3.62 173 ALA B CA 1
ATOM 3366 C C . ALA B 1 174 ? 8.973 52.397 52.801 1.00 2.65 173 ALA B C 1
ATOM 3367 O O . ALA B 1 174 ? 8.972 52.929 53.895 1.00 4.51 173 ALA B O 1
ATOM 3369 N N . PHE B 1 175 ? 10.058 52.267 52.037 1.00 4.19 174 PHE B N 1
ATOM 3370 C CA . PHE B 1 175 ? 11.347 52.727 52.503 1.00 3.13 174 PHE B CA 1
ATOM 3371 C C . PHE B 1 175 ? 11.398 54.208 52.818 1.00 4.65 174 PHE B C 1
ATOM 3372 O O . PHE B 1 175 ? 12.204 54.636 53.636 1.00 5.13 174 PHE B O 1
ATOM 3380 N N . ALA B 1 176 ? 10.526 55.010 52.214 1.00 4.40 175 ALA B N 1
ATOM 3381 C CA . ALA B 1 176 ? 10.474 56.405 52.567 1.00 6.15 175 ALA B CA 1
ATOM 3382 C C . ALA B 1 176 ? 10.214 56.669 54.029 1.00 4.98 175 ALA B C 1
ATOM 3383 O O . ALA B 1 176 ? 10.667 57.704 54.546 1.00 6.40 175 ALA B O 1
ATOM 3385 N N . ASP B 1 177 ? 9.494 55.760 54.715 1.00 4.53 176 ASP B N 1
ATOM 3386 C CA . ASP B 1 177 ? 9.261 55.811 56.166 1.00 5.58 176 ASP B CA 1
ATOM 3387 C C . ASP B 1 177 ? 10.546 56.034 56.967 1.00 4.14 176 ASP B C 1
ATOM 3388 O O . ASP B 1 177 ? 10.530 56.693 58.012 1.00 4.86 176 ASP B O 1
ATOM 3393 N N . TYR B 1 178 ? 11.641 55.427 56.522 1.00 4.60 177 TYR B N 1
ATOM 3394 C CA . TYR B 1 178 ? 12.878 55.419 57.305 1.00 3.98 177 TYR B CA 1
ATOM 3395 C C . TYR B 1 178 ? 14.060 56.012 56.551 1.00 5.28 177 TYR B C 1
ATOM 3396 O O . TYR B 1 178 ? 15.209 55.561 56.689 1.00 5.15 177 TYR B O 1
ATOM 3405 N N . HIS B 1 179 ? 13.788 57.063 55.788 1.00 6.57 178 HIS B N 1
ATOM 3406 C CA . HIS B 1 179 ? 14.848 57.755 55.037 1.00 8.46 178 HIS B CA 1
ATOM 3407 C C . HIS B 1 179 ? 16.005 58.215 55.914 1.00 6.59 178 HIS B C 1
ATOM 3408 O O . HIS B 1 179 ? 17.165 58.133 55.517 1.00 6.94 178 HIS B O 1
ATOM 3415 N N . LYS B 1 180 ? 15.715 58.687 57.132 1.00 7.65 179 LYS B N 1
ATOM 3416 C CA . LYS B 1 180 ? 16.769 59.171 58.031 1.00 6.69 179 LYS B CA 1
ATOM 3417 C C . LYS B 1 180 ? 17.710 58.038 58.411 1.00 6.54 179 LYS B C 1
ATOM 3418 O O . LYS B 1 180 ? 18.930 58.173 58.347 1.00 6.35 179 LYS B O 1
ATOM 3424 N N . GLN B 1 181 ? 17.137 56.880 58.770 1.00 7.09 180 GLN B N 1
ATOM 3425 C CA . GLN B 1 181 ? 17.942 55.718 59.150 1.00 6.37 180 GLN B CA 1
ATOM 3426 C C . GLN B 1 181 ? 18.749 55.126 57.963 1.00 6.78 180 GLN B C 1
ATOM 3427 O O . GLN B 1 181 ? 19.887 54.683 58.114 1.00 7.60 180 GLN B O 1
ATOM 3433 N N . ILE B 1 182 ? 18.157 55.107 56.780 1.00 4.73 181 ILE B N 1
ATOM 3434 C CA . ILE B 1 182 ? 18.828 54.647 55.573 1.00 5.60 181 ILE B CA 1
ATOM 3435 C C . ILE B 1 182 ? 20.014 55.551 55.244 1.00 6.57 181 ILE B C 1
ATOM 3436 O O . ILE B 1 182 ? 21.084 55.070 54.904 1.00 7.08 181 ILE B O 1
ATOM 3441 N N . ARG B 1 183 ? 19.821 56.865 55.362 1.00 4.82 182 ARG B N 1
ATOM 3442 C CA . ARG B 1 183 ? 20.876 57.840 55.030 1.00 7.19 182 ARG B CA 1
ATOM 3443 C C . ARG B 1 183 ? 22.083 57.595 55.926 1.00 8.25 182 ARG B C 1
ATOM 3444 O O . ARG B 1 183 ? 23.226 57.574 55.463 1.00 9.67 182 ARG B O 1
ATOM 3452 N N . SER B 1 184 ? 21.810 57.347 57.205 1.00 7.32 183 SER B N 1
ATOM 3453 C CA A SER B 1 184 ? 22.869 57.091 58.192 0.50 9.76 183 SER B CA 1
ATOM 3454 C CA B SER B 1 184 ? 22.850 57.084 58.195 0.50 9.41 183 SER B CA 1
ATOM 3455 C C . SER B 1 184 ? 23.597 55.768 57.915 1.00 10.97 183 SER B C 1
ATOM 3456 O O . SER B 1 184 ? 24.835 55.713 57.919 1.00 13.92 183 SER B O 1
ATOM 3461 N N . LEU B 1 185 ? 22.833 54.711 57.697 1.00 11.27 184 LEU B N 1
ATOM 3462 C CA . LEU B 1 185 ? 23.410 53.383 57.477 1.00 14.59 184 LEU B CA 1
ATOM 3463 C C . LEU B 1 185 ? 24.239 53.292 56.190 1.00 13.31 184 LEU B C 1
ATOM 3464 O O . LEU B 1 185 ? 25.267 52.623 56.173 1.00 14.59 184 LEU B O 1
ATOM 3469 N N . LEU B 1 186 ? 23.840 54.011 55.129 1.00 6.90 185 LEU B N 1
ATOM 3470 C CA . LEU B 1 186 ? 24.451 53.871 53.797 1.00 9.08 185 LEU B CA 1
ATOM 3471 C C . LEU B 1 186 ? 25.322 55.090 53.392 1.00 5.92 185 LEU B C 1
ATOM 3472 O O . LEU B 1 186 ? 25.806 55.145 52.258 1.00 14.55 185 LEU B O 1
ATOM 3477 N N . SER B 1 187 ? 25.397 56.052 54.286 1.00 8.79 186 SER B N 1
ATOM 3478 C CA . SER B 1 187 ? 26.084 57.352 54.104 1.00 9.70 186 SER B CA 1
ATOM 3479 C C . SER B 1 187 ? 25.648 58.037 52.818 1.00 10.04 186 SER B C 1
ATOM 3480 O O . SER B 1 187 ? 26.474 58.369 51.950 1.00 12.42 186 SER B O 1
ATOM 3483 N N . VAL B 1 188 ? 24.334 58.166 52.688 1.00 7.18 187 VAL B N 1
ATOM 3484 C CA . VAL B 1 188 ? 23.774 58.824 51.499 1.00 7.72 187 VAL B CA 1
ATOM 3485 C C . VAL B 1 188 ? 24.100 60.315 51.615 1.00 7.10 187 VAL B C 1
ATOM 3486 O O . VAL B 1 188 ? 23.810 60.947 52.639 1.00 7.33 187 VAL B O 1
ATOM 3490 N N . PRO B 1 189 ? 24.789 60.885 50.601 1.00 8.67 188 PRO B N 1
ATOM 3491 C CA . PRO B 1 189 ? 25.146 62.274 50.710 1.00 9.24 188 PRO B CA 1
ATOM 3492 C C . PRO B 1 189 ? 23.916 63.174 50.900 1.00 5.96 188 PRO B C 1
ATOM 3493 O O . PRO B 1 189 ? 22.833 62.865 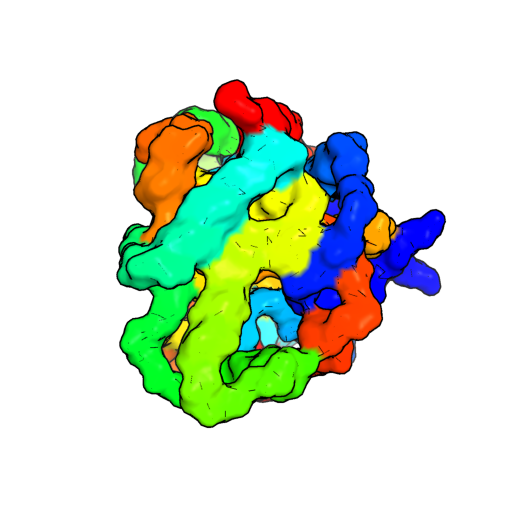50.391 1.00 7.16 188 PRO B O 1
ATOM 3497 N N . SER B 1 190 ? 24.134 64.288 51.589 1.00 8.92 189 SER B N 1
ATOM 3498 C CA . SER B 1 190 ? 23.079 65.188 52.042 1.00 11.07 189 SER B CA 1
ATOM 3499 C C . SER B 1 190 ? 22.296 65.874 50.930 1.00 12.43 189 SER B C 1
ATOM 3500 O O . SER B 1 190 ? 21.153 66.256 51.138 1.00 18.26 189 SER B O 1
ATOM 3503 N N . ASP B 1 191 ? 22.894 66.014 49.758 1.00 8.39 190 ASP B N 1
ATOM 3504 C CA . ASP B 1 191 ? 22.214 66.669 48.636 1.00 11.33 190 ASP B CA 1
ATOM 3505 C C . ASP B 1 191 ? 21.331 65.710 47.816 1.00 10.43 190 ASP B C 1
ATOM 3506 O O . ASP B 1 191 ? 20.783 66.116 46.830 1.00 12.57 190 ASP B O 1
ATOM 3511 N N . ARG B 1 192 ? 21.230 64.456 48.236 1.00 8.08 191 ARG B N 1
ATOM 3512 C CA . ARG B 1 192 ? 20.352 63.480 47.586 1.00 9.75 191 ARG B CA 1
ATOM 3513 C C . ARG B 1 192 ? 19.219 63.117 48.520 1.00 10.45 191 ARG B C 1
ATOM 3514 O O . ARG B 1 192 ? 19.424 62.997 49.730 1.00 13.10 191 ARG B O 1
ATOM 3522 N N . HIS B 1 193 ? 18.059 62.873 47.953 1.00 6.53 192 HIS B N 1
ATOM 3523 C CA . HIS B 1 193 ? 16.893 62.422 48.696 1.00 8.56 192 HIS B CA 1
ATOM 3524 C C . HIS B 1 193 ? 16.451 61.058 48.280 1.00 7.61 192 HIS B C 1
ATOM 3525 O O . HIS B 1 193 ? 16.388 60.755 47.101 1.00 7.99 192 HIS B O 1
ATOM 3532 N N . ILE B 1 194 ? 16.147 60.211 49.267 1.00 5.76 193 ILE B N 1
ATOM 3533 C CA . ILE B 1 194 ? 15.646 58.884 49.038 1.00 8.92 193 ILE B CA 1
ATOM 3534 C C . ILE B 1 194 ? 14.181 58.975 48.691 1.00 10.93 193 ILE B C 1
ATOM 3535 O O . ILE B 1 194 ? 13.392 59.528 49.442 1.00 13.34 193 ILE B O 1
ATOM 3540 N N . ILE B 1 195 ? 13.827 58.417 47.538 1.00 7.59 194 ILE B N 1
ATOM 3541 C CA . ILE B 1 195 ? 12.468 58.508 47.028 1.00 6.41 194 ILE B CA 1
ATOM 3542 C C . ILE B 1 195 ? 11.679 57.226 47.285 1.00 11.06 194 ILE B C 1
ATOM 3543 O O . ILE B 1 195 ? 10.551 57.286 47.763 1.00 12.17 194 ILE B O 1
ATOM 3548 N N . CYS B 1 196 ? 12.289 56.069 47.011 1.00 7.71 195 CYS B N 1
ATOM 3549 C CA A CYS B 1 196 ? 11.609 54.795 47.238 0.65 7.62 195 CYS B CA 1
ATOM 3550 C CA B CYS B 1 196 ? 11.525 54.811 46.898 0.35 8.52 195 CYS B CA 1
ATOM 3551 C C . CYS B 1 196 ? 12.552 53.673 46.867 1.00 7.62 195 CYS B C 1
ATOM 3552 O O . CYS B 1 196 ? 13.727 53.932 46.621 1.00 7.61 195 CYS B O 1
ATOM 3557 N N . GLY B 1 197 ? 12.083 52.442 47.071 1.00 5.81 196 GLY B N 1
ATOM 3558 C CA . GLY B 1 197 ? 12.878 51.256 46.828 1.00 6.02 196 GLY B CA 1
ATOM 3559 C C . GLY B 1 197 ? 12.212 50.291 45.902 1.00 3.87 196 GLY B C 1
ATOM 3560 O O . GLY B 1 197 ? 11.149 50.583 45.368 1.00 5.55 196 GLY B O 1
ATOM 3569 N N . ALA B 1 199 ? 12.276 45.731 45.345 1.00 4.07 198 ALA B N 1
ATOM 3570 C CA . ALA B 1 199 ? 12.817 44.411 45.453 1.00 5.09 198 ALA B CA 1
ATOM 3571 C C . ALA B 1 199 ? 13.071 43.827 44.062 1.00 4.16 198 ALA B C 1
ATOM 3572 O O . ALA B 1 199 ? 12.227 44.065 43.160 1.00 5.58 198 ALA B O 1
ATOM 3574 N N . LEU B 1 200 ? 14.093 42.993 43.932 1.00 4.47 199 LEU B N 1
ATOM 3575 C CA . LEU B 1 200 ? 14.413 42.350 42.660 1.00 6.26 199 LEU B CA 1
ATOM 3576 C C . LEU B 1 200 ? 14.923 40.949 42.954 1.00 4.67 199 LEU B C 1
ATOM 3577 O O . LEU B 1 200 ? 15.847 40.734 43.742 1.00 4.40 199 LEU B O 1
ATOM 3582 N N . GLY B 1 201 ? 14.363 39.967 42.219 1.00 4.18 200 GLY B N 1
ATOM 3583 C CA . GLY B 1 201 ? 14.724 38.585 42.440 1.00 4.02 200 GLY B CA 1
ATOM 3584 C C . GLY B 1 201 ? 13.877 37.615 41.659 1.00 6.26 200 GLY B C 1
ATOM 3585 O O . GLY B 1 201 ? 13.066 38.004 40.859 1.00 5.24 200 GLY B O 1
ATOM 3586 N N . TYR B 1 202 ? 14.048 36.328 41.935 1.00 4.53 201 TYR B N 1
ATOM 3587 C CA . TYR B 1 202 ? 13.270 35.271 41.315 1.00 3.87 201 TYR B CA 1
ATOM 3588 C C . TYR B 1 202 ? 12.047 35.034 42.190 1.00 5.20 201 TYR B C 1
ATOM 3589 O O . TYR B 1 202 ? 12.160 34.727 43.385 1.00 3.28 201 TYR B O 1
ATOM 3598 N N . ARG B 1 203 ? 10.854 35.110 41.621 1.00 3.66 202 ARG B N 1
ATOM 3599 C CA . ARG B 1 203 ? 9.649 34.915 42.398 1.00 4.58 202 ARG B CA 1
ATOM 3600 C C . ARG B 1 203 ? 9.576 33.476 42.912 1.00 4.79 202 ARG B C 1
ATOM 3601 O O . ARG B 1 203 ? 9.967 32.533 42.229 1.00 5.14 202 ARG B O 1
ATOM 3609 N N . ASP B 1 204 ? 9.015 33.326 44.101 1.00 4.00 203 ASP B N 1
ATOM 3610 C CA . ASP B 1 204 ? 8.611 32.028 44.607 1.00 4.22 203 ASP B CA 1
ATOM 3611 C C . ASP B 1 204 ? 7.259 31.693 44.011 1.00 5.51 203 ASP B C 1
ATOM 3612 O O . ASP B 1 204 ? 6.235 32.261 44.414 1.00 5.53 203 ASP B O 1
ATOM 3630 N N . ASN B 1 206 ? 5.325 29.316 44.307 1.00 7.62 205 ASN B N 1
ATOM 3631 C CA . ASN B 1 206 ? 4.393 28.636 45.196 1.00 9.39 205 ASN B CA 1
ATOM 3632 C C . ASN B 1 206 ? 3.806 29.484 46.304 1.00 7.37 205 ASN B C 1
ATOM 3633 O O . ASN B 1 206 ? 2.874 29.060 47.005 1.00 9.85 205 ASN B O 1
ATOM 3638 N N . ALA B 1 207 ? 4.334 30.682 46.484 1.00 5.74 206 ALA B N 1
ATOM 3639 C CA . ALA B 1 207 ? 3.940 31.500 47.620 1.00 5.52 206 ALA B CA 1
ATOM 3640 C C . ALA B 1 207 ? 2.514 32.016 47.335 1.00 5.26 206 ALA B C 1
ATOM 3641 O O . ALA B 1 207 ? 2.278 32.570 46.245 1.00 4.86 206 ALA B O 1
ATOM 3643 N N . PRO B 1 208 ? 1.577 31.919 48.296 1.00 5.50 207 PRO B N 1
ATOM 3644 C CA . PRO B 1 208 ? 0.235 32.341 48.001 1.00 3.24 207 PRO B CA 1
ATOM 3645 C C . PRO B 1 208 ? 0.124 33.821 47.625 1.00 3.19 207 PRO B C 1
ATOM 3646 O O . PRO B 1 208 ? -0.766 34.161 46.823 1.00 4.37 207 PRO B O 1
ATOM 3650 N N . GLU B 1 209 ? 0.944 34.678 48.212 1.00 4.16 208 GLU B N 1
ATOM 3651 C CA . GLU B 1 209 ? 0.878 36.111 47.915 1.00 4.78 208 GLU B CA 1
ATOM 3652 C C . GLU B 1 209 ? 1.291 36.440 46.527 1.00 4.36 208 GLU B C 1
ATOM 3653 O O . GLU B 1 209 ? 1.066 37.558 46.051 1.00 4.57 208 GLU B O 1
ATOM 3659 N N . ASN B 1 210 ? 1.917 35.476 45.832 1.00 3.50 209 ASN B N 1
ATOM 3660 C CA . ASN B 1 210 ? 2.262 35.673 44.416 1.00 4.43 209 ASN B CA 1
ATOM 3661 C C . ASN B 1 210 ? 1.243 35.076 43.453 1.00 5.35 209 ASN B C 1
ATOM 3662 O O . ASN B 1 210 ? 1.467 35.063 42.224 1.00 4.75 209 ASN B O 1
ATOM 3667 N N . ASN B 1 211 ? 0.155 34.526 43.988 1.00 4.40 210 ASN B N 1
ATOM 3668 C CA . ASN B 1 211 ? -0.832 33.792 43.207 1.00 4.11 210 ASN B CA 1
ATOM 3669 C C . ASN B 1 211 ? -2.249 34.370 43.229 1.00 3.97 210 ASN B C 1
ATOM 3670 O O . ASN B 1 211 ? -3.250 33.682 43.079 1.00 6.44 210 ASN B O 1
ATOM 3675 N N . PHE B 1 212 ? -2.337 35.679 43.410 1.00 5.25 211 PHE B N 1
ATOM 3676 C CA . PHE B 1 212 ? -3.613 36.377 43.252 1.00 3.86 211 PHE B CA 1
ATOM 3677 C C . PHE B 1 212 ? -3.448 37.402 42.132 1.00 2.26 211 PHE B C 1
ATOM 3678 O O . PHE B 1 212 ? -2.342 37.736 41.695 1.00 5.65 211 PHE B O 1
ATOM 3686 N N . GLU B 1 213 ? -4.597 37.942 41.726 1.00 5.73 212 GLU B N 1
ATOM 3687 C CA . GLU B 1 213 ? -4.719 38.846 40.646 1.00 6.22 212 GLU B CA 1
ATOM 3688 C C . GLU B 1 213 ? -5.145 40.244 41.105 1.00 4.97 212 GLU B C 1
ATOM 3689 O O . GLU B 1 213 ? -5.806 40.387 42.156 1.00 8.45 212 GLU B O 1
ATOM 3695 N N . THR B 1 214 ? -4.643 41.246 40.436 1.00 5.45 213 THR B N 1
ATOM 3696 C CA . THR B 1 214 ? -5.118 42.618 40.668 1.00 5.25 213 THR B CA 1
ATOM 3697 C C . THR B 1 214 ? -5.999 43.092 39.507 1.00 6.83 213 THR B C 1
ATOM 3698 O O . THR B 1 214 ? -5.824 42.640 38.384 1.00 8.05 213 THR B O 1
ATOM 3702 N N . GLU B 1 215 ? -6.973 43.933 39.836 1.00 4.89 214 GLU B N 1
ATOM 3703 C CA . GLU B 1 215 ? -7.884 44.540 38.862 1.00 6.62 214 GLU B CA 1
ATOM 3704 C C . GLU B 1 215 ? -7.214 45.733 38.185 1.00 5.50 214 GLU B C 1
ATOM 3705 O O . GLU B 1 215 ? -6.313 46.364 38.775 1.00 4.75 214 GLU B O 1
ATOM 3711 N N . ARG B 1 216 ? -7.727 46.128 37.011 1.00 4.76 215 ARG B N 1
ATOM 3712 C CA . ARG B 1 216 ? -7.494 47.456 36.482 1.00 5.76 215 ARG B CA 1
ATOM 3713 C C . ARG B 1 216 ? -8.807 48.034 35.953 1.00 6.56 215 ARG B C 1
ATOM 3714 O O . ARG B 1 216 ? -9.679 47.284 35.476 1.00 5.74 215 ARG B O 1
ATOM 3722 N N . GLU B 1 217 ? -8.897 49.343 35.965 1.00 5.38 216 GLU B N 1
ATOM 3723 C CA . GLU B 1 217 ? -10.082 50.008 35.426 1.00 6.36 216 GLU B CA 1
ATOM 3724 C C . GLU B 1 217 ? -10.226 49.759 33.939 1.00 5.85 216 GLU B C 1
ATOM 3725 O O . GLU B 1 217 ? -9.234 49.818 33.186 1.00 7.28 216 GLU B O 1
ATOM 3731 N N . PRO B 1 218 ? -11.469 49.549 33.489 1.00 3.94 217 PRO B N 1
ATOM 3732 C CA . PRO B 1 218 ? -11.747 49.539 32.058 1.00 5.76 217 PRO B CA 1
ATOM 3733 C C . PRO B 1 218 ? -11.380 50.883 31.436 1.00 6.48 217 PRO B C 1
ATOM 3734 O O . PRO B 1 218 ? -11.487 51.924 32.093 1.00 5.36 217 PRO B O 1
ATOM 3738 N N A ILE B 1 219 ? -10.915 50.915 30.196 0.60 6.12 218 ILE B N 1
ATOM 3739 N N B ILE B 1 219 ? -11.020 50.844 30.150 0.40 6.47 218 ILE B N 1
ATOM 3740 C CA A ILE B 1 219 ? -10.349 52.160 29.694 0.60 7.71 218 ILE B CA 1
ATOM 3741 C CA B ILE B 1 219 ? -10.527 52.002 29.405 0.40 6.87 218 ILE B CA 1
ATOM 3742 C C A ILE B 1 219 ? -11.384 53.290 29.484 0.60 4.49 218 ILE B C 1
ATOM 3743 C C B ILE B 1 219 ? -11.398 53.221 29.557 0.40 4.90 218 ILE B C 1
ATOM 3744 O O A ILE B 1 219 ? -11.008 54.432 29.543 0.60 4.60 218 ILE B O 1
ATOM 3745 O O B ILE B 1 219 ? -10.936 54.305 29.883 0.40 3.44 218 ILE B O 1
ATOM 3754 N N . ASP B 1 220 ? -12.680 53.000 29.381 1.00 6.52 219 ASP B N 1
ATOM 3755 C CA . ASP B 1 220 ? -13.652 54.094 29.326 1.00 8.10 219 ASP B CA 1
ATOM 3756 C C . ASP B 1 220 ? -13.806 54.826 30.684 1.00 6.96 219 ASP B C 1
ATOM 3757 O O . ASP B 1 220 ? -14.332 55.942 30.728 1.00 11.00 219 ASP B O 1
ATOM 3762 N N A ASN B 1 221 ? -13.361 54.219 31.770 0.50 4.39 220 ASN B N 1
ATOM 3763 N N B ASN B 1 221 ? -13.193 54.255 31.755 0.50 3.52 220 ASN B N 1
ATOM 3764 C CA A ASN B 1 221 ? -13.473 54.915 33.023 0.50 6.20 220 ASN B CA 1
ATOM 3765 C CA B ASN B 1 221 ? -13.022 54.897 33.113 0.50 5.60 220 ASN B CA 1
ATOM 3766 C C A ASN B 1 221 ? -12.568 56.123 33.029 0.50 4.49 220 ASN B C 1
ATOM 3767 C C B ASN B 1 221 ? -11.749 55.746 33.298 0.50 7.52 220 ASN B C 1
ATOM 3768 O O A ASN B 1 221 ? -12.880 57.095 33.710 0.50 4.96 220 ASN B O 1
ATOM 3769 O O B ASN B 1 221 ? -11.582 56.468 34.322 0.50 6.05 220 ASN B O 1
ATOM 3778 N N A PHE B 1 222 ? -11.440 56.063 32.299 0.50 3.23 221 PHE B N 1
ATOM 3779 N N B PHE B 1 222 ? -10.832 55.647 32.340 0.50 4.34 221 PHE B N 1
ATOM 3780 C CA A PHE B 1 222 ? -10.400 57.066 32.474 0.50 4.05 221 PHE B CA 1
ATOM 3781 C CA B PHE B 1 222 ? -9.646 56.482 32.403 0.50 4.78 221 PHE B CA 1
ATOM 3782 C C A PHE B 1 222 ? -9.797 57.673 31.204 0.50 3.13 221 PHE B C 1
ATOM 3783 C C B PHE B 1 222 ? -9.267 57.168 31.090 0.50 5.26 221 PHE B C 1
ATOM 3784 O O A PHE B 1 222 ? -9.009 58.624 31.298 0.50 2.00 221 PHE B O 1
ATOM 3785 O O B PHE B 1 222 ? -8.224 57.805 31.063 0.50 3.69 221 PHE B O 1
ATOM 3800 N N . VAL B 1 223 ? -10.113 57.089 30.034 1.00 4.11 222 VAL B N 1
ATOM 3801 C CA . VAL B 1 223 ? -9.761 57.661 28.728 1.00 2.13 222 VAL B CA 1
ATOM 3802 C C . VAL B 1 223 ? -10.974 58.350 28.130 1.00 4.07 222 VAL B C 1
ATOM 3803 O O . VAL B 1 223 ? -12.087 57.785 28.074 1.00 7.34 222 VAL B O 1
ATOM 3807 N N . HIS B 1 224 ? -10.772 59.578 27.657 1.00 3.86 223 HIS B N 1
ATOM 3808 C CA . HIS B 1 224 ? -11.791 60.345 26.895 1.00 5.29 223 HIS B CA 1
ATOM 3809 C C . HIS B 1 224 ? -11.269 60.490 25.483 1.00 5.62 223 HIS B C 1
ATOM 3810 O O . HIS B 1 224 ? -10.247 61.155 25.250 1.00 6.42 223 HIS B O 1
ATOM 3817 N N . PHE B 1 225 ? -11.977 59.899 24.545 1.00 4.64 224 PHE B N 1
ATOM 3818 C CA . PHE B 1 225 ? -11.653 60.001 23.128 1.00 5.32 224 PHE B CA 1
ATOM 3819 C C . PHE B 1 225 ? -12.438 61.135 22.542 1.00 5.18 224 PHE B C 1
ATOM 3820 O O . PHE B 1 225 ? -13.677 61.154 22.627 1.00 5.46 224 PHE B O 1
ATOM 3828 N N . ILE B 1 226 ? -11.743 62.061 21.912 1.00 7.57 225 ILE B N 1
ATOM 3829 C CA . ILE B 1 226 ? -12.374 63.203 21.259 1.00 8.56 225 ILE B CA 1
ATOM 3830 C C . ILE B 1 226 ? -11.839 63.282 19.793 1.00 6.14 225 ILE B C 1
ATOM 3831 O O . ILE B 1 226 ? -10.590 63.148 19.533 1.00 7.26 225 ILE B O 1
ATOM 3836 N N . LYS B 1 227 ? -12.725 63.477 18.840 1.00 9.68 226 LYS B N 1
ATOM 3837 C CA . LYS B 1 227 ? -12.309 63.748 17.429 1.00 9.73 226 LYS B CA 1
ATOM 3838 C C . LYS B 1 227 ? -12.986 64.962 16.796 1.00 11.20 226 LYS B C 1
ATOM 3839 O O . LYS B 1 227 ? -12.455 65.521 15.844 1.00 8.22 226 LYS B O 1
ATOM 3845 N N . SER B 1 228 ? -14.168 65.345 17.278 1.00 15.07 227 SER B N 1
ATOM 3846 C CA . SER B 1 228 ? -14.940 66.345 16.500 1.00 21.54 227 SER B CA 1
ATOM 3847 C C . SER B 1 228 ? -14.679 67.743 17.021 1.00 29.31 227 SER B C 1
ATOM 3848 O O . SER B 1 228 ? -14.545 67.947 18.241 1.00 26.73 227 SER B O 1
ATOM 3851 N N . TYR B 1 229 ? -14.598 68.695 16.078 1.00 39.39 228 TYR B N 1
ATOM 3852 C CA . TYR B 1 229 ? -14.544 70.111 16.417 1.00 47.80 228 TYR B CA 1
ATOM 3853 C C . TYR B 1 229 ? -15.497 70.904 15.515 1.00 54.61 228 TYR B C 1
ATOM 3854 O O . TYR B 1 229 ? -15.293 70.930 14.285 1.00 55.97 228 TYR B O 1
ATOM 3863 N N . PRO B 1 230 ? -16.505 71.584 16.126 1.00 60.96 229 PRO B N 1
ATOM 3864 C CA . PRO B 1 230 ? -16.778 71.672 17.603 1.00 63.71 229 PRO B CA 1
ATOM 3865 C C . PRO B 1 230 ? -17.441 70.438 18.260 1.00 63.92 229 PRO B C 1
ATOM 3866 O O . PRO B 1 230 ? -18.041 69.600 17.575 1.00 65.22 229 PRO B O 1
#

Radius of gyration: 22.05 Å; Cα contacts (8 Å, |Δi|>4): 844; chains: 2; bounding box: 47×57×61 Å

Organism: Bartonella henselae (strain ATCC 49882 / DSM 28221 / CCUG 30454 / Houston 1) (NCBI:txid283166)

Foldseek 3Di:
DFDDLVRLVVVADAFQAFDPDADDPVLVVVLLVQLLPQDAVVSPSQKDKDKDADPLLVVQLVVQLVCLVVPPWFDFPDDDDDPDDDPPRVVQVVVLVVQLCVLVVHDPPPVVVSNSLSCVSSQSVARMKMWIKGFQPPSVVVRVVSVSSSVLVRVQKHHHKFQSCSRPQVVVCVSPVPDPRIGTGTMHMHHHDVRSSRPDDHDDDDPVVPDDDDDDDD/DFDDLVCLVVVADAFQAFDPDADDPVLVVVLLVQLLPQDAVVSPSQKDKDKDADPLLVVQLVVQLVCLVVPNWFDFPDDDDDPDDDPPRVVQVVVLVVVLCVLVVHDPPNVVVSNSLSCVRSQSVARMKMWIKGFQPPSVVVRVCSSSSSVLVRVQKHHHKFQSCSRPQVVCCVSVVPDPRMGTGTMHMHHHDVRSSRVDDHDDDDPVVPDDDDDDDD

Nearest PDB structures (foldseek):
  3gr3-assembly1_B  TM=1.002E+00  e=4.419E-42  Bartonella henselae str. Houston-1
  7dp0-assembly1_B  TM=9.502E-01  e=1.759E-21  Sphingopyxis sp.
  7dp2-assembly1_A  TM=9.413E-01  e=1.357E-20  Sphingopyxis sp.
  7dp2-assembly1_B  TM=9.180E-01  e=5.638E-20  Sphingopyxis sp.
  2wzw-assembly1_A  TM=9.341E-01  e=1.699E-18  Mycolicibacterium smegmatis MC2 155

CATH classification: 3.40.109.10

B-factor: mean 9.34, std 8.58, range [2.0, 65.92]

InterPro domains:
  IPR000415 Nitroreductase-like [G3DSA:3.40.109.10] (1-229)
  IPR000415 Nitroreductase-like [SSF55469] (7-224)
  IPR029479 Nitroreductase [PF00881] (12-201)

Secondary structure (DSSP, 8-state):
-PPBHHHHHHH--B---B-SPPPPHHHHHHHHHHHTTS--GGG----EEEEE-HHHHHHHHHHHHHHHHTTPPP--SS--S-SS--TTHHHHHHHHHHHHHHHHTPPTT-S---HHHHHGGGGGG-SBEEEEEEE----HHHHH------TGGGGT-EE---GGGGGGHHHHHHHHT--TTEEEEE--EE-B---GGGS-------GGGTEEEE----/-PPBHHHHHHH--B---B-SPPPPHHHHHHHHHHHTTS--GGG----EEEEE-HHHHHHHHHHHHHHHHHTPPP--SS--S-SS--TTHHHHHHHHHHHHHHHHT--TT-S---HHHHHGGGGGG-SBEEEEEEE----HHHHH------HHHHTT-EE---GGGGGGHHHHHHHHT--TTEEEEE--EE-B---GGGS-------HHHHEEEE----

Solvent-accessible surface area: 19570 Å² total